Protein AF-H3GID4-F1 (afdb_monomer_lite)

Foldseek 3Di:
DDDDFDKFWEFEFEQDPVRATDTDIFIATDDQDLQSVLVSCCPRPDDPVVCPQPPGSVLKFKAFPPQRHTPVPDPDGPVVQRDRYGYMYIDNPPQPPADNPVSVVRVVVVVDDDDDDDDDDDDDDDDDDDDDDYDDDDDDDDDDDDDDDDDDDDDPDPDDFWKKKFKFFWDFPPPPDDDDDDDDDDDTDTDDQVVLQVVVVVVLCVCVVVVFHKDWPDKDKAKAQPCCRDPVNCSHVHLVSRPPHHDPDDPVSVVRDITTMMMIIMGTPPDDDFDFDADPNDQQWDFDDQDPQWGWIAHDPPGRCVVSVGDRDIDTDQDDPNAGSGGSSIHTPPNPPPPDPDDDDDDDDDDPDPDDDPVVVVCVPDPVSVVVVVLCVDPDPDDRPPCPPCVPPVPADDPPDPPDDDVPRVDVPPPVVVVVVVVVVVVVVVVVVVVVVVVVVVVVVVVVVVVVVVVVVVVVVVVVVVVVVCPVVVVVPDPQQADPVVRAGHPDPRSVVVVVVVVVVLVVVLVVQQVVCCVVCVVQADPPPRDGNDRDDSVNPDDDDD

Organism: Phytophthora ramorum (NCBI:txid164328)

pLDDT: mean 73.89, std 20.15, range [23.5, 97.62]

Sequence (546 aa):
MASSATFHVMRVLVCKNDGCFEFEPAELQRIDRWSDVKMGLADALYSEEELFAVGSADDIALFTFPDGLPAEDEEGGVGSLVETDSRWVLDIFGSPFRQRSDLNLQTDHAIRGVRRISATPFQSMEVRRASAFQPSATPISPLGNAAHGFHETSVEGYHEPYIHIGTWVPVMLKEKKAPLPLMKGPPAQYEDVLVTTNRAREYINNFRRTGRPVTILSIQTCTLPLAAACPSAISQQGPRILYDGVFHLSADEMQRGFVQAVRLWFSFDCEQTISVTKVNGALGLKPLRQQDGWVVVQALPGSPCFEAGMRRDEVFLTHVNGVDVSPHSFPAVGTANNKVPMSTPPVREFNNIPARSREQREAVCDKEQREKERLRARKEGFVRVDTTAAGSAMLVYTPQSQGFMSDADRFHSDTAGEERATREDSRARTRVIQERRRRDAVDRDVRRWDAMDAASAEEKRRWEALRASGSKARRNKCGEPFNPVTLKYNDGKDGERLQAADAAIKHRATLRAQNLQFHNSREGVNPITGESVRRVQTRDLLPPPQ

Secondary structure (DSSP, 8-state):
----PPEEEEEEEEE-TTS-EEEEEEEEE--SSHHHHHHHHHHHHS-TTTGGG--SGGG-EEEETTT--BGGGSSS-HHHH--TT-EEEEE-S------THHHHHHHHHHHS----------------------------------------------PPPP-EEEEEPPPB----------S-PPPP-BPPHHHHHHHHHHHHHHHHHTT--EEEEEEEEEEEEHHHHSHHHHHHH-GGGGTS-S----HHHHTT-EEEEEEEEEEETT--------BTTB--EEEEEEETTEEEEEEPTTSHHHHTT--SS-EE--EETTEE-S-TTSPBTT--------PPPPPPP---PPPPPHHHHHHHH-HHHHHHHHHHH---TT----TTT-SSTTTS--TTSTT---HHHHS-S-HHHHHHHHHHHHHHHHHHHHHHHHHHHHHHHHHHHHHHHHHHHHHHHHHHHHHHT-TTGGGG--SSSEETTTTEE-SSHHHHHHHHHHHHHHHHHHHHHHHHHHHH-TTSB-TTT--B-PPPPGGGGSPPP-

Structure (mmCIF, N/CA/C/O backbone):
data_AF-H3GID4-F1
#
_entry.id   AF-H3GID4-F1
#
loop_
_atom_site.group_PDB
_atom_site.id
_atom_site.type_symbol
_atom_site.label_atom_id
_atom_site.label_alt_id
_atom_site.label_comp_id
_atom_site.label_asym_id
_atom_site.label_entity_id
_atom_site.label_seq_id
_atom_site.pdbx_PDB_ins_code
_atom_site.Cartn_x
_atom_site.Cartn_y
_atom_site.Cartn_z
_atom_site.occupancy
_atom_site.B_iso_or_equiv
_atom_site.auth_seq_id
_atom_site.auth_comp_id
_atom_site.auth_asym_id
_atom_site.auth_atom_id
_atom_site.pdbx_PDB_model_num
ATOM 1 N N . MET A 1 1 ? -44.561 -4.544 -55.860 1.00 45.84 1 MET A N 1
ATOM 2 C CA . MET A 1 1 ? -43.250 -3.899 -56.075 1.00 45.84 1 MET A CA 1
ATOM 3 C C . MET A 1 1 ? -42.329 -4.379 -54.967 1.00 45.84 1 MET A C 1
ATOM 5 O O . MET A 1 1 ? -42.502 -3.951 -53.836 1.00 45.84 1 MET A O 1
ATOM 9 N N . ALA A 1 2 ? -41.461 -5.354 -55.248 1.00 46.38 2 ALA A N 1
ATOM 10 C CA . ALA A 1 2 ? -40.453 -5.800 -54.290 1.00 46.38 2 ALA A CA 1
ATOM 11 C C . ALA A 1 2 ? -39.324 -4.761 -54.291 1.00 46.38 2 ALA A C 1
ATOM 13 O O . ALA A 1 2 ? -38.686 -4.555 -55.321 1.00 46.38 2 ALA A O 1
ATOM 14 N N . SER A 1 3 ? -39.148 -4.052 -53.176 1.00 54.94 3 SER A N 1
ATOM 15 C CA . SER A 1 3 ? -38.009 -3.156 -52.977 1.00 54.94 3 SER A CA 1
ATOM 16 C C . SER A 1 3 ? -36.746 -4.011 -52.956 1.00 54.94 3 SER A C 1
ATOM 18 O O . SER A 1 3 ? -36.563 -4.797 -52.030 1.00 54.94 3 SER A O 1
ATOM 20 N N . SER A 1 4 ? -35.910 -3.903 -53.988 1.00 61.78 4 SER A N 1
ATOM 21 C CA . SER A 1 4 ? -34.584 -4.521 -54.006 1.00 61.78 4 SER A CA 1
ATOM 22 C C . SER A 1 4 ? -33.778 -3.922 -52.855 1.00 61.78 4 SER A C 1
ATOM 24 O O . SER A 1 4 ? -33.461 -2.737 -52.894 1.00 61.78 4 SER A O 1
ATOM 26 N N . ALA A 1 5 ? -33.512 -4.701 -51.806 1.00 71.19 5 ALA A N 1
ATOM 27 C CA . ALA A 1 5 ? -32.651 -4.266 -50.715 1.00 71.19 5 ALA A CA 1
ATOM 28 C C . ALA A 1 5 ? -31.219 -4.150 -51.250 1.00 71.19 5 ALA A C 1
ATOM 30 O O . ALA A 1 5 ? -30.655 -5.127 -51.742 1.00 71.19 5 ALA A O 1
ATOM 31 N N . THR A 1 6 ? -30.661 -2.945 -51.220 1.00 74.94 6 THR A N 1
ATOM 32 C CA . THR A 1 6 ? -29.267 -2.697 -51.587 1.00 74.94 6 THR A CA 1
ATOM 33 C C . THR A 1 6 ? -28.387 -3.066 -50.396 1.00 74.94 6 THR A C 1
ATOM 35 O O . THR A 1 6 ? -28.576 -2.531 -49.304 1.00 74.94 6 THR A O 1
ATOM 38 N N . PHE A 1 7 ? -27.453 -3.991 -50.599 1.00 79.38 7 PHE A N 1
ATOM 39 C CA . PHE A 1 7 ? -26.459 -4.381 -49.600 1.00 79.38 7 PHE A CA 1
ATOM 40 C C . PHE A 1 7 ? -25.145 -3.664 -49.891 1.00 79.38 7 PHE A C 1
ATOM 42 O O . PHE A 1 7 ? -24.715 -3.610 -51.046 1.00 79.38 7 PHE A O 1
ATOM 49 N N . HIS A 1 8 ? -24.508 -3.136 -48.849 1.00 80.25 8 HIS A N 1
ATOM 50 C CA . HIS A 1 8 ? -23.168 -2.568 -48.941 1.00 80.25 8 HIS A CA 1
ATOM 51 C C . HIS A 1 8 ? -22.179 -3.543 -48.300 1.00 80.25 8 HIS A C 1
ATOM 53 O O . HIS A 1 8 ? -22.349 -3.925 -47.142 1.00 80.25 8 HIS A O 1
ATOM 59 N N . VAL A 1 9 ? -21.163 -3.955 -49.062 1.00 81.00 9 VAL A N 1
ATOM 60 C CA . VAL A 1 9 ? -20.073 -4.809 -48.572 1.00 81.00 9 VAL A CA 1
ATOM 61 C C . VAL A 1 9 ? -18.910 -3.911 -48.166 1.00 81.00 9 VAL A C 1
ATOM 63 O O . VAL A 1 9 ? -18.355 -3.195 -49.003 1.00 81.00 9 VAL A O 1
ATOM 66 N N . MET A 1 10 ? -18.540 -3.956 -46.889 1.00 83.88 10 MET A N 1
ATOM 67 C CA . MET A 1 10 ? -17.436 -3.182 -46.320 1.00 83.88 10 MET A CA 1
ATOM 68 C C . MET A 1 10 ? -16.314 -4.116 -45.872 1.00 83.88 10 MET A C 1
ATOM 70 O O . MET A 1 10 ? -16.577 -5.232 -45.429 1.00 83.88 10 MET A O 1
ATOM 74 N N . ARG A 1 11 ? -15.054 -3.672 -45.966 1.00 80.44 11 ARG A N 1
ATOM 75 C CA . ARG A 1 11 ? -13.915 -4.401 -45.386 1.00 80.44 11 ARG A CA 1
ATOM 76 C C . ARG A 1 11 ? -13.491 -3.713 -44.102 1.00 80.44 11 ARG A C 1
ATOM 78 O O . ARG A 1 11 ? -12.972 -2.598 -44.134 1.00 80.44 11 ARG A O 1
ATOM 85 N N . VAL A 1 12 ? -13.670 -4.389 -42.978 1.00 83.31 12 VAL A N 1
ATOM 86 C CA . VAL A 1 12 ? -13.386 -3.819 -41.663 1.00 83.31 12 VAL A CA 1
ATOM 87 C C . VAL A 1 12 ? -12.199 -4.542 -41.052 1.00 83.31 12 VAL A C 1
ATOM 89 O O . VAL A 1 12 ? -12.131 -5.766 -41.057 1.00 83.31 12 VAL A O 1
ATOM 92 N N . LEU A 1 13 ? -11.226 -3.774 -40.578 1.00 78.19 13 LEU A N 1
ATOM 93 C CA . LEU A 1 13 ? -10.114 -4.260 -39.784 1.00 78.19 13 LEU A CA 1
ATOM 94 C C . LEU A 1 13 ? -10.614 -4.477 -38.356 1.00 78.19 13 LEU A C 1
ATOM 96 O O . LEU A 1 13 ? -10.937 -3.521 -37.648 1.00 78.19 13 LEU A O 1
ATOM 100 N N . VAL A 1 14 ? -10.679 -5.740 -37.958 1.00 78.94 14 VAL A N 1
ATOM 101 C CA . VAL A 1 14 ? -11.213 -6.176 -36.669 1.00 78.94 14 VAL A CA 1
ATOM 102 C C . VAL A 1 14 ? -10.059 -6.554 -35.760 1.00 78.94 14 VAL A C 1
ATOM 104 O O . VAL A 1 14 ? -9.190 -7.336 -36.152 1.00 78.94 14 VAL A O 1
ATOM 107 N N . CYS A 1 15 ? -10.046 -6.006 -34.546 1.00 69.00 15 CYS A N 1
ATOM 108 C CA . CYS A 1 15 ? -9.145 -6.459 -33.493 1.00 69.00 15 CYS A CA 1
ATOM 109 C C . CYS A 1 15 ? -9.759 -7.701 -32.832 1.00 69.00 15 CYS A C 1
ATOM 111 O O . CYS A 1 15 ? -10.822 -7.611 -32.209 1.00 69.00 15 CYS A O 1
ATOM 113 N N . LYS A 1 16 ? -9.115 -8.860 -32.998 1.00 68.50 16 LYS A N 1
ATOM 114 C CA . LYS A 1 16 ? -9.519 -10.113 -32.348 1.00 68.50 16 LYS A CA 1
ATOM 115 C C . LYS A 1 16 ? -8.954 -10.175 -30.923 1.00 68.50 16 LYS A C 1
ATOM 117 O O . LYS A 1 16 ? -7.970 -9.515 -30.593 1.00 68.50 16 LYS A O 1
ATOM 122 N N . ASN A 1 17 ? -9.569 -10.993 -30.067 1.00 49.59 17 ASN A N 1
ATOM 123 C CA . ASN A 1 17 ? -9.212 -11.132 -28.643 1.00 49.59 17 ASN A CA 1
ATOM 124 C C . ASN A 1 17 ? -7.761 -11.596 -28.388 1.00 49.59 17 ASN A C 1
ATOM 126 O O . ASN A 1 17 ? -7.258 -11.492 -27.271 1.00 49.59 17 ASN A O 1
ATOM 130 N N . ASP A 1 18 ? -7.074 -12.109 -29.408 1.00 53.81 18 ASP A N 1
ATOM 131 C CA . ASP A 1 18 ? -5.657 -12.477 -29.378 1.00 53.81 18 ASP A CA 1
ATOM 132 C C . ASP A 1 18 ? -4.711 -11.310 -29.735 1.00 53.81 18 ASP A C 1
ATOM 134 O O . ASP A 1 18 ? -3.493 -11.497 -29.801 1.00 53.81 18 ASP A O 1
ATOM 138 N N . GLY A 1 19 ? -5.254 -10.105 -29.946 1.00 52.06 19 GLY A N 1
ATOM 139 C CA . GLY A 1 19 ? -4.518 -8.908 -30.348 1.00 52.06 19 GLY A CA 1
ATOM 140 C C . GLY A 1 19 ? -4.084 -8.913 -31.817 1.00 52.06 19 GLY A C 1
ATOM 141 O O . GLY A 1 19 ? -3.277 -8.067 -32.209 1.00 52.06 19 GLY A O 1
ATOM 142 N N . CYS A 1 20 ? -4.575 -9.862 -32.622 1.00 59.81 20 CYS A N 1
ATOM 143 C CA . CYS A 1 20 ? -4.340 -9.894 -34.061 1.00 59.81 20 CYS A CA 1
ATOM 144 C C . CYS A 1 20 ? -5.401 -9.067 -34.799 1.00 59.81 20 CYS A C 1
ATOM 146 O O . CYS A 1 20 ? -6.566 -9.021 -34.403 1.00 59.81 20 CYS A O 1
ATOM 148 N N . PHE A 1 21 ? -4.989 -8.421 -35.893 1.00 69.56 21 PHE A N 1
ATOM 149 C CA . PHE A 1 21 ? -5.892 -7.665 -36.757 1.00 69.56 21 PHE A CA 1
ATOM 150 C C . PHE A 1 21 ? -6.124 -8.415 -38.053 1.00 69.56 21 PHE A C 1
ATOM 152 O O . PHE A 1 21 ? -5.167 -8.752 -38.756 1.00 69.56 21 PHE A O 1
ATOM 159 N N . GLU A 1 22 ? -7.386 -8.618 -38.397 1.00 80.94 22 GLU A N 1
ATOM 160 C CA . GLU A 1 22 ? -7.771 -9.251 -39.652 1.00 80.94 22 GLU A CA 1
ATOM 161 C C . GLU A 1 22 ? -8.822 -8.396 -40.360 1.00 80.94 22 GLU A C 1
ATOM 163 O O . GLU A 1 22 ? -9.679 -7.785 -39.722 1.00 80.94 22 GLU A O 1
ATOM 168 N N . PHE A 1 23 ? -8.713 -8.296 -41.687 1.00 84.25 23 PHE A N 1
ATOM 169 C CA . PHE A 1 23 ? -9.746 -7.658 -42.497 1.00 84.25 23 PHE A CA 1
ATOM 170 C C . PHE A 1 23 ? -10.859 -8.669 -42.740 1.00 84.25 23 PHE A C 1
ATOM 172 O O . PHE A 1 23 ? -10.664 -9.619 -43.498 1.00 84.25 23 PHE A O 1
ATOM 179 N N . GLU A 1 24 ? -12.016 -8.422 -42.146 1.00 88.31 24 GLU A N 1
ATOM 180 C CA . GLU A 1 24 ? -13.214 -9.234 -42.322 1.00 88.31 24 GLU A CA 1
ATOM 181 C C . GLU A 1 24 ? -14.227 -8.459 -43.185 1.00 88.31 24 GLU A C 1
ATOM 183 O O . GLU A 1 24 ? -14.409 -7.245 -43.006 1.00 88.31 24 GLU A O 1
ATOM 188 N N . PRO A 1 25 ? -14.853 -9.106 -44.183 1.00 89.31 25 PRO A N 1
ATOM 189 C CA . PRO A 1 25 ? -15.941 -8.498 -44.931 1.00 89.31 25 PRO A CA 1
ATOM 190 C C . PRO A 1 25 ? -17.219 -8.488 -44.081 1.00 89.31 25 PRO A C 1
ATOM 192 O O . PRO A 1 25 ? -17.621 -9.521 -43.555 1.00 89.31 25 PRO A O 1
ATOM 195 N N . ALA A 1 26 ? -17.881 -7.337 -43.991 1.00 90.50 26 ALA A N 1
ATOM 196 C CA . ALA A 1 26 ? -19.174 -7.187 -43.331 1.00 90.50 26 ALA A CA 1
ATOM 197 C C . ALA A 1 26 ? -20.226 -6.694 -44.332 1.00 90.50 26 ALA A C 1
ATOM 199 O O . ALA A 1 26 ? -19.995 -5.732 -45.071 1.00 90.50 26 ALA A O 1
ATOM 200 N N . GLU A 1 27 ? -21.383 -7.356 -44.354 1.00 89.56 27 GLU A N 1
ATOM 201 C CA . GLU A 1 27 ? -22.537 -6.953 -45.159 1.00 89.56 27 GLU A CA 1
ATOM 202 C C . GLU A 1 27 ? -23.527 -6.184 -44.284 1.00 89.56 27 GLU A C 1
ATOM 204 O O . GLU A 1 27 ? -24.115 -6.742 -43.359 1.00 89.56 27 GLU A O 1
ATOM 209 N N . LEU A 1 28 ? -23.731 -4.902 -44.586 1.00 89.12 28 LEU A N 1
ATOM 210 C CA . LEU A 1 28 ? -24.672 -4.058 -43.853 1.00 89.12 28 LEU A CA 1
ATOM 211 C C . LEU A 1 28 ? -25.960 -3.855 -44.649 1.00 89.12 28 LEU A C 1
ATOM 213 O O . LEU A 1 28 ? -25.940 -3.498 -45.833 1.00 89.12 28 LEU A O 1
ATOM 217 N N . GLN A 1 29 ? -27.095 -4.037 -43.972 1.00 82.88 29 GLN A N 1
ATOM 218 C CA . GLN A 1 29 ? -28.414 -3.700 -44.497 1.00 82.88 29 GLN A CA 1
ATOM 219 C C . GLN A 1 29 ? -28.812 -2.301 -44.029 1.00 82.88 29 GLN A C 1
ATOM 221 O O . GLN A 1 29 ? -28.989 -2.094 -42.836 1.00 82.88 29 GLN A O 1
ATOM 226 N N . ARG A 1 30 ? -29.041 -1.392 -44.990 1.00 71.62 30 ARG A N 1
ATOM 227 C CA . ARG A 1 30 ? -29.652 -0.063 -44.802 1.00 71.62 30 ARG A CA 1
ATOM 228 C C . ARG A 1 30 ? -28.875 0.876 -43.865 1.00 71.62 30 ARG A C 1
ATOM 230 O O . ARG A 1 30 ? -28.915 0.761 -42.649 1.00 71.62 30 ARG A O 1
ATOM 237 N N . ILE A 1 31 ? -28.228 1.872 -44.461 1.00 80.38 31 ILE A N 1
ATOM 238 C CA . ILE A 1 31 ? -27.302 2.764 -43.765 1.00 80.38 31 ILE A CA 1
ATOM 239 C C . ILE A 1 31 ? -27.864 4.188 -43.76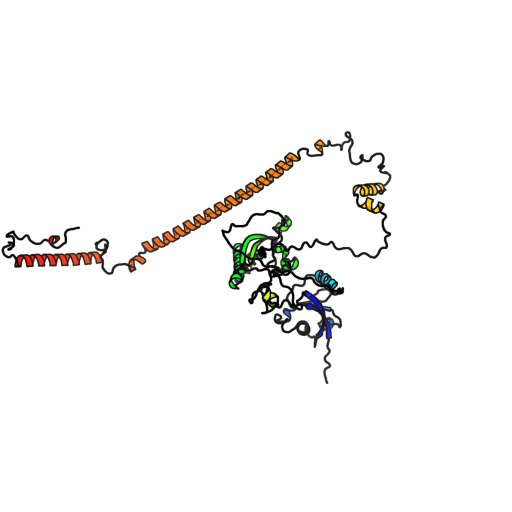2 1.00 80.38 31 ILE A C 1
ATOM 241 O O . ILE A 1 31 ? -27.606 4.969 -44.674 1.00 80.38 31 ILE A O 1
ATOM 245 N N . ASP A 1 32 ? -28.651 4.507 -42.732 1.00 84.06 32 ASP A N 1
ATOM 246 C CA . ASP A 1 32 ? -29.261 5.835 -42.578 1.00 84.06 32 ASP A CA 1
ATOM 247 C C . ASP A 1 32 ? -28.543 6.676 -41.494 1.00 84.06 32 ASP A C 1
ATOM 249 O O . ASP A 1 32 ? -28.581 7.909 -41.541 1.00 84.06 32 ASP A O 1
ATOM 253 N N . ARG A 1 33 ? -27.872 6.037 -40.516 1.00 90.00 33 ARG A N 1
ATOM 254 C CA . ARG A 1 33 ? -27.176 6.690 -39.387 1.00 90.00 33 ARG A CA 1
ATOM 255 C C . ARG A 1 33 ? -25.892 5.958 -38.987 1.00 90.00 33 ARG A C 1
ATOM 257 O O . ARG A 1 33 ? -25.808 4.740 -39.103 1.00 90.00 33 ARG A O 1
ATOM 264 N N . TRP A 1 34 ? -24.925 6.689 -38.424 1.00 90.88 34 TRP A N 1
ATOM 265 C CA . TRP A 1 34 ? -23.676 6.117 -37.894 1.00 90.88 34 TRP A CA 1
ATOM 266 C C . TRP A 1 34 ? -23.893 5.100 -36.772 1.00 90.88 34 TRP A C 1
ATOM 268 O O . TRP A 1 34 ? -23.161 4.117 -36.693 1.00 90.88 34 TRP A O 1
ATOM 278 N N . SER A 1 35 ? -24.932 5.287 -35.954 1.00 92.00 35 SER A N 1
ATOM 279 C CA . SER A 1 35 ? -25.333 4.317 -34.930 1.00 92.00 35 SER A CA 1
ATOM 280 C C . SER A 1 35 ? -25.628 2.941 -35.523 1.00 92.00 35 SER A C 1
ATOM 282 O O . SER A 1 35 ? -25.217 1.924 -34.972 1.00 92.00 35 SER A O 1
ATOM 284 N N . ASP A 1 36 ? -26.301 2.926 -36.672 1.00 91.56 36 ASP A N 1
ATOM 285 C CA . ASP A 1 36 ? -26.760 1.705 -37.329 1.00 91.56 36 ASP A CA 1
ATOM 286 C C . ASP A 1 36 ? -25.580 1.003 -38.013 1.00 91.56 36 ASP A C 1
ATOM 288 O O . ASP A 1 36 ? -25.489 -0.221 -37.991 1.00 91.56 36 ASP A O 1
ATOM 292 N N . VAL A 1 37 ? -24.621 1.779 -38.538 1.00 91.12 37 VAL A N 1
ATOM 293 C CA . VAL A 1 37 ? -23.347 1.258 -39.060 1.00 91.12 37 VAL A CA 1
ATOM 294 C C . VAL A 1 37 ? -22.529 0.616 -37.947 1.00 91.12 37 VAL A C 1
ATOM 296 O O . VAL A 1 37 ? -22.083 -0.514 -38.101 1.00 91.12 37 VAL A O 1
ATOM 299 N N . LYS A 1 38 ? -22.341 1.309 -36.819 1.00 92.75 38 LYS A N 1
ATOM 300 C CA . LYS A 1 38 ? -21.542 0.805 -35.695 1.00 92.75 38 LYS A CA 1
ATOM 301 C C . LYS A 1 38 ? -22.111 -0.498 -35.136 1.00 92.75 38 LYS A C 1
ATOM 303 O O . LYS A 1 38 ? -21.376 -1.475 -35.030 1.00 92.75 38 LYS A O 1
ATOM 308 N N . MET A 1 39 ? -23.411 -0.524 -34.841 1.00 92.75 39 MET A N 1
ATOM 309 C CA . MET A 1 39 ? -24.071 -1.723 -34.315 1.00 92.75 39 MET A CA 1
ATOM 310 C C . MET A 1 39 ? -24.128 -2.842 -35.353 1.00 92.75 39 MET A C 1
ATOM 312 O O . MET A 1 39 ? -23.785 -3.972 -35.037 1.00 92.75 39 MET A O 1
ATOM 316 N N . GLY A 1 40 ? -24.467 -2.532 -36.607 1.00 91.94 40 GLY A N 1
ATOM 317 C CA . GLY A 1 40 ? -24.511 -3.539 -37.664 1.00 91.94 40 GLY A CA 1
ATOM 318 C C . GLY A 1 40 ? -23.145 -4.167 -37.948 1.00 91.94 40 GLY A C 1
ATOM 319 O O . GLY A 1 40 ? -23.067 -5.362 -38.213 1.00 91.94 40 GLY A O 1
ATOM 320 N N . LEU A 1 41 ? -22.058 -3.389 -37.862 1.00 91.88 41 LEU A N 1
ATOM 321 C CA . LEU A 1 41 ? -20.701 -3.923 -37.991 1.00 91.88 41 LEU A CA 1
ATOM 322 C C . LEU A 1 41 ? -20.331 -4.790 -36.790 1.00 91.88 41 LEU A C 1
ATOM 324 O O . LEU A 1 41 ? -19.735 -5.845 -36.977 1.00 91.88 41 LEU A O 1
ATOM 328 N N . ALA A 1 42 ? -20.692 -4.372 -35.578 1.00 91.44 42 ALA A N 1
ATOM 329 C CA . ALA A 1 42 ? -20.451 -5.156 -34.375 1.00 91.44 42 ALA A CA 1
ATOM 330 C C . ALA A 1 42 ? -21.188 -6.506 -34.430 1.00 91.44 42 ALA A C 1
ATOM 332 O O . ALA A 1 42 ? -20.552 -7.542 -34.257 1.00 91.44 42 ALA A O 1
ATOM 333 N N . ASP A 1 43 ? -22.474 -6.499 -34.791 1.00 91.81 43 ASP A N 1
ATOM 334 C CA . ASP A 1 43 ? -23.307 -7.700 -34.934 1.00 91.81 43 ASP A CA 1
ATOM 335 C C . ASP A 1 43 ? -22.826 -8.631 -36.061 1.00 91.81 43 ASP A C 1
ATOM 337 O O . ASP A 1 43 ? -22.966 -9.850 -35.971 1.00 91.81 43 ASP A O 1
ATOM 341 N N . ALA A 1 44 ? -22.264 -8.074 -37.140 1.00 91.38 44 ALA A N 1
ATOM 342 C CA . ALA A 1 44 ? -21.751 -8.861 -38.260 1.00 91.38 44 ALA A CA 1
ATOM 343 C C . ALA A 1 44 ? -20.389 -9.512 -37.969 1.00 91.38 44 ALA A C 1
ATOM 345 O O . ALA A 1 44 ? -20.072 -10.548 -38.556 1.00 91.38 44 ALA A O 1
ATOM 346 N N . LEU A 1 45 ? -19.567 -8.890 -37.119 1.00 89.69 45 LEU A N 1
ATOM 347 C CA . LEU A 1 45 ? -18.153 -9.243 -36.946 1.00 89.69 45 LEU A CA 1
ATOM 348 C C . LEU A 1 45 ? -17.854 -9.968 -35.631 1.00 89.69 45 LEU A C 1
ATOM 350 O O . LEU A 1 45 ? -16.846 -10.671 -35.556 1.00 89.69 45 LEU A O 1
ATOM 354 N N . TYR A 1 46 ? -18.709 -9.823 -34.619 1.00 87.19 46 TYR A N 1
ATOM 355 C CA . TYR A 1 46 ? -18.516 -10.401 -33.291 1.00 87.19 46 TYR A CA 1
ATOM 356 C C . TYR A 1 46 ? -19.674 -11.317 -32.899 1.00 87.19 46 TYR A C 1
ATOM 358 O O . TYR A 1 46 ? -20.815 -11.151 -33.325 1.00 87.19 46 TYR A O 1
ATOM 366 N N . SER A 1 47 ? -19.374 -12.315 -32.070 1.00 87.81 47 SER A N 1
ATOM 367 C CA . SER A 1 47 ? -20.395 -13.204 -31.513 1.00 87.81 47 SER A CA 1
ATOM 368 C C . SER A 1 47 ? -21.200 -12.523 -30.397 1.00 87.81 47 SER A C 1
ATOM 370 O O . SER A 1 47 ? -20.717 -11.606 -29.734 1.00 87.81 47 SER A O 1
ATOM 372 N N . GLU A 1 48 ? -22.416 -13.009 -30.123 1.00 82.06 48 GLU A N 1
ATOM 373 C CA . GLU A 1 48 ? -23.270 -12.496 -29.033 1.00 82.06 48 GLU A CA 1
ATOM 374 C C . GLU A 1 48 ? -22.558 -12.540 -27.663 1.00 82.06 48 GLU A C 1
ATOM 376 O O . GLU A 1 48 ? -22.733 -11.652 -26.830 1.00 82.06 48 GLU A O 1
ATOM 381 N N . GLU A 1 49 ? -21.687 -13.535 -27.453 1.00 77.94 49 GLU A N 1
ATOM 382 C CA . GLU A 1 49 ? -20.866 -13.661 -26.244 1.00 77.94 49 GLU A CA 1
ATOM 383 C C . GLU A 1 49 ? -19.777 -12.587 -26.131 1.00 77.94 49 GLU A C 1
ATOM 385 O O . GLU A 1 49 ? -19.355 -12.289 -25.020 1.00 77.94 49 GLU A O 1
ATOM 390 N N . GLU A 1 50 ? -19.312 -12.009 -27.241 1.00 76.81 50 GLU A N 1
ATOM 391 C CA . GLU A 1 50 ? -18.296 -10.946 -27.267 1.00 76.81 50 GLU A CA 1
ATOM 392 C C . GLU A 1 50 ? -18.926 -9.553 -27.144 1.00 76.81 50 GLU A C 1
ATOM 394 O O . GLU A 1 50 ? -18.322 -8.648 -26.569 1.00 76.81 50 GLU A O 1
ATOM 399 N N . LEU A 1 51 ? -20.169 -9.399 -27.605 1.00 81.81 51 LEU A N 1
ATOM 400 C CA . LEU A 1 51 ? -20.926 -8.145 -27.558 1.00 81.81 51 LEU A CA 1
ATOM 401 C C . LEU A 1 51 ? -21.584 -7.861 -26.200 1.00 81.81 51 LEU A C 1
ATOM 403 O O . LEU A 1 51 ? -22.170 -6.798 -26.021 1.00 81.81 51 LEU A O 1
ATOM 407 N N . PHE A 1 52 ? -21.459 -8.751 -25.210 1.00 76.31 52 PHE A N 1
ATOM 408 C CA . PHE A 1 52 ? -22.120 -8.615 -23.901 1.00 76.31 52 PHE A CA 1
ATOM 409 C C . PHE A 1 52 ? -21.806 -7.307 -23.145 1.00 76.31 52 PHE A C 1
ATOM 411 O O . PHE A 1 52 ? -22.555 -6.925 -22.243 1.00 76.31 52 PHE A O 1
ATOM 418 N N . ALA A 1 53 ? -20.688 -6.649 -23.471 1.00 73.00 53 ALA A N 1
ATOM 419 C CA . ALA A 1 53 ? -20.263 -5.384 -22.875 1.00 73.00 53 ALA A CA 1
ATOM 420 C C . ALA A 1 53 ? -20.718 -4.141 -23.667 1.00 73.00 53 ALA A C 1
ATOM 422 O O . ALA A 1 53 ? -20.642 -3.034 -23.137 1.00 73.00 53 ALA A O 1
ATOM 423 N N . VAL A 1 54 ? -21.193 -4.314 -24.903 1.00 83.00 54 VAL A N 1
ATOM 424 C CA . VAL A 1 54 ? -21.622 -3.233 -25.796 1.00 83.00 54 VAL A CA 1
ATOM 425 C C . VAL A 1 54 ? -23.111 -2.976 -25.566 1.00 83.00 54 VAL A C 1
ATOM 427 O O . VAL A 1 54 ? -23.969 -3.731 -26.017 1.00 83.00 54 VAL A O 1
ATOM 430 N N . GLY A 1 55 ? -23.432 -1.920 -24.815 1.00 81.12 55 GLY A N 1
ATOM 431 C CA . GLY A 1 55 ? -24.819 -1.556 -24.511 1.00 81.12 55 GLY A CA 1
ATOM 432 C C . GLY A 1 55 ? -25.445 -0.634 -25.557 1.00 81.12 55 GLY A C 1
ATOM 433 O O . GLY A 1 55 ? -26.671 -0.550 -25.655 1.00 81.12 55 GLY A O 1
ATOM 434 N N . SER A 1 56 ? -24.614 0.084 -26.314 1.00 91.31 56 SER A N 1
ATOM 435 C CA . SER A 1 56 ? -25.035 1.106 -27.266 1.00 91.31 56 SER A CA 1
ATOM 436 C C . SER A 1 56 ? -23.977 1.378 -28.340 1.00 91.31 56 SER A C 1
ATOM 438 O O . SER A 1 56 ? -22.806 1.044 -28.182 1.00 91.31 56 SER A O 1
ATOM 440 N N . ALA A 1 57 ? -24.374 2.066 -29.415 1.00 91.06 57 ALA A N 1
ATOM 441 C CA . ALA A 1 57 ? -23.445 2.513 -30.456 1.00 91.06 57 ALA A CA 1
ATOM 442 C C . ALA A 1 57 ? -22.378 3.503 -29.943 1.00 91.06 57 ALA A C 1
ATOM 444 O O . ALA A 1 57 ? -21.327 3.637 -30.567 1.00 91.06 57 ALA A O 1
ATOM 445 N N . ASP A 1 58 ? -22.631 4.186 -28.822 1.00 89.69 58 ASP A N 1
ATOM 446 C CA . ASP A 1 58 ? -21.683 5.127 -28.212 1.00 89.69 58 ASP A CA 1
ATOM 447 C C . ASP A 1 58 ? -20.492 4.400 -27.563 1.00 89.69 58 ASP A C 1
ATOM 449 O O . ASP A 1 58 ? -19.425 4.989 -27.390 1.00 89.69 58 ASP A O 1
ATOM 453 N N . ASP A 1 59 ? -20.652 3.107 -27.258 1.00 85.88 59 ASP A N 1
ATOM 454 C CA . ASP A 1 59 ? -19.592 2.245 -26.726 1.00 85.88 59 ASP A CA 1
ATOM 455 C C . ASP A 1 59 ? -18.637 1.748 -27.830 1.00 85.88 59 ASP A C 1
ATOM 457 O O . ASP A 1 59 ? -17.610 1.133 -27.542 1.00 85.88 59 ASP A O 1
ATOM 461 N N . ILE A 1 60 ? -18.964 2.025 -29.098 1.00 90.06 60 ILE A N 1
ATOM 462 C CA . ILE A 1 60 ? -18.223 1.582 -30.277 1.00 90.06 60 ILE A CA 1
ATOM 463 C C . ILE A 1 60 ? -17.547 2.785 -30.938 1.00 90.06 60 ILE A C 1
ATOM 465 O O . ILE A 1 60 ? -18.203 3.733 -31.388 1.00 90.06 60 ILE A O 1
ATOM 469 N N . ALA A 1 61 ? -16.226 2.724 -31.084 1.00 89.44 61 ALA A N 1
ATOM 470 C CA . ALA A 1 61 ? -15.468 3.680 -31.878 1.00 89.44 61 ALA A CA 1
ATOM 471 C C . ALA A 1 61 ? -15.208 3.126 -33.288 1.00 89.44 61 ALA A C 1
ATOM 473 O O . ALA A 1 61 ? -14.857 1.960 -33.465 1.00 89.44 61 ALA A O 1
ATOM 474 N N . LEU A 1 62 ? -15.385 3.974 -34.304 1.00 90.50 62 LEU A N 1
ATOM 475 C CA . LEU A 1 62 ? -15.183 3.630 -35.711 1.00 90.50 62 LEU A CA 1
ATOM 476 C C . LEU A 1 62 ? -14.253 4.663 -36.349 1.00 90.50 62 LEU A C 1
ATOM 478 O O . LEU A 1 62 ? -14.532 5.863 -36.285 1.00 90.50 62 LEU A O 1
ATOM 482 N N . PHE A 1 63 ? -13.172 4.198 -36.972 1.00 88.50 63 PHE A N 1
ATOM 483 C CA . PHE A 1 63 ? -12.144 5.055 -37.567 1.00 88.50 63 PHE A CA 1
ATOM 484 C C . PHE A 1 63 ? -11.918 4.739 -39.046 1.00 88.50 63 PHE A C 1
ATOM 486 O O . PHE A 1 63 ? -11.950 3.571 -39.443 1.00 88.50 63 PHE A O 1
ATOM 493 N N . THR A 1 64 ? -11.627 5.761 -39.854 1.00 85.12 64 THR A N 1
ATOM 494 C CA . THR A 1 64 ? -11.168 5.587 -41.241 1.00 85.12 64 THR A CA 1
ATOM 495 C C . THR A 1 64 ? -9.758 4.992 -41.270 1.00 85.12 64 THR A C 1
ATOM 497 O O . THR A 1 64 ? -8.889 5.375 -40.484 1.00 85.12 64 THR A O 1
ATOM 500 N N . PHE A 1 65 ? -9.485 4.062 -42.187 1.00 79.94 65 PHE A N 1
ATOM 501 C CA . PHE A 1 65 ? -8.132 3.560 -42.445 1.00 79.94 65 PHE A CA 1
ATOM 502 C C . PHE A 1 65 ? -7.618 4.084 -43.795 1.00 79.94 65 PHE A C 1
ATOM 504 O O . PHE A 1 65 ? -8.325 3.946 -44.795 1.00 79.94 65 PHE A O 1
ATOM 511 N N . PRO A 1 66 ? -6.372 4.596 -43.880 1.00 77.62 66 PRO A N 1
ATOM 512 C CA . PRO A 1 66 ? -5.317 4.580 -42.855 1.00 77.62 66 PRO A CA 1
ATOM 513 C C . PRO A 1 66 ? -5.283 5.810 -41.931 1.00 77.62 66 PRO A C 1
ATOM 515 O O . PRO A 1 66 ? -4.425 5.884 -41.051 1.00 77.62 66 PRO A O 1
ATOM 518 N N . ASP A 1 67 ? -6.165 6.788 -42.132 1.00 78.44 67 ASP A N 1
ATOM 519 C CA . ASP A 1 67 ? -6.002 8.126 -41.549 1.00 78.44 67 ASP A CA 1
ATOM 520 C C . ASP A 1 67 ? -6.277 8.205 -40.041 1.00 78.44 67 ASP A C 1
ATOM 522 O O . ASP A 1 67 ? -5.754 9.105 -39.364 1.00 78.44 67 ASP A O 1
ATOM 526 N N . GLY A 1 68 ? -7.040 7.243 -39.513 1.00 79.81 68 GLY A N 1
ATOM 527 C CA . GLY A 1 68 ? -7.389 7.112 -38.101 1.00 79.81 68 GLY A CA 1
ATOM 528 C C . GLY A 1 68 ? -8.342 8.199 -37.611 1.00 79.81 68 GLY A C 1
ATOM 529 O O . GLY A 1 68 ? -8.347 8.499 -36.418 1.00 79.81 68 GLY A O 1
ATOM 530 N N . LEU A 1 69 ? -9.092 8.837 -38.514 1.00 83.25 69 LEU A N 1
ATOM 531 C CA . LEU A 1 69 ? -10.050 9.876 -38.150 1.00 83.25 69 LEU A CA 1
ATOM 532 C C . LEU A 1 69 ? -11.365 9.227 -37.698 1.00 83.25 69 LEU A C 1
ATOM 534 O O . LEU A 1 69 ? -11.774 8.232 -38.304 1.00 83.25 69 LEU A O 1
ATOM 538 N N . PRO A 1 70 ? -12.025 9.746 -36.647 1.00 86.44 70 PRO A N 1
ATOM 539 C CA . PRO A 1 70 ? -13.344 9.270 -36.253 1.00 86.44 70 PRO A CA 1
ATOM 540 C C . PRO A 1 70 ? -14.319 9.419 -37.420 1.00 86.44 70 PRO A C 1
ATOM 542 O O . PRO A 1 70 ? -14.396 10.480 -38.034 1.00 86.44 70 PRO A O 1
ATOM 545 N N . ALA A 1 71 ? -15.077 8.364 -37.713 1.00 83.06 71 ALA A N 1
ATOM 546 C CA . ALA A 1 71 ? -16.021 8.355 -38.831 1.00 83.06 71 ALA A CA 1
ATOM 547 C C . ALA A 1 71 ? -17.088 9.466 -38.729 1.00 83.06 71 ALA A C 1
ATOM 549 O O . ALA A 1 71 ? -17.618 9.925 -39.736 1.00 83.06 71 ALA A O 1
ATOM 550 N N . GLU A 1 72 ? -17.387 9.907 -37.505 1.00 83.56 72 GLU A N 1
ATOM 551 C CA . GLU A 1 72 ? -18.397 10.926 -37.204 1.00 83.56 72 GLU A CA 1
ATOM 552 C C . GLU A 1 72 ? -17.924 12.364 -37.468 1.00 83.56 72 GLU A C 1
ATOM 554 O O . GLU A 1 72 ? -18.763 13.258 -37.563 1.00 83.56 72 GLU A O 1
ATOM 559 N N . ASP A 1 73 ? -16.612 12.587 -37.611 1.00 81.62 73 ASP A N 1
ATOM 560 C CA . ASP A 1 73 ? -16.028 13.922 -37.800 1.00 81.62 73 ASP A CA 1
ATOM 561 C C . ASP A 1 73 ? -15.943 14.342 -39.281 1.00 81.62 73 ASP A C 1
ATOM 563 O O . ASP A 1 73 ? -15.640 15.501 -39.576 1.00 81.62 73 ASP A O 1
ATOM 567 N N . GLU A 1 74 ? -16.198 13.437 -40.235 1.00 78.00 74 GLU A N 1
ATOM 568 C CA . GLU A 1 74 ? -16.228 13.805 -41.653 1.00 78.00 74 GLU A CA 1
ATOM 569 C C . GLU A 1 74 ? -17.553 14.493 -42.015 1.00 78.00 74 GLU A C 1
ATOM 571 O O . GLU A 1 74 ? -18.635 13.957 -41.794 1.00 78.00 74 GLU A O 1
ATOM 576 N N . GLU A 1 75 ? -17.480 15.672 -42.648 1.00 71.19 75 GLU A N 1
ATOM 577 C CA . GLU A 1 75 ? -18.651 16.463 -43.079 1.00 71.19 75 GLU A CA 1
ATOM 578 C C . GLU A 1 75 ? -19.489 15.793 -44.203 1.00 71.19 75 GLU A C 1
ATOM 580 O O . GLU A 1 75 ? -20.424 16.395 -44.738 1.00 71.19 75 GLU A O 1
ATOM 585 N N . GLY A 1 76 ? -19.188 14.541 -44.566 1.00 72.56 76 GLY A N 1
ATOM 586 C CA . GLY A 1 76 ? -19.925 13.737 -45.540 1.00 72.56 76 GLY A CA 1
ATOM 587 C C . GLY A 1 76 ? -21.069 12.941 -44.905 1.00 72.56 76 GLY A C 1
ATOM 588 O O . GLY A 1 76 ? -20.936 12.360 -43.832 1.00 72.56 76 GLY A O 1
ATOM 589 N N . GLY A 1 77 ? -22.222 12.871 -45.578 1.00 79.06 77 GLY A N 1
ATOM 590 C CA . GLY A 1 77 ? -23.303 11.975 -45.154 1.00 79.06 77 GLY A CA 1
ATOM 591 C C . GLY A 1 77 ? -22.861 10.504 -45.191 1.00 79.06 77 GLY A C 1
ATOM 592 O O . GLY A 1 77 ? -22.054 10.120 -46.030 1.00 79.06 77 GLY A O 1
ATOM 593 N N . VAL A 1 78 ? -23.430 9.656 -44.326 1.00 81.88 78 VAL A N 1
ATOM 594 C CA . VAL A 1 78 ? -23.029 8.238 -44.161 1.00 81.88 78 VAL A CA 1
ATOM 595 C C . VAL A 1 78 ? -22.966 7.471 -45.496 1.00 81.88 78 VAL A C 1
ATOM 597 O O . VAL A 1 78 ? -22.081 6.648 -45.715 1.00 81.88 78 VAL A O 1
ATOM 600 N N . GLY A 1 79 ? -23.863 7.798 -46.433 1.00 73.56 79 GLY A N 1
ATOM 601 C CA . GLY A 1 79 ? -23.920 7.177 -47.756 1.00 73.56 79 GLY A CA 1
ATOM 602 C C . GLY A 1 79 ? -22.751 7.499 -48.698 1.00 73.56 79 GLY A C 1
ATOM 603 O O . GLY A 1 79 ? -22.543 6.739 -49.636 1.00 73.56 79 GLY A O 1
ATOM 604 N N . SER A 1 80 ? -21.989 8.580 -48.479 1.00 70.50 80 SER A N 1
ATOM 605 C CA . SER A 1 80 ? -20.796 8.883 -49.290 1.00 70.50 80 SER A CA 1
ATOM 606 C C . SER A 1 80 ? -19.518 8.246 -48.747 1.00 70.50 80 SER A C 1
ATOM 608 O O . SER A 1 80 ? -18.581 8.062 -49.509 1.00 70.50 80 SER A O 1
ATOM 610 N N . LEU A 1 81 ? -19.467 7.915 -47.451 1.00 67.81 81 LEU A N 1
ATOM 611 C CA . LEU A 1 81 ? -18.291 7.294 -46.822 1.00 67.81 81 LEU A CA 1
ATOM 612 C C . LEU A 1 81 ? -18.269 5.773 -46.985 1.00 67.81 81 LEU A C 1
ATOM 614 O O . LEU A 1 81 ? -17.204 5.158 -47.017 1.00 67.81 81 LEU A O 1
ATOM 618 N N . VAL A 1 82 ? -19.442 5.157 -47.114 1.00 68.56 82 VAL A N 1
ATOM 619 C CA . VAL A 1 82 ? -19.585 3.710 -47.297 1.00 68.56 82 VAL A CA 1
ATOM 620 C C . VAL A 1 82 ? -19.456 3.359 -48.784 1.00 68.56 82 VAL A C 1
ATOM 622 O O . VAL A 1 82 ? -20.368 2.832 -49.424 1.00 68.56 82 VAL A O 1
ATOM 625 N N . GLU A 1 83 ? -18.301 3.678 -49.364 1.00 71.94 83 GLU A N 1
ATOM 626 C CA . GLU A 1 83 ? -17.931 3.180 -50.687 1.00 71.94 83 GLU A CA 1
ATOM 627 C C . GLU A 1 83 ? -17.575 1.687 -50.604 1.00 71.94 83 GLU A C 1
ATOM 629 O O . GLU A 1 83 ? -17.033 1.206 -49.599 1.00 71.94 83 GLU A O 1
ATOM 634 N N . THR A 1 84 ? -17.861 0.938 -51.672 1.00 66.25 84 THR A N 1
ATOM 635 C CA . THR A 1 84 ? -17.355 -0.431 -51.848 1.00 66.25 84 THR A CA 1
ATOM 636 C C . THR A 1 84 ? -15.827 -0.419 -51.766 1.00 66.25 84 THR A C 1
ATOM 638 O O . THR A 1 84 ? -15.194 0.320 -52.510 1.00 66.25 84 THR A O 1
ATOM 641 N N . ASP A 1 85 ? -15.260 -1.237 -50.873 1.00 65.56 85 ASP A N 1
ATOM 642 C CA . ASP A 1 85 ? -13.828 -1.311 -50.504 1.00 65.56 85 ASP A CA 1
ATOM 643 C C . ASP A 1 85 ? -13.279 -0.217 -49.565 1.00 65.56 85 ASP A C 1
ATOM 645 O O . ASP A 1 85 ? -12.068 -0.176 -49.311 1.00 65.56 85 ASP A O 1
ATOM 649 N N . SER A 1 86 ? -14.140 0.604 -48.957 1.00 76.00 86 SER A N 1
ATOM 650 C CA . SER A 1 86 ? -13.726 1.456 -47.835 1.00 76.00 86 SER A CA 1
ATOM 651 C C . SER A 1 86 ? -13.197 0.607 -46.664 1.00 76.00 86 SER A C 1
ATOM 653 O O . SER A 1 86 ? -13.738 -0.459 -46.343 1.00 76.00 86 SER A O 1
ATOM 655 N N . ARG A 1 87 ? -12.083 1.052 -46.065 1.00 82.12 87 ARG A N 1
ATOM 656 C CA . ARG A 1 87 ? -11.386 0.349 -44.980 1.00 82.12 87 ARG A CA 1
ATOM 657 C C . ARG A 1 87 ? -11.608 1.077 -43.669 1.00 82.12 87 ARG A C 1
ATOM 659 O O . ARG A 1 87 ? -11.299 2.261 -43.555 1.00 82.12 87 ARG A O 1
ATOM 666 N N . TRP A 1 88 ? -12.081 0.339 -42.679 1.00 86.38 88 TRP A N 1
ATOM 667 C CA . TRP A 1 88 ? -12.461 0.888 -41.381 1.00 86.38 88 TRP A CA 1
ATOM 668 C C . TRP A 1 88 ? -11.808 0.114 -40.251 1.00 86.38 88 TRP A C 1
ATOM 670 O O . TRP A 1 88 ? -11.489 -1.056 -40.426 1.00 86.38 88 TRP A O 1
ATOM 680 N N . VAL A 1 89 ? -11.626 0.750 -39.100 1.00 86.56 89 VAL A N 1
ATOM 681 C CA . VAL A 1 89 ? -11.207 0.092 -37.858 1.00 86.56 89 VAL A CA 1
ATOM 682 C C . VAL A 1 89 ? -12.347 0.207 -36.859 1.00 86.56 89 VAL A C 1
ATOM 684 O O . VAL A 1 89 ? -12.775 1.322 -36.559 1.00 86.56 89 VAL A O 1
ATOM 687 N N . LEU A 1 90 ? -12.829 -0.933 -36.365 1.00 88.44 90 LEU A N 1
ATOM 688 C CA . LEU A 1 90 ? -13.887 -1.010 -35.357 1.00 88.44 90 LEU A CA 1
ATOM 689 C C . LEU A 1 90 ? -13.270 -1.361 -33.997 1.00 88.44 90 LEU A C 1
ATOM 691 O O . LEU A 1 90 ? -12.578 -2.372 -33.881 1.00 88.44 90 LEU A O 1
ATOM 695 N N . ASP A 1 91 ? -13.520 -0.539 -32.979 1.00 85.56 91 ASP A N 1
ATOM 696 C CA . ASP A 1 91 ? -13.085 -0.780 -31.600 1.00 85.56 91 ASP A CA 1
ATOM 697 C C . ASP A 1 91 ? -14.289 -0.795 -30.654 1.00 85.56 91 ASP A C 1
ATOM 699 O O . ASP A 1 91 ? -14.954 0.223 -30.457 1.00 85.56 91 ASP A O 1
ATOM 703 N N . ILE A 1 92 ? -14.557 -1.968 -30.080 1.00 81.94 92 ILE A N 1
ATOM 704 C CA . ILE A 1 92 ? -15.684 -2.230 -29.175 1.00 81.94 92 ILE A CA 1
ATOM 705 C C . ILE A 1 92 ? -15.264 -2.359 -27.702 1.00 81.94 92 ILE A C 1
ATOM 707 O O . ILE A 1 92 ? -16.112 -2.543 -26.834 1.00 81.94 92 ILE A O 1
ATOM 711 N N . PHE A 1 93 ? -13.963 -2.289 -27.390 1.00 72.38 93 PHE A N 1
ATOM 712 C CA . PHE A 1 93 ? -13.448 -2.530 -26.033 1.00 72.38 93 PHE A CA 1
ATOM 713 C C . PHE A 1 93 ? -13.070 -1.244 -25.296 1.00 72.38 93 PHE A C 1
ATOM 715 O O . PHE A 1 93 ? -12.466 -1.297 -24.220 1.00 72.38 93 PHE A O 1
ATOM 722 N N . GLY A 1 94 ? -13.383 -0.080 -25.875 1.00 56.69 94 GLY A N 1
ATOM 723 C CA . GLY A 1 94 ? -12.963 1.212 -25.335 1.00 56.69 94 GLY A CA 1
ATOM 724 C C . GLY A 1 94 ? -11.444 1.304 -25.182 1.00 56.69 94 GLY A C 1
ATOM 725 O O . GLY A 1 94 ? -10.949 2.056 -24.338 1.00 56.69 94 GLY A O 1
ATOM 726 N N . SER A 1 95 ? -10.700 0.516 -25.967 1.00 47.97 95 SER A N 1
ATOM 727 C CA . SER A 1 95 ? -9.257 0.638 -26.057 1.00 47.97 95 SER A CA 1
ATOM 728 C C . SER A 1 95 ? -8.993 2.008 -26.682 1.00 47.97 95 SER A C 1
ATOM 730 O O . SER A 1 95 ? -9.447 2.294 -27.782 1.00 47.97 95 SER A O 1
ATOM 732 N N . PRO A 1 96 ? -8.292 2.936 -26.022 1.00 41.75 96 PRO A N 1
ATOM 733 C CA . PRO A 1 96 ? -7.841 4.117 -26.729 1.00 41.75 96 PRO A CA 1
ATOM 734 C C . PRO A 1 96 ? -6.772 3.648 -27.722 1.00 41.75 96 PRO A C 1
ATOM 736 O O . PRO A 1 96 ? -5.594 3.566 -27.361 1.00 41.75 96 PRO A O 1
ATOM 739 N N . PHE A 1 97 ? -7.160 3.312 -28.959 1.00 42.16 97 PHE A N 1
ATOM 740 C CA . PHE A 1 97 ? -6.186 3.127 -30.027 1.00 42.16 97 PHE A CA 1
ATOM 741 C C . PHE A 1 97 ? -5.310 4.373 -30.080 1.00 42.16 97 PHE A C 1
ATOM 743 O O . PHE A 1 97 ? -5.769 5.515 -30.174 1.00 42.16 97 PHE A O 1
ATOM 750 N N . ARG A 1 98 ? -4.014 4.127 -29.909 1.00 48.53 98 ARG A N 1
ATOM 751 C CA . ARG A 1 98 ? -2.979 5.144 -29.875 1.00 48.53 98 ARG A CA 1
ATOM 752 C C . ARG A 1 98 ? -2.833 5.775 -31.254 1.00 48.53 98 ARG A C 1
ATOM 754 O O . ARG A 1 98 ? -3.034 5.133 -32.280 1.00 48.53 98 ARG A O 1
ATOM 761 N N . GLN A 1 99 ? -2.476 7.056 -31.222 1.00 45.44 99 GLN A N 1
ATOM 762 C CA . GLN A 1 99 ? -2.185 7.942 -32.349 1.00 45.44 99 GLN A CA 1
ATOM 763 C C . GLN A 1 99 ? -1.550 7.240 -33.565 1.00 45.44 99 GLN A C 1
ATOM 765 O O . GLN A 1 99 ? -0.745 6.329 -33.400 1.00 45.44 99 GLN A O 1
ATOM 770 N N . ARG A 1 100 ? -1.860 7.774 -34.762 1.00 39.44 100 ARG A N 1
ATOM 771 C CA . ARG A 1 100 ? -1.338 7.535 -36.136 1.00 39.44 100 ARG A CA 1
ATOM 772 C C . ARG A 1 100 ? -0.084 6.657 -36.349 1.00 39.44 100 ARG A C 1
ATOM 774 O O . ARG A 1 100 ? 0.027 6.026 -37.395 1.00 39.44 100 ARG A O 1
ATOM 781 N N . SER A 1 101 ? 0.887 6.645 -35.439 1.00 44.59 101 SER A N 1
ATOM 782 C CA . SER A 1 101 ? 2.103 5.830 -35.523 1.00 44.59 101 SER A CA 1
ATOM 783 C C . SER A 1 101 ? 1.879 4.338 -35.254 1.00 44.59 101 SER A C 1
ATOM 785 O O . SER A 1 101 ? 2.531 3.517 -35.897 1.00 44.59 101 SER A O 1
ATOM 787 N N . ASP A 1 102 ? 0.967 3.974 -34.349 1.00 45.97 102 ASP A N 1
ATOM 788 C CA . ASP A 1 102 ? 0.861 2.589 -33.859 1.00 45.97 102 ASP A CA 1
ATOM 789 C C . ASP A 1 102 ? 0.049 1.696 -34.813 1.00 45.97 102 ASP A C 1
ATOM 791 O O . ASP A 1 102 ? 0.381 0.523 -34.999 1.00 45.97 102 ASP A O 1
ATOM 795 N N . LEU A 1 103 ? -0.928 2.285 -35.517 1.00 45.41 103 LEU A N 1
ATOM 796 C CA . LEU A 1 103 ? -1.738 1.605 -36.531 1.00 45.41 103 LEU A CA 1
ATOM 797 C C . LEU A 1 103 ? -0.877 1.133 -37.717 1.00 45.41 103 LEU A C 1
ATOM 799 O O . LEU A 1 103 ? -0.945 -0.030 -38.104 1.00 45.41 103 LEU A O 1
ATOM 803 N N . ASN A 1 104 ? 0.014 1.997 -38.223 1.00 46.72 104 ASN A N 1
ATOM 804 C CA . ASN A 1 104 ? 0.935 1.662 -39.317 1.00 46.72 104 ASN A CA 1
ATOM 805 C C . ASN A 1 104 ? 1.947 0.569 -38.930 1.00 46.72 104 ASN A C 1
ATOM 807 O O . ASN A 1 104 ? 2.298 -0.268 -39.760 1.00 46.72 104 ASN A O 1
ATOM 811 N N . LEU A 1 105 ? 2.413 0.559 -37.676 1.00 44.88 105 LEU A N 1
ATOM 812 C CA . LEU A 1 105 ? 3.388 -0.414 -37.169 1.00 44.88 105 LEU A CA 1
ATOM 813 C C . LEU A 1 105 ? 2.789 -1.816 -36.979 1.00 44.88 105 LEU A C 1
ATOM 815 O O . LEU A 1 105 ? 3.483 -2.806 -37.208 1.00 44.88 105 LEU A O 1
ATOM 819 N N . GLN A 1 106 ? 1.520 -1.919 -36.576 1.00 46.44 106 GLN A N 1
ATOM 820 C CA . GLN A 1 106 ? 0.858 -3.211 -36.364 1.00 46.44 106 GLN A CA 1
ATOM 821 C C . GLN A 1 106 ? 0.334 -3.837 -37.666 1.00 46.44 106 GLN A C 1
ATOM 823 O O . GLN A 1 106 ? 0.456 -5.051 -37.842 1.00 46.44 106 GLN A O 1
ATOM 828 N N . THR A 1 107 ? -0.158 -3.046 -38.626 1.00 47.78 107 THR A N 1
ATOM 829 C CA . THR A 1 107 ? -0.663 -3.582 -39.905 1.00 47.78 107 THR A CA 1
ATOM 830 C C . THR A 1 107 ? 0.442 -4.075 -40.843 1.00 47.78 107 THR A C 1
ATOM 832 O O . THR A 1 107 ? 0.238 -5.047 -41.571 1.00 47.78 107 THR A O 1
ATOM 835 N N . ASP A 1 108 ? 1.641 -3.484 -40.791 1.00 41.06 108 ASP A N 1
ATOM 836 C CA . ASP A 1 108 ? 2.782 -3.921 -41.615 1.00 41.06 108 ASP A CA 1
ATOM 837 C C . ASP A 1 108 ? 3.278 -5.333 -41.242 1.00 41.06 108 ASP A C 1
ATOM 839 O O . ASP A 1 108 ? 3.840 -6.052 -42.076 1.00 41.06 108 ASP A O 1
ATOM 843 N N . HIS A 1 109 ? 3.022 -5.763 -40.001 1.00 41.62 109 HIS A N 1
ATOM 844 C CA . HIS A 1 109 ? 3.315 -7.116 -39.533 1.00 41.62 109 HIS A CA 1
ATOM 845 C C . HIS A 1 109 ? 2.291 -8.157 -40.008 1.00 41.62 109 HIS A C 1
ATOM 847 O O . HIS A 1 109 ? 2.687 -9.288 -40.290 1.00 41.62 109 HIS A O 1
ATOM 853 N N . ALA A 1 110 ? 1.015 -7.790 -40.161 1.00 41.88 110 ALA A N 1
ATOM 854 C CA . ALA A 1 110 ? -0.032 -8.693 -40.650 1.00 41.88 110 ALA A CA 1
ATOM 855 C C . ALA A 1 110 ? 0.029 -8.903 -42.178 1.00 41.88 110 ALA A C 1
ATOM 857 O O . ALA A 1 110 ? -0.251 -9.993 -42.675 1.00 41.88 110 ALA A O 1
ATOM 858 N N . ILE A 1 111 ? 0.468 -7.891 -42.938 1.00 43.25 111 ILE A N 1
ATOM 859 C CA . ILE A 1 111 ? 0.536 -7.944 -44.412 1.00 43.25 111 ILE A CA 1
ATOM 860 C C . ILE A 1 111 ? 1.705 -8.825 -44.916 1.00 43.25 111 ILE A C 1
ATOM 862 O O . ILE A 1 111 ? 1.670 -9.331 -46.041 1.00 43.25 111 ILE A O 1
ATOM 866 N N . ARG A 1 112 ? 2.737 -9.086 -44.098 1.00 39.72 112 ARG A N 1
ATOM 867 C CA . ARG A 1 112 ? 3.900 -9.918 -44.473 1.00 39.72 112 ARG A CA 1
ATOM 868 C C . ARG A 1 112 ? 3.792 -11.337 -43.905 1.00 39.72 112 ARG A C 1
ATOM 870 O O . ARG A 1 112 ? 4.400 -11.662 -42.890 1.00 39.72 112 ARG A O 1
ATOM 877 N N . GLY A 1 113 ? 3.038 -12.191 -44.597 1.00 39.44 113 GLY A N 1
ATOM 878 C CA . GLY A 1 113 ? 2.778 -13.587 -44.223 1.00 39.44 113 GLY A CA 1
ATOM 879 C C . GLY A 1 113 ? 4.012 -14.399 -43.792 1.00 39.44 113 GLY A C 1
ATOM 880 O O . GLY A 1 113 ? 4.980 -14.560 -44.540 1.00 39.44 113 GLY A O 1
ATOM 881 N N . VAL A 1 114 ? 3.945 -14.969 -42.585 1.00 32.00 114 VAL A N 1
ATOM 882 C CA . VAL A 1 114 ? 4.983 -15.830 -42.001 1.00 32.00 114 VAL A CA 1
ATOM 883 C C . VAL A 1 114 ? 4.750 -17.288 -42.412 1.00 32.00 114 VAL A C 1
ATOM 885 O O . VAL A 1 114 ? 3.763 -17.923 -42.046 1.00 32.00 114 VAL A O 1
ATOM 888 N N . ARG A 1 115 ? 5.693 -17.828 -43.194 1.00 30.53 115 ARG A N 1
ATOM 889 C CA . ARG A 1 115 ? 5.760 -19.238 -43.610 1.00 30.53 115 ARG A CA 1
ATOM 890 C C . ARG A 1 115 ? 6.063 -20.161 -42.420 1.00 30.53 115 ARG A C 1
ATOM 892 O O . ARG A 1 115 ? 7.038 -19.954 -41.703 1.00 30.53 115 ARG A O 1
ATOM 899 N N . ARG A 1 116 ? 5.270 -21.232 -42.287 1.00 32.94 116 ARG A N 1
ATOM 900 C CA . ARG A 1 116 ? 5.512 -22.395 -41.412 1.00 32.94 116 ARG A CA 1
ATOM 901 C C . ARG A 1 116 ? 6.780 -23.149 -41.839 1.00 32.94 116 ARG A C 1
ATOM 903 O O . ARG A 1 116 ? 6.893 -23.498 -43.012 1.00 32.94 116 ARG A O 1
ATOM 910 N N . ILE A 1 117 ? 7.662 -23.488 -40.895 1.00 27.44 117 ILE A N 1
ATOM 911 C CA . ILE A 1 117 ? 8.664 -24.558 -41.055 1.00 27.44 117 ILE A CA 1
ATOM 912 C C . ILE A 1 117 ? 8.615 -25.490 -39.834 1.00 27.44 117 ILE A C 1
ATOM 914 O O . ILE A 1 117 ? 8.311 -25.083 -38.717 1.00 27.44 117 ILE A O 1
ATOM 918 N N . SER A 1 118 ? 8.823 -26.763 -40.148 1.00 29.48 118 SER A N 1
ATOM 919 C CA . SER A 1 118 ? 8.482 -28.022 -39.495 1.00 29.48 118 SER A CA 1
ATOM 920 C C . SER A 1 118 ? 9.305 -28.442 -38.272 1.00 29.48 118 SER A C 1
ATOM 922 O O . SER A 1 118 ? 10.451 -28.048 -38.086 1.00 29.48 118 SER A O 1
ATOM 924 N N . ALA A 1 119 ? 8.679 -29.335 -37.504 1.00 28.53 119 ALA A N 1
ATOM 925 C CA . ALA A 1 119 ? 9.125 -30.016 -36.294 1.00 28.53 119 ALA A CA 1
ATOM 926 C C . ALA A 1 119 ? 10.214 -31.091 -36.495 1.00 28.53 119 ALA A C 1
ATOM 928 O O . ALA A 1 119 ? 10.287 -31.707 -37.556 1.00 28.53 119 ALA A O 1
ATOM 929 N N . THR A 1 120 ? 10.928 -31.422 -35.408 1.00 27.70 120 THR A N 1
ATOM 930 C CA . THR A 1 120 ? 11.556 -32.742 -35.181 1.00 27.70 120 THR A CA 1
ATOM 931 C C . THR A 1 120 ? 11.480 -33.166 -33.698 1.00 27.70 120 THR A C 1
ATOM 933 O O . THR A 1 120 ? 11.489 -32.282 -32.840 1.00 27.70 120 THR A O 1
ATOM 936 N N . PRO A 1 121 ? 11.403 -34.481 -33.372 1.00 32.84 121 PRO A N 1
ATOM 937 C CA . PRO A 1 121 ? 10.881 -34.980 -32.091 1.00 32.84 121 PRO A CA 1
ATOM 938 C C . PRO A 1 121 ? 11.886 -35.749 -31.192 1.00 32.84 121 PRO A C 1
ATOM 940 O O . PRO A 1 121 ? 12.798 -36.396 -31.690 1.00 32.84 121 PRO A O 1
ATOM 943 N N . PHE A 1 122 ? 11.567 -35.770 -29.886 1.00 26.58 122 PHE A N 1
ATOM 944 C CA . PHE A 1 122 ? 11.779 -36.817 -28.856 1.00 26.58 122 PHE A CA 1
ATOM 945 C C . PHE A 1 122 ? 13.185 -37.336 -28.469 1.00 26.58 122 PHE A C 1
ATOM 947 O O . PHE A 1 122 ? 13.899 -37.909 -29.281 1.00 26.58 122 PHE A O 1
ATOM 954 N N . GLN A 1 123 ? 13.445 -37.367 -27.148 1.00 24.88 123 GLN A N 1
ATOM 955 C CA . GLN A 1 123 ? 13.915 -38.567 -26.426 1.00 24.88 123 GLN A CA 1
ATOM 956 C C . GLN A 1 123 ? 13.606 -38.494 -24.914 1.00 24.88 123 GLN A C 1
ATOM 958 O O . GLN A 1 123 ? 13.499 -37.411 -24.346 1.00 24.88 123 GLN A O 1
ATOM 963 N N . SER A 1 124 ? 13.404 -39.662 -24.293 1.00 24.08 124 SER A N 1
ATOM 964 C CA . SER A 1 124 ? 12.783 -39.873 -22.976 1.00 24.08 124 SER A CA 1
ATOM 965 C C . SER A 1 124 ? 13.642 -40.685 -21.995 1.00 24.08 124 SER A C 1
ATOM 967 O O . SER A 1 124 ? 14.385 -41.554 -22.437 1.00 24.08 124 SER A O 1
ATOM 969 N N . MET A 1 125 ? 13.299 -40.537 -20.705 1.00 23.88 125 MET A N 1
ATOM 970 C CA . MET A 1 125 ? 13.419 -41.465 -19.557 1.00 23.88 125 MET A CA 1
ATOM 971 C C . MET A 1 125 ? 14.784 -41.687 -18.882 1.00 23.88 125 MET A C 1
ATOM 973 O O . MET A 1 125 ? 15.690 -42.239 -19.485 1.00 23.88 125 MET A O 1
ATOM 977 N N . GLU A 1 126 ? 14.830 -41.469 -17.557 1.00 23.50 126 GLU A N 1
ATOM 978 C CA . GLU A 1 126 ? 14.949 -42.581 -16.593 1.00 23.50 126 GLU A CA 1
ATOM 979 C C . GLU A 1 126 ? 14.590 -42.169 -15.148 1.00 23.50 126 GLU A C 1
ATOM 981 O O . GLU A 1 126 ? 14.862 -41.061 -14.697 1.00 23.50 126 GLU A O 1
ATOM 986 N N . VAL A 1 127 ? 13.957 -43.101 -14.429 1.00 25.03 127 VAL A N 1
ATOM 987 C CA . VAL A 1 127 ? 13.463 -43.009 -13.046 1.00 25.03 127 VAL A CA 1
ATOM 988 C C . VAL A 1 127 ? 14.339 -43.891 -12.158 1.00 25.03 127 VAL A C 1
ATOM 990 O O . VAL A 1 127 ? 14.473 -45.075 -12.464 1.00 25.03 127 VAL A O 1
ATOM 993 N N . ARG A 1 128 ? 14.830 -43.401 -11.006 1.00 27.03 128 ARG A N 1
ATOM 994 C CA . ARG A 1 128 ? 15.232 -44.271 -9.879 1.00 27.03 128 ARG A CA 1
ATOM 995 C C . ARG A 1 128 ? 14.899 -43.675 -8.508 1.00 27.03 128 ARG A C 1
ATOM 997 O O . ARG A 1 128 ? 15.191 -42.524 -8.217 1.00 27.03 128 ARG A O 1
ATOM 1004 N N . ARG A 1 129 ? 14.293 -44.530 -7.675 1.00 27.30 129 ARG A N 1
ATOM 1005 C CA . ARG A 1 129 ? 13.981 -44.370 -6.244 1.00 27.30 129 ARG A CA 1
ATOM 1006 C C . ARG A 1 129 ? 15.229 -44.556 -5.374 1.00 27.30 129 ARG A C 1
ATOM 1008 O O . ARG A 1 129 ? 15.974 -45.499 -5.624 1.00 27.30 129 ARG A O 1
ATOM 1015 N N . ALA A 1 130 ? 15.321 -43.817 -4.267 1.00 24.14 130 ALA A N 1
ATOM 1016 C CA . ALA A 1 130 ? 15.831 -44.322 -2.986 1.00 24.14 130 ALA A CA 1
ATOM 1017 C C . ALA A 1 130 ? 15.379 -43.431 -1.809 1.00 24.14 130 ALA A C 1
ATOM 1019 O O . ALA A 1 130 ? 15.162 -42.234 -1.956 1.00 24.14 130 ALA A O 1
ATOM 1020 N N . SER A 1 131 ? 15.206 -44.073 -0.659 1.00 25.70 131 SER A N 1
ATOM 1021 C CA . SER A 1 131 ? 14.609 -43.630 0.608 1.00 25.70 131 SER A CA 1
ATOM 1022 C C . SER A 1 131 ? 15.648 -43.276 1.686 1.00 25.70 131 SER A C 1
ATOM 1024 O O . SER A 1 131 ? 16.678 -43.944 1.711 1.00 25.70 131 SER A O 1
ATOM 1026 N N . ALA A 1 132 ? 15.308 -42.387 2.643 1.00 27.22 132 ALA A N 1
ATOM 1027 C CA . ALA A 1 132 ? 15.315 -42.612 4.117 1.00 27.22 132 ALA A CA 1
ATOM 1028 C C . ALA A 1 132 ? 15.666 -41.373 5.003 1.00 27.22 132 ALA A C 1
ATOM 1030 O O . ALA A 1 132 ? 16.735 -40.794 4.879 1.00 27.22 132 ALA A O 1
ATOM 1031 N N . PHE A 1 133 ? 14.744 -41.069 5.938 1.00 27.33 133 PHE A N 1
ATOM 1032 C CA . PHE A 1 133 ? 14.853 -40.656 7.365 1.00 27.33 133 PHE A CA 1
ATOM 1033 C C . PHE A 1 133 ? 15.727 -39.470 7.895 1.00 27.33 133 PHE A C 1
ATOM 1035 O O . PHE A 1 133 ? 16.915 -39.639 8.116 1.00 27.33 133 PHE A O 1
ATOM 1042 N N . GLN A 1 134 ? 15.020 -38.379 8.294 1.00 27.94 134 GLN A N 1
ATOM 1043 C CA . GLN A 1 134 ? 15.000 -37.605 9.587 1.00 27.94 134 GLN A CA 1
ATOM 1044 C C . GLN A 1 134 ? 16.281 -36.946 10.210 1.00 27.94 134 GLN A C 1
ATOM 1046 O O . GLN A 1 134 ? 17.380 -37.422 9.973 1.00 27.94 134 GLN A O 1
ATOM 1051 N N . PRO A 1 135 ? 16.179 -36.003 11.198 1.00 42.00 135 PRO A N 1
ATOM 1052 C CA . PRO A 1 135 ? 15.397 -34.746 11.295 1.00 42.00 135 PRO A CA 1
ATOM 1053 C C . PRO A 1 135 ? 16.194 -33.537 11.916 1.00 42.00 135 PRO A C 1
ATOM 1055 O O . PRO A 1 135 ? 17.283 -33.713 12.454 1.00 42.00 135 PRO A O 1
ATOM 1058 N N . SER A 1 136 ? 15.574 -32.336 11.961 1.00 28.12 136 SER A N 1
ATOM 1059 C CA . SER A 1 136 ? 15.675 -31.259 13.000 1.00 28.12 136 SER A CA 1
ATOM 1060 C C . SER A 1 136 ? 16.162 -29.828 12.626 1.00 28.12 136 SER A C 1
ATOM 1062 O O . SER A 1 136 ? 17.175 -29.639 11.966 1.00 28.12 136 SER A O 1
ATOM 1064 N N . ALA A 1 137 ? 15.423 -28.851 13.197 1.00 30.17 137 ALA A N 1
ATOM 1065 C CA . ALA A 1 137 ? 15.792 -27.499 13.679 1.00 30.17 137 ALA A CA 1
ATOM 1066 C C . ALA A 1 137 ? 15.680 -26.221 12.786 1.00 30.17 137 ALA A C 1
ATOM 1068 O O . ALA A 1 137 ? 16.572 -25.884 12.022 1.00 30.17 137 ALA A O 1
ATOM 1069 N N . THR A 1 138 ? 14.599 -25.461 13.069 1.00 32.91 138 THR A N 1
ATOM 1070 C CA . THR A 1 138 ? 14.405 -23.982 13.221 1.00 32.91 138 THR A CA 1
ATOM 1071 C C . THR A 1 138 ? 14.785 -22.962 12.118 1.00 32.91 138 THR A C 1
ATOM 1073 O O . THR A 1 138 ? 15.902 -22.999 11.616 1.00 32.91 138 THR A O 1
ATOM 1076 N N . PRO A 1 139 ? 13.922 -21.953 11.821 1.00 34.81 139 PRO A N 1
ATOM 1077 C CA . PRO A 1 139 ? 14.156 -20.980 10.750 1.00 34.81 139 PRO A CA 1
ATOM 1078 C C . PRO A 1 139 ? 14.871 -19.699 11.222 1.00 34.81 139 PRO A C 1
ATOM 1080 O O . PRO A 1 139 ? 14.509 -19.103 12.237 1.00 34.81 139 PRO A O 1
ATOM 1083 N N . ILE A 1 140 ? 15.841 -19.240 10.426 1.00 33.62 140 ILE A N 1
ATOM 1084 C CA . ILE A 1 140 ? 16.466 -17.909 10.490 1.00 33.62 140 ILE A CA 1
ATOM 1085 C C . ILE A 1 140 ? 16.058 -17.136 9.223 1.00 33.62 140 ILE A C 1
ATOM 1087 O O . ILE A 1 140 ? 16.079 -17.686 8.124 1.00 33.62 140 ILE A O 1
ATOM 1091 N N . SER A 1 141 ? 15.656 -15.873 9.400 1.00 33.75 141 SER A N 1
ATOM 1092 C CA . SER A 1 141 ? 15.197 -14.911 8.380 1.00 33.75 141 SER A CA 1
ATOM 1093 C C . SER A 1 141 ? 16.169 -14.687 7.205 1.00 33.75 141 SER A C 1
ATOM 1095 O O . SER A 1 141 ? 17.375 -14.645 7.452 1.00 33.75 141 SER A O 1
ATOM 1097 N N . PRO A 1 142 ? 15.694 -14.367 5.978 1.00 36.16 142 PRO A N 1
ATOM 1098 C CA . PRO A 1 142 ? 16.574 -13.944 4.894 1.00 36.16 142 PRO A CA 1
ATOM 1099 C C . PRO A 1 142 ? 16.333 -12.484 4.465 1.00 36.16 142 PRO A C 1
ATOM 1101 O O . PRO A 1 142 ? 15.298 -12.133 3.908 1.00 36.16 142 PRO A O 1
ATOM 1104 N N . LEU A 1 143 ? 17.334 -11.632 4.688 1.00 34.22 143 LEU A N 1
ATOM 1105 C CA . LEU A 1 143 ? 17.606 -10.427 3.896 1.00 34.22 143 LEU A CA 1
ATOM 1106 C C . LEU A 1 143 ? 19.126 -10.220 3.933 1.00 34.22 143 LEU A C 1
ATOM 1108 O O . LEU A 1 143 ? 19.668 -9.691 4.902 1.00 34.22 143 LEU A O 1
ATOM 1112 N N . GLY A 1 144 ? 19.821 -10.699 2.901 1.00 30.28 144 GLY A N 1
ATOM 1113 C CA . GLY A 1 144 ? 21.272 -10.575 2.777 1.00 30.28 144 GLY A CA 1
ATOM 1114 C C . GLY A 1 144 ? 21.782 -11.105 1.439 1.00 30.28 144 GLY A C 1
ATOM 1115 O O . GLY A 1 144 ? 21.808 -12.309 1.217 1.00 30.28 144 GLY A O 1
ATOM 1116 N N . ASN A 1 145 ? 22.181 -10.189 0.557 1.00 37.66 145 ASN A N 1
ATOM 1117 C CA . ASN A 1 145 ? 22.798 -10.454 -0.745 1.00 37.66 145 ASN A CA 1
ATOM 1118 C C . ASN A 1 145 ? 24.138 -11.201 -0.624 1.00 37.66 145 ASN A C 1
ATOM 1120 O O . ASN A 1 145 ? 24.985 -10.762 0.152 1.00 37.66 145 ASN A O 1
ATOM 1124 N N . ALA A 1 146 ? 24.393 -12.189 -1.492 1.00 32.06 146 ALA A N 1
ATOM 1125 C CA . ALA A 1 146 ? 25.707 -12.436 -2.105 1.00 32.06 146 ALA A CA 1
ATOM 1126 C C . ALA A 1 146 ? 25.621 -13.475 -3.239 1.00 32.06 146 ALA A C 1
ATOM 1128 O O . ALA A 1 146 ? 24.931 -14.483 -3.135 1.00 32.06 146 ALA A O 1
ATOM 1129 N N . ALA A 1 147 ? 26.372 -13.219 -4.309 1.00 39.25 147 ALA A N 1
ATOM 1130 C CA . ALA A 1 147 ? 26.644 -14.142 -5.400 1.00 39.25 147 ALA A CA 1
ATOM 1131 C C . ALA A 1 147 ? 27.453 -15.368 -4.932 1.00 39.25 147 ALA A C 1
ATOM 1133 O O . ALA A 1 147 ? 28.425 -15.195 -4.204 1.00 39.25 147 ALA A O 1
ATOM 1134 N N . HIS A 1 148 ? 27.108 -16.570 -5.411 1.00 32.97 148 HIS A N 1
ATOM 1135 C CA . HIS A 1 148 ? 28.047 -17.637 -5.797 1.00 32.97 148 HIS A CA 1
ATOM 1136 C C . HIS A 1 148 ? 27.309 -18.795 -6.496 1.00 32.97 148 HIS A C 1
ATOM 1138 O O . HIS A 1 148 ? 26.123 -19.013 -6.275 1.00 32.97 148 HIS A O 1
ATOM 1144 N N . GLY A 1 149 ? 28.015 -19.474 -7.406 1.00 32.34 149 GLY A N 1
ATOM 1145 C CA . GLY A 1 149 ? 27.461 -20.402 -8.388 1.00 32.34 149 GLY A CA 1
ATOM 1146 C C . GLY A 1 149 ? 27.393 -21.880 -7.987 1.00 32.34 149 GLY A C 1
ATOM 1147 O O . GLY A 1 149 ? 28.013 -22.318 -7.026 1.00 32.34 149 GLY A O 1
ATOM 1148 N N . PHE A 1 150 ? 26.635 -22.599 -8.822 1.00 34.91 150 PHE A N 1
ATOM 1149 C CA . PHE A 1 150 ? 26.624 -24.032 -9.148 1.00 34.91 150 PHE A CA 1
ATOM 1150 C C . PHE A 1 150 ? 26.900 -25.069 -8.043 1.00 34.91 150 PHE A C 1
ATOM 1152 O O . PHE A 1 150 ? 28.041 -25.449 -7.795 1.00 34.91 150 PHE A O 1
ATOM 1159 N N . HIS A 1 151 ? 25.811 -25.681 -7.559 1.00 31.67 151 HIS A N 1
ATOM 1160 C CA . HIS A 1 151 ? 25.604 -27.135 -7.644 1.00 31.67 151 HIS A CA 1
ATOM 1161 C C . HIS A 1 151 ? 24.100 -27.450 -7.497 1.00 31.67 151 HIS A C 1
ATOM 1163 O O . HIS A 1 151 ? 23.538 -27.344 -6.410 1.00 31.67 151 HIS A O 1
ATOM 1169 N N . GLU A 1 152 ? 23.429 -27.808 -8.598 1.00 38.25 152 GLU A N 1
ATOM 1170 C CA . GLU A 1 152 ? 22.008 -28.187 -8.607 1.00 38.25 152 GLU A CA 1
ATOM 1171 C C . GLU A 1 152 ? 21.843 -29.640 -8.155 1.00 38.25 152 GLU A C 1
ATOM 1173 O O . GLU A 1 152 ? 22.182 -30.586 -8.865 1.00 38.25 152 GLU A O 1
ATOM 1178 N N . THR A 1 153 ? 21.286 -29.815 -6.961 1.00 35.38 153 THR A N 1
ATOM 1179 C CA . THR A 1 153 ? 20.531 -31.019 -6.614 1.00 35.38 153 THR A CA 1
ATOM 1180 C C . THR A 1 153 ? 19.087 -30.578 -6.425 1.00 35.38 153 THR A C 1
ATOM 1182 O O . THR A 1 153 ? 18.817 -29.632 -5.689 1.00 35.38 153 THR A O 1
ATOM 1185 N N . SER A 1 154 ? 18.181 -31.208 -7.177 1.00 44.81 154 SER A N 1
ATOM 1186 C CA . SER A 1 154 ? 16.745 -30.921 -7.216 1.00 44.81 154 SER A CA 1
ATOM 1187 C C . SER A 1 154 ? 16.100 -31.263 -5.869 1.00 44.81 154 SER A C 1
ATOM 1189 O O . SER A 1 154 ? 15.554 -32.341 -5.657 1.00 44.81 154 SER A O 1
ATOM 1191 N N . VAL A 1 155 ? 16.227 -30.336 -4.928 1.00 39.50 155 VAL A N 1
ATOM 1192 C CA . VAL A 1 155 ? 15.268 -30.136 -3.846 1.00 39.50 155 VAL A CA 1
ATOM 1193 C C . VAL A 1 155 ? 14.157 -29.292 -4.459 1.00 39.50 155 VAL A C 1
ATOM 1195 O O . VAL A 1 155 ? 14.479 -28.354 -5.186 1.00 39.50 155 VAL A O 1
ATOM 1198 N N . GLU A 1 156 ? 12.886 -29.644 -4.229 1.00 48.50 156 GLU A N 1
ATOM 1199 C CA . GLU A 1 156 ? 11.721 -28.835 -4.619 1.00 48.50 156 GLU A CA 1
ATOM 1200 C C . GLU A 1 156 ? 12.011 -27.362 -4.326 1.00 48.50 156 GLU A C 1
ATOM 1202 O O . GLU A 1 156 ? 12.059 -26.926 -3.173 1.00 48.50 156 GLU A O 1
ATOM 1207 N N . GLY A 1 157 ? 12.341 -26.636 -5.393 1.00 41.94 157 GLY A N 1
ATOM 1208 C CA . GLY A 1 157 ? 12.857 -25.290 -5.300 1.00 41.94 157 GLY A CA 1
ATOM 1209 C C . GLY A 1 157 ? 11.729 -24.409 -4.820 1.00 41.94 157 GLY A C 1
ATOM 1210 O O . GLY A 1 157 ? 10.751 -24.210 -5.538 1.00 41.94 157 GLY A O 1
ATOM 1211 N N . TYR A 1 158 ? 11.865 -23.875 -3.611 1.00 49.38 158 TYR A N 1
ATOM 1212 C CA . TYR A 1 158 ? 11.149 -22.668 -3.238 1.00 49.38 158 TYR A CA 1
ATOM 1213 C C . TYR A 1 158 ? 11.534 -21.595 -4.257 1.00 49.38 158 TYR A C 1
ATOM 1215 O O . TYR A 1 158 ? 12.592 -20.975 -4.158 1.00 49.38 158 TYR A O 1
ATOM 1223 N N . HIS A 1 159 ? 10.706 -21.436 -5.285 1.00 63.88 159 HIS A N 1
ATOM 1224 C CA . HIS A 1 159 ? 10.813 -20.315 -6.195 1.00 63.88 159 HIS A CA 1
ATOM 1225 C C . HIS A 1 159 ? 10.476 -19.058 -5.402 1.00 63.88 159 HIS A C 1
ATOM 1227 O O . HIS A 1 159 ? 9.484 -19.018 -4.670 1.00 63.88 159 HIS A O 1
ATOM 1233 N N . GLU A 1 160 ? 11.345 -18.057 -5.500 1.00 75.44 160 GLU A N 1
ATOM 1234 C CA . GLU A 1 160 ? 11.105 -16.759 -4.888 1.00 75.44 160 GLU A CA 1
ATOM 1235 C C . GLU A 1 160 ? 9.789 -16.194 -5.453 1.00 75.44 160 GLU A C 1
ATOM 1237 O O . GLU A 1 160 ? 9.602 -16.226 -6.674 1.00 75.44 160 GLU A O 1
ATOM 1242 N N . PRO A 1 161 ? 8.849 -15.751 -4.598 1.00 80.88 161 PRO A N 1
ATOM 1243 C CA . PRO A 1 161 ? 7.561 -15.260 -5.064 1.00 80.88 161 PRO A CA 1
ATOM 1244 C C . PRO A 1 161 ? 7.759 -14.033 -5.952 1.00 80.88 161 PRO A C 1
ATOM 1246 O O . PRO A 1 161 ? 8.611 -13.180 -5.679 1.00 80.88 161 PRO A O 1
ATOM 1249 N N . TYR A 1 162 ? 6.949 -13.919 -6.999 1.00 88.25 162 TYR A N 1
ATOM 1250 C CA . TYR A 1 162 ? 6.998 -12.760 -7.866 1.00 88.25 162 TYR A CA 1
ATOM 1251 C C . TYR A 1 162 ? 6.486 -11.536 -7.103 1.00 88.25 162 TYR A C 1
ATOM 1253 O O . TYR A 1 162 ? 5.444 -11.542 -6.440 1.00 88.25 162 TYR A O 1
ATOM 1261 N N . ILE A 1 163 ? 7.257 -10.455 -7.174 1.00 90.62 163 ILE A N 1
ATOM 1262 C CA . ILE A 1 163 ? 6.930 -9.209 -6.488 1.00 90.62 163 ILE A CA 1
ATOM 1263 C C . ILE A 1 163 ? 6.193 -8.309 -7.467 1.00 90.62 163 ILE A C 1
ATOM 1265 O O . ILE A 1 163 ? 6.786 -7.850 -8.435 1.00 90.62 163 ILE A O 1
ATOM 1269 N N . HIS A 1 164 ? 4.935 -7.996 -7.193 1.00 90.88 164 HIS A N 1
ATOM 1270 C CA . HIS A 1 164 ? 4.125 -7.076 -7.983 1.00 90.88 164 HIS A CA 1
ATOM 1271 C C . HIS A 1 164 ? 4.204 -5.649 -7.441 1.00 90.88 164 HI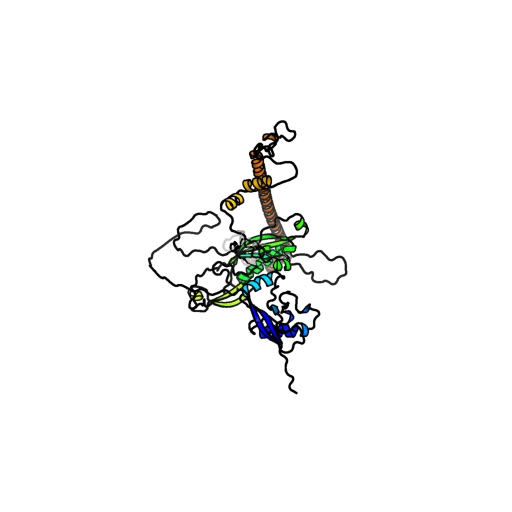S A C 1
ATOM 1273 O O . HIS A 1 164 ? 4.318 -5.427 -6.231 1.00 90.88 164 HIS A O 1
ATOM 1279 N N . ILE A 1 165 ? 4.126 -4.668 -8.343 1.00 91.38 165 ILE A N 1
ATOM 1280 C CA . ILE A 1 165 ? 4.208 -3.241 -8.025 1.00 91.38 165 ILE A CA 1
ATOM 1281 C C . ILE A 1 165 ? 2.920 -2.541 -8.453 1.00 91.38 165 ILE A C 1
ATOM 1283 O O . ILE A 1 165 ? 2.612 -2.484 -9.635 1.00 91.38 165 ILE A O 1
ATOM 1287 N N . GLY A 1 166 ? 2.193 -1.934 -7.517 1.00 90.31 166 GLY A N 1
ATOM 1288 C CA . GLY A 1 166 ? 1.055 -1.057 -7.821 1.00 90.31 166 GLY A CA 1
ATOM 1289 C C . GLY A 1 166 ? 1.366 0.405 -7.505 1.00 90.31 166 GLY A C 1
ATOM 1290 O O . GLY A 1 166 ? 1.978 0.681 -6.475 1.00 90.31 166 GLY A O 1
ATOM 1291 N N . THR A 1 167 ? 0.922 1.345 -8.345 1.00 90.06 167 THR A N 1
ATOM 1292 C CA . THR A 1 167 ? 1.050 2.795 -8.094 1.00 90.06 167 THR A CA 1
ATOM 1293 C C . THR A 1 167 ? -0.329 3.461 -8.109 1.00 90.06 167 THR A C 1
ATOM 1295 O O . THR A 1 167 ? -1.036 3.412 -9.111 1.00 90.06 167 THR A O 1
ATOM 1298 N N . TRP A 1 168 ? -0.700 4.128 -7.013 1.00 91.44 168 TRP A N 1
ATOM 1299 C CA . TRP A 1 168 ? -1.949 4.877 -6.857 1.00 91.44 168 TRP A CA 1
ATOM 1300 C C . TRP A 1 168 ? -1.676 6.375 -6.875 1.00 91.44 168 TRP A C 1
ATOM 1302 O O . TRP A 1 168 ? -0.911 6.896 -6.062 1.00 91.44 168 TRP A O 1
ATOM 1312 N N . VAL A 1 169 ? -2.338 7.069 -7.794 1.00 89.25 169 VAL A N 1
ATOM 1313 C CA . VAL A 1 169 ? -2.256 8.523 -7.960 1.00 89.25 169 VAL A CA 1
ATOM 1314 C C . VAL A 1 169 ? -3.413 9.203 -7.219 1.00 89.25 169 VAL A C 1
ATOM 1316 O O . VAL A 1 169 ? -4.529 8.675 -7.290 1.00 89.25 169 VAL A O 1
ATOM 1319 N N . PRO A 1 170 ? -3.191 10.363 -6.565 1.00 86.50 170 PRO A N 1
ATOM 1320 C CA . PRO A 1 170 ? -4.248 11.151 -5.948 1.00 86.50 170 PRO A CA 1
ATOM 1321 C C . PRO A 1 170 ? -5.406 11.459 -6.898 1.00 86.50 170 PRO A C 1
ATOM 1323 O O . PRO A 1 170 ? -5.206 12.003 -7.984 1.00 86.50 170 PRO A O 1
ATOM 1326 N N . VAL A 1 171 ? -6.629 11.155 -6.479 1.00 86.00 171 VAL A N 1
ATOM 1327 C CA . VAL A 1 171 ? -7.850 11.568 -7.180 1.00 86.00 171 VAL A CA 1
ATOM 1328 C C . VAL A 1 171 ? -8.154 13.041 -6.893 1.00 86.00 171 VAL A C 1
ATOM 1330 O O . VAL A 1 171 ? -8.052 13.497 -5.754 1.00 86.00 171 VAL A O 1
ATOM 1333 N N . MET A 1 172 ? -8.570 13.790 -7.919 1.00 81.00 172 MET A N 1
ATOM 1334 C CA . MET A 1 172 ? -9.140 15.125 -7.715 1.00 81.00 172 MET A CA 1
ATOM 1335 C C . MET A 1 172 ? -10.493 15.021 -7.017 1.00 81.00 172 MET A C 1
ATOM 1337 O O . MET A 1 172 ? -11.418 14.377 -7.523 1.00 81.00 172 MET A O 1
ATOM 1341 N N . LEU A 1 173 ? -10.637 15.708 -5.887 1.00 81.06 173 LEU A N 1
ATOM 1342 C CA . LEU A 1 173 ? -11.919 15.837 -5.216 1.00 81.06 173 LEU A CA 1
ATOM 1343 C C . LEU A 1 173 ? -12.795 16.768 -6.057 1.00 81.06 173 LEU A C 1
ATOM 1345 O O . LEU A 1 173 ? -12.602 17.982 -6.082 1.00 81.06 173 LEU A O 1
ATOM 1349 N N . LYS A 1 174 ? -13.766 16.200 -6.780 1.00 72.25 174 LYS A N 1
ATOM 1350 C CA . LYS A 1 174 ? -14.836 17.004 -7.378 1.00 72.25 174 LYS A CA 1
ATOM 1351 C C . LYS A 1 174 ? -15.641 17.589 -6.225 1.00 72.25 174 LYS A C 1
ATOM 1353 O O . LYS A 1 174 ? -16.349 16.849 -5.539 1.00 72.25 174 LYS A O 1
ATOM 1358 N N . GLU A 1 175 ? -15.516 18.894 -5.993 1.00 61.06 175 GLU A N 1
ATOM 1359 C CA . GLU A 1 175 ? -16.358 19.582 -5.019 1.00 61.06 175 GLU A CA 1
ATOM 1360 C C . GLU A 1 175 ? -17.824 19.273 -5.344 1.00 61.06 175 GLU A C 1
ATOM 1362 O O . GLU A 1 175 ? -18.304 19.509 -6.459 1.00 61.06 175 GLU A O 1
ATOM 1367 N N . LYS A 1 176 ? -18.543 18.687 -4.379 1.00 59.34 176 LYS A N 1
ATOM 1368 C CA . LYS A 1 176 ? -19.995 18.541 -4.480 1.00 59.34 176 LYS A CA 1
ATOM 1369 C C . LYS A 1 176 ? -20.568 19.951 -4.553 1.00 59.34 176 LYS A C 1
ATOM 1371 O O . LYS A 1 176 ? -20.578 20.657 -3.551 1.00 59.34 176 LYS A O 1
ATOM 1376 N N . LYS A 1 177 ? -20.997 20.339 -5.757 1.00 50.72 177 LYS A N 1
ATOM 1377 C CA . LYS A 1 177 ? -21.607 21.626 -6.114 1.00 50.72 177 LYS A CA 1
ATOM 1378 C C . LYS A 1 177 ? -22.603 22.069 -5.031 1.00 50.72 177 LYS A C 1
ATOM 1380 O O . LYS A 1 177 ? -23.745 21.618 -5.012 1.00 50.72 177 LYS A O 1
ATOM 1385 N N . ALA A 1 178 ? -22.173 22.954 -4.138 1.00 54.31 178 ALA A N 1
ATOM 1386 C CA . ALA A 1 178 ? -23.081 23.795 -3.373 1.00 54.31 178 ALA A CA 1
ATOM 1387 C C . ALA A 1 178 ? -23.378 25.036 -4.238 1.00 54.31 178 ALA A C 1
ATOM 1389 O O . ALA A 1 178 ? -22.445 25.611 -4.803 1.00 54.31 178 ALA A O 1
ATOM 1390 N N . PRO A 1 179 ? -24.648 25.436 -4.417 1.00 53.97 179 PRO A N 1
ATOM 1391 C CA . PRO A 1 179 ? -25.006 26.506 -5.339 1.00 53.97 179 PRO A CA 1
ATOM 1392 C C . PRO A 1 179 ? -24.764 27.872 -4.684 1.00 53.97 179 PRO A C 1
ATOM 1394 O O . PRO A 1 179 ? -25.657 28.395 -4.027 1.00 53.97 179 PRO A O 1
ATOM 1397 N N . LEU A 1 180 ? -23.573 28.458 -4.845 1.00 51.72 180 LEU A N 1
ATOM 1398 C CA . LEU A 1 180 ? -23.284 29.839 -4.425 1.00 51.72 180 LEU A CA 1
ATOM 1399 C C . LEU A 1 180 ? -22.320 30.563 -5.390 1.00 51.72 180 LEU A C 1
ATOM 1401 O O . LEU A 1 180 ? -21.628 29.909 -6.173 1.00 51.72 180 LEU A O 1
ATOM 1405 N N . PRO A 1 181 ? -22.341 31.914 -5.415 1.00 53.44 181 PRO A N 1
ATOM 1406 C CA . PRO A 1 181 ? -22.069 32.676 -6.625 1.00 53.44 181 PRO A CA 1
ATOM 1407 C C . PRO A 1 181 ? -20.585 32.994 -6.847 1.00 53.44 181 PRO A C 1
ATOM 1409 O O . PRO A 1 181 ? -19.881 33.467 -5.962 1.00 53.44 181 PRO A O 1
ATOM 1412 N N . LEU A 1 182 ? -20.177 32.777 -8.099 1.00 58.78 182 LEU A N 1
ATOM 1413 C CA . LEU A 1 182 ? -19.247 33.551 -8.930 1.00 58.78 182 LEU A CA 1
ATOM 1414 C C . LEU A 1 182 ? -18.221 34.464 -8.218 1.00 58.78 182 LEU A C 1
ATOM 1416 O O . LEU A 1 182 ? -18.205 35.676 -8.418 1.00 58.78 182 LEU A O 1
ATOM 1420 N N . MET A 1 183 ? -17.296 33.875 -7.465 1.00 55.34 183 MET A N 1
ATOM 1421 C CA . MET A 1 183 ? -15.998 34.465 -7.115 1.00 55.34 183 MET A CA 1
ATOM 1422 C C . MET A 1 183 ? -14.941 33.360 -7.267 1.00 55.34 183 MET A C 1
ATOM 1424 O O . MET A 1 183 ? -15.226 32.209 -6.952 1.00 55.34 183 MET A O 1
ATOM 1428 N N . LYS A 1 184 ? -13.773 33.706 -7.835 1.00 54.41 184 LYS A N 1
ATOM 1429 C CA . LYS A 1 184 ? -12.654 32.825 -8.253 1.00 54.41 184 LYS A CA 1
ATOM 1430 C C . LYS A 1 184 ? -12.625 31.466 -7.534 1.00 54.41 184 LYS A C 1
ATOM 1432 O O . LYS A 1 184 ? -12.397 31.415 -6.329 1.00 54.41 184 LYS A O 1
ATOM 1437 N N . GLY A 1 185 ? -12.845 30.392 -8.298 1.00 45.31 185 GLY A N 1
ATOM 1438 C CA . GLY A 1 185 ? -12.929 29.032 -7.769 1.00 45.31 185 GLY A CA 1
ATOM 1439 C C . GLY A 1 185 ? -11.667 28.621 -6.994 1.00 45.31 185 GLY A C 1
ATOM 1440 O O . GLY A 1 185 ? -10.564 29.030 -7.374 1.00 45.31 185 GLY A O 1
ATOM 1441 N N . PRO A 1 186 ? -11.814 27.845 -5.907 1.00 52.94 186 PRO A N 1
ATOM 1442 C CA . PRO A 1 186 ? -10.685 27.342 -5.134 1.00 52.94 186 PRO A CA 1
ATOM 1443 C C . PRO A 1 186 ? -9.765 26.466 -6.007 1.00 52.94 186 PRO A C 1
ATOM 1445 O O . PRO A 1 186 ? -10.232 25.836 -6.961 1.00 52.94 186 PRO A O 1
ATOM 1448 N N . PRO A 1 187 ? -8.450 26.422 -5.716 1.00 57.75 187 PRO A N 1
ATOM 1449 C CA . PRO A 1 187 ? -7.531 25.529 -6.416 1.00 57.75 187 PRO A CA 1
ATOM 1450 C C . PRO A 1 187 ? -8.009 24.081 -6.261 1.00 57.75 187 PRO A C 1
ATOM 1452 O O . PRO A 1 187 ? -8.433 23.690 -5.174 1.00 57.75 187 PRO A O 1
ATOM 1455 N N . ALA A 1 188 ? -7.945 23.295 -7.341 1.00 59.47 188 ALA A N 1
ATOM 1456 C CA . ALA A 1 188 ? -8.354 21.893 -7.334 1.00 59.47 188 ALA A CA 1
ATOM 1457 C C . ALA A 1 188 ? -7.681 21.143 -6.171 1.00 59.47 188 ALA A C 1
ATOM 1459 O O . ALA A 1 188 ? -6.454 21.037 -6.118 1.00 59.47 188 ALA A O 1
ATOM 1460 N N . GLN A 1 189 ? -8.486 20.651 -5.227 1.00 75.00 189 GLN A N 1
ATOM 1461 C CA . GLN A 1 189 ? -7.989 19.897 -4.081 1.00 75.00 189 GLN A CA 1
ATOM 1462 C C . GLN A 1 189 ? -7.850 18.427 -4.481 1.00 75.00 189 GLN A C 1
ATOM 1464 O O . GLN A 1 189 ? -8.828 17.745 -4.792 1.00 75.00 189 GLN A O 1
ATOM 1469 N N . TYR A 1 190 ? -6.614 17.944 -4.511 1.00 78.75 190 TYR A N 1
ATOM 1470 C CA . TYR A 1 190 ? -6.319 16.520 -4.641 1.00 78.75 190 TYR A CA 1
ATOM 1471 C C . TYR A 1 190 ? -6.494 15.836 -3.284 1.00 78.75 190 TYR A C 1
ATOM 1473 O O . TYR A 1 190 ? -6.343 16.475 -2.241 1.00 78.75 190 TYR A O 1
ATOM 1481 N N . GLU A 1 191 ? -6.810 14.540 -3.292 1.00 85.25 191 GLU A N 1
ATOM 1482 C CA . GLU A 1 191 ? -6.776 13.747 -2.063 1.00 85.25 191 GLU A CA 1
ATOM 1483 C C . GLU A 1 191 ? -5.377 13.798 -1.417 1.00 85.25 191 GLU A C 1
ATOM 1485 O O . GLU A 1 191 ? -4.352 13.817 -2.104 1.00 85.25 191 GLU A O 1
ATOM 1490 N N . ASP A 1 192 ? -5.338 13.831 -0.085 1.00 87.44 192 ASP A N 1
ATOM 1491 C CA . ASP A 1 192 ? -4.082 13.764 0.662 1.00 87.44 192 ASP A CA 1
ATOM 1492 C C . ASP A 1 192 ? -3.436 12.375 0.506 1.00 87.44 192 ASP A C 1
ATOM 1494 O O . ASP A 1 192 ? -4.118 11.356 0.375 1.00 87.44 192 ASP A O 1
ATOM 1498 N N . VAL A 1 193 ? -2.108 12.314 0.588 1.00 87.00 193 VAL A N 1
ATOM 1499 C CA . VAL A 1 193 ? -1.311 11.091 0.440 1.00 87.00 193 VAL A CA 1
ATOM 1500 C C . VAL A 1 193 ? -1.728 9.997 1.425 1.00 87.00 193 VAL A C 1
ATOM 1502 O O . VAL A 1 193 ? -1.660 8.807 1.103 1.00 87.00 193 VAL A O 1
ATOM 1505 N N . LEU A 1 194 ? -2.207 10.371 2.615 1.00 90.19 194 LEU A N 1
ATOM 1506 C CA . LEU A 1 194 ? -2.755 9.433 3.595 1.00 90.19 194 LEU A CA 1
ATOM 1507 C C . LEU A 1 194 ? -4.032 8.753 3.082 1.00 90.19 194 LEU A C 1
ATOM 1509 O O . LEU A 1 194 ? -4.190 7.542 3.248 1.00 90.19 194 LEU A O 1
ATOM 1513 N N . VAL A 1 195 ? -4.912 9.504 2.417 1.00 91.06 195 VAL A N 1
ATOM 1514 C CA . VAL A 1 195 ? -6.141 8.981 1.804 1.00 91.06 195 VAL A CA 1
ATOM 1515 C C . VAL A 1 195 ? -5.789 8.058 0.639 1.00 91.06 195 VAL A C 1
ATOM 1517 O O . VAL A 1 195 ? -6.258 6.918 0.612 1.00 91.06 195 VAL A O 1
ATOM 1520 N N . THR A 1 196 ? -4.868 8.475 -0.236 1.00 91.12 196 THR A N 1
ATOM 1521 C CA . THR A 1 196 ? -4.336 7.636 -1.324 1.00 91.12 196 THR A CA 1
ATOM 1522 C C . THR A 1 196 ? -3.746 6.330 -0.788 1.00 91.12 196 THR A C 1
ATOM 1524 O O . THR A 1 196 ? -3.996 5.256 -1.332 1.00 91.12 196 THR A O 1
ATOM 1527 N N . THR A 1 197 ? -2.998 6.396 0.320 1.00 93.25 197 THR A N 1
ATOM 1528 C CA . THR A 1 197 ? -2.378 5.221 0.956 1.00 93.25 197 THR A CA 1
ATOM 1529 C C . THR A 1 197 ? -3.431 4.259 1.493 1.00 93.25 197 THR A C 1
ATOM 1531 O O . THR A 1 197 ? -3.308 3.044 1.324 1.00 93.25 197 THR A O 1
ATOM 1534 N N . ASN A 1 198 ? -4.475 4.782 2.135 1.00 93.88 198 ASN A N 1
ATOM 1535 C CA . ASN A 1 198 ? -5.565 3.963 2.655 1.00 93.88 198 ASN A CA 1
ATOM 1536 C C . ASN A 1 198 ? -6.357 3.304 1.522 1.00 93.88 198 ASN A C 1
ATOM 1538 O O . ASN A 1 198 ? -6.619 2.107 1.605 1.00 93.88 198 ASN A O 1
ATOM 1542 N N . ARG A 1 199 ? -6.636 4.034 0.434 1.00 93.88 199 ARG A N 1
ATOM 1543 C CA . ARG A 1 199 ? -7.276 3.490 -0.773 1.00 93.88 199 ARG A CA 1
ATOM 1544 C C . ARG A 1 199 ? -6.444 2.372 -1.403 1.00 93.88 199 ARG A C 1
ATOM 1546 O O . ARG A 1 199 ? -6.983 1.320 -1.737 1.00 93.88 199 ARG A O 1
ATOM 1553 N N . ALA A 1 200 ? -5.129 2.559 -1.503 1.00 92.62 200 ALA A N 1
ATOM 1554 C CA . ALA A 1 200 ? -4.214 1.535 -2.002 1.00 92.62 200 ALA A CA 1
ATOM 1555 C C . ALA A 1 200 ? -4.231 0.272 -1.120 1.00 92.62 200 ALA A C 1
ATOM 1557 O O . ALA A 1 200 ? -4.372 -0.844 -1.618 1.00 92.62 200 ALA A O 1
ATOM 1558 N N . ARG A 1 201 ? -4.164 0.433 0.209 1.00 93.69 201 ARG A N 1
ATOM 1559 C CA . ARG A 1 201 ? -4.257 -0.688 1.161 1.00 93.69 201 ARG A CA 1
ATOM 1560 C C . ARG A 1 201 ? -5.604 -1.397 1.107 1.00 93.69 201 ARG A C 1
ATOM 1562 O O . ARG A 1 201 ? -5.643 -2.618 1.220 1.00 93.69 201 ARG A O 1
ATOM 1569 N N . GLU A 1 202 ? -6.698 -0.658 0.970 1.00 94.31 202 GLU A N 1
ATOM 1570 C CA . GLU A 1 202 ? -8.037 -1.233 0.857 1.00 94.31 202 GLU A CA 1
ATOM 1571 C C . GLU A 1 202 ? -8.177 -2.069 -0.415 1.00 94.31 202 GLU A C 1
ATOM 1573 O O . GLU A 1 202 ? -8.654 -3.201 -0.340 1.00 94.31 202 GLU A O 1
ATOM 1578 N N . TYR A 1 203 ? -7.673 -1.565 -1.545 1.00 92.31 203 TYR A N 1
ATOM 1579 C CA . TYR A 1 203 ? -7.628 -2.318 -2.794 1.00 92.31 203 TYR A CA 1
ATOM 1580 C C . TYR A 1 203 ? -6.871 -3.640 -2.621 1.00 92.31 203 TYR A C 1
ATOM 1582 O O . TYR A 1 203 ? -7.391 -4.704 -2.944 1.00 92.31 203 TYR A O 1
ATOM 1590 N N . ILE A 1 204 ? -5.678 -3.599 -2.020 1.00 92.88 204 ILE A N 1
ATOM 1591 C CA . ILE A 1 204 ? -4.892 -4.809 -1.743 1.00 92.88 204 ILE A CA 1
ATOM 1592 C C . ILE A 1 204 ? -5.624 -5.755 -0.773 1.00 92.88 204 ILE A C 1
ATOM 1594 O O . ILE A 1 204 ? -5.616 -6.971 -0.954 1.00 92.88 204 ILE A O 1
ATOM 1598 N N . ASN A 1 205 ? -6.332 -5.227 0.226 1.00 91.38 205 ASN A N 1
ATOM 1599 C CA . ASN A 1 205 ? -7.134 -6.041 1.141 1.00 91.38 205 ASN A CA 1
ATOM 1600 C C . ASN A 1 205 ? -8.347 -6.709 0.465 1.00 91.38 205 ASN A C 1
ATOM 1602 O O . ASN A 1 205 ? -8.830 -7.720 0.980 1.00 91.38 205 ASN A O 1
ATOM 1606 N N . ASN A 1 206 ? -8.831 -6.215 -0.680 1.00 92.38 206 ASN A N 1
ATOM 1607 C CA . ASN A 1 206 ? -9.901 -6.887 -1.425 1.00 92.38 206 ASN A CA 1
ATOM 1608 C C . ASN A 1 206 ? -9.459 -8.251 -1.975 1.00 92.38 206 ASN A C 1
ATOM 1610 O O . ASN A 1 206 ? -10.275 -9.175 -2.022 1.00 92.38 206 ASN A O 1
ATOM 1614 N N . PHE A 1 207 ? -8.171 -8.438 -2.282 1.00 90.88 207 PHE A N 1
ATOM 1615 C CA . PHE A 1 207 ? -7.646 -9.760 -2.637 1.00 90.88 207 PHE A CA 1
ATOM 1616 C C . PHE A 1 207 ? -7.813 -10.758 -1.481 1.00 90.88 207 PHE A C 1
ATOM 1618 O O . PHE A 1 207 ? -8.308 -11.865 -1.675 1.00 90.88 207 PHE A O 1
ATOM 1625 N N . ARG A 1 208 ? -7.559 -10.335 -0.234 1.00 90.25 208 ARG A N 1
ATOM 1626 C CA . ARG A 1 208 ? -7.797 -11.181 0.953 1.00 90.25 208 ARG A CA 1
ATOM 1627 C C . ARG A 1 208 ? -9.269 -11.565 1.105 1.00 90.25 208 ARG A C 1
ATOM 1629 O O . ARG A 1 208 ? -9.568 -12.714 1.410 1.00 90.25 208 ARG A O 1
ATOM 1636 N N . ARG A 1 209 ? -10.190 -10.624 0.862 1.00 89.31 209 ARG A N 1
ATOM 1637 C CA . ARG A 1 209 ? -11.645 -10.874 0.934 1.00 89.31 209 ARG A CA 1
ATOM 1638 C C . ARG A 1 209 ? -12.127 -11.856 -0.135 1.00 89.31 209 ARG A C 1
ATOM 1640 O O . ARG A 1 209 ? -13.070 -12.596 0.111 1.00 89.31 209 ARG A O 1
ATOM 1647 N N . THR A 1 210 ? -11.468 -11.882 -1.291 1.00 87.00 210 THR A N 1
ATOM 1648 C CA . THR A 1 210 ? -11.763 -12.809 -2.398 1.00 87.00 210 THR A CA 1
ATOM 1649 C C . THR A 1 210 ? -11.018 -14.144 -2.282 1.00 87.00 210 THR A C 1
ATOM 1651 O O . THR A 1 210 ? -11.028 -14.936 -3.220 1.00 87.00 210 THR A O 1
ATOM 1654 N N . GLY A 1 211 ? -10.390 -14.421 -1.131 1.00 87.81 211 GLY A N 1
ATOM 1655 C CA . GLY A 1 211 ? -9.691 -15.683 -0.870 1.00 87.81 211 GLY A CA 1
ATOM 1656 C C . GLY A 1 211 ? -8.292 -15.770 -1.481 1.00 87.81 211 GLY A C 1
ATOM 1657 O O . GLY A 1 211 ? -7.732 -16.859 -1.560 1.00 87.81 211 GLY A O 1
ATOM 1658 N N . ARG A 1 212 ? -7.717 -14.639 -1.901 1.00 90.50 212 ARG A N 1
ATOM 1659 C CA . ARG A 1 212 ? -6.397 -14.540 -2.538 1.00 90.50 212 ARG A CA 1
ATOM 1660 C C . ARG A 1 212 ? -5.489 -13.683 -1.659 1.00 90.50 212 ARG A C 1
ATOM 1662 O O . ARG A 1 212 ? -5.329 -12.490 -1.906 1.00 90.50 212 ARG A O 1
ATOM 1669 N N . PRO A 1 213 ? -4.988 -14.226 -0.542 1.00 91.94 213 PRO A N 1
ATOM 1670 C CA . PRO A 1 213 ? -4.239 -13.429 0.408 1.00 91.94 213 PRO A CA 1
ATOM 1671 C C . PRO A 1 213 ? -2.928 -12.920 -0.206 1.00 91.94 213 PRO A C 1
ATOM 1673 O O . PRO A 1 213 ? -2.273 -13.597 -0.996 1.00 91.94 213 PRO A O 1
ATOM 1676 N N . VAL A 1 214 ? -2.606 -11.676 0.131 1.00 94.62 214 VAL A N 1
ATOM 1677 C CA . VAL A 1 214 ? -1.444 -10.935 -0.362 1.00 94.62 214 VAL A CA 1
ATOM 1678 C C . VAL A 1 214 ? -0.668 -10.363 0.817 1.00 94.62 214 VAL A C 1
ATOM 1680 O O . VAL A 1 214 ? -1.263 -9.847 1.782 1.00 94.62 214 VAL A O 1
ATOM 1683 N N . THR A 1 215 ? 0.655 -10.390 0.705 1.00 94.88 215 THR A N 1
ATOM 1684 C CA . THR A 1 215 ? 1.585 -9.784 1.657 1.00 94.88 215 THR A CA 1
ATOM 1685 C C . THR A 1 215 ? 2.149 -8.504 1.067 1.00 94.88 215 THR A C 1
ATOM 1687 O O . THR A 1 215 ? 2.774 -8.501 0.012 1.00 94.88 215 THR A O 1
ATOM 1690 N N . ILE A 1 216 ? 1.935 -7.389 1.768 1.00 95.25 216 ILE A N 1
ATOM 1691 C CA . ILE A 1 216 ? 2.546 -6.106 1.418 1.00 95.25 216 ILE A CA 1
ATOM 1692 C C . ILE A 1 216 ? 3.985 -6.122 1.928 1.00 95.25 216 ILE A C 1
ATOM 1694 O O . ILE A 1 216 ? 4.214 -6.160 3.135 1.00 95.25 216 ILE A O 1
ATOM 1698 N N . LEU A 1 217 ? 4.939 -6.055 1.006 1.00 93.50 217 LEU A N 1
ATOM 1699 C CA . LEU A 1 217 ? 6.373 -6.047 1.282 1.00 93.50 217 LEU A CA 1
ATOM 1700 C C . LEU A 1 217 ? 6.872 -4.633 1.588 1.00 93.50 217 LEU A C 1
ATOM 1702 O O . LEU A 1 217 ? 7.687 -4.426 2.485 1.00 93.50 217 LEU A O 1
ATOM 1706 N N . SER A 1 218 ? 6.387 -3.637 0.842 1.00 94.06 218 SER A N 1
ATOM 1707 C CA . SER A 1 218 ? 6.811 -2.248 1.011 1.00 94.06 218 SER A CA 1
ATOM 1708 C C . SER A 1 218 ? 5.730 -1.263 0.589 1.00 94.06 218 SER A C 1
ATOM 1710 O O . SER A 1 218 ? 4.924 -1.538 -0.299 1.00 94.06 218 SER A O 1
ATOM 1712 N N . ILE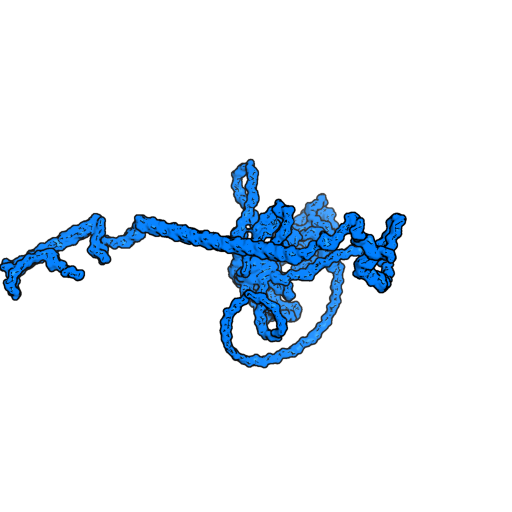 A 1 219 ? 5.738 -0.096 1.230 1.00 93.88 219 ILE A N 1
ATOM 1713 C CA . ILE A 1 219 ? 4.900 1.055 0.898 1.00 93.88 219 ILE A CA 1
ATOM 1714 C C . ILE A 1 219 ? 5.821 2.256 0.783 1.00 93.88 219 ILE A C 1
ATOM 1716 O O . ILE A 1 219 ? 6.535 2.573 1.736 1.00 93.88 219 ILE A O 1
ATOM 1720 N N . GLN A 1 220 ? 5.800 2.931 -0.360 1.00 91.62 220 GLN A N 1
ATOM 1721 C CA . GLN A 1 220 ? 6.591 4.135 -0.576 1.00 91.62 220 GLN A CA 1
ATOM 1722 C C . GLN A 1 220 ? 5.720 5.247 -1.133 1.00 91.62 220 GLN A C 1
ATOM 1724 O O . GLN A 1 220 ? 4.915 5.045 -2.039 1.00 91.62 220 GLN A O 1
ATOM 1729 N N . THR A 1 221 ? 5.922 6.447 -0.613 1.00 89.44 221 THR A N 1
ATOM 1730 C CA . THR A 1 221 ? 5.419 7.663 -1.240 1.00 89.44 221 THR A CA 1
ATOM 1731 C C . THR A 1 221 ? 6.405 8.087 -2.321 1.00 89.44 221 THR A C 1
ATOM 1733 O O . THR A 1 221 ? 7.604 8.186 -2.063 1.00 89.44 221 THR A O 1
ATOM 1736 N N . CYS A 1 222 ? 5.905 8.347 -3.523 1.00 86.12 222 CYS A N 1
ATOM 1737 C CA . CYS A 1 222 ? 6.690 8.836 -4.650 1.00 86.12 222 CYS A CA 1
ATOM 1738 C C . CYS A 1 222 ? 6.065 10.115 -5.212 1.00 86.12 222 CYS A C 1
ATOM 1740 O O . CYS A 1 222 ? 4.868 10.351 -5.081 1.00 86.12 222 CYS A O 1
ATOM 1742 N N . THR A 1 223 ? 6.879 10.975 -5.811 1.00 83.75 223 THR A N 1
ATOM 1743 C CA . THR A 1 223 ? 6.414 12.201 -6.469 1.00 83.75 223 THR A CA 1
ATOM 1744 C C . THR A 1 223 ? 6.381 11.980 -7.969 1.00 83.75 223 THR A C 1
ATOM 1746 O O . THR A 1 223 ? 7.405 11.626 -8.554 1.00 83.75 223 THR A O 1
ATOM 1749 N N . LEU A 1 224 ? 5.223 12.210 -8.583 1.00 79.19 224 LEU A N 1
ATOM 1750 C CA . LEU A 1 224 ? 5.042 12.132 -10.028 1.00 79.19 224 LEU A CA 1
ATOM 1751 C C . LEU A 1 224 ? 4.800 13.539 -10.589 1.00 79.19 224 LEU A C 1
ATOM 1753 O O . LEU A 1 224 ? 4.075 14.320 -9.957 1.00 79.19 224 LEU A O 1
ATOM 1757 N N . PRO A 1 225 ? 5.373 13.881 -11.759 1.00 76.25 225 PRO A N 1
ATOM 1758 C CA . PRO A 1 225 ? 4.968 15.073 -12.495 1.00 76.25 225 PRO A CA 1
ATOM 1759 C C . PRO A 1 225 ? 3.453 15.062 -12.683 1.00 76.25 225 PRO A C 1
ATOM 1761 O O . PRO A 1 225 ? 2.891 14.032 -13.056 1.00 76.25 225 PRO A O 1
ATOM 1764 N N . LEU A 1 226 ? 2.780 16.192 -12.468 1.00 73.62 226 LEU A N 1
ATOM 1765 C CA . LEU A 1 226 ? 1.328 16.272 -12.645 1.00 73.62 226 LEU A CA 1
ATOM 1766 C C . LEU A 1 226 ? 0.912 15.847 -14.064 1.00 73.62 226 LEU A C 1
ATOM 1768 O O . LEU A 1 226 ? -0.088 15.156 -14.244 1.00 73.62 226 LEU A O 1
ATOM 1772 N N . ALA A 1 227 ? 1.740 16.186 -15.056 1.00 69.75 227 ALA A N 1
ATOM 1773 C CA . ALA A 1 227 ? 1.570 15.757 -16.438 1.00 69.75 227 ALA A CA 1
ATOM 1774 C C . ALA A 1 227 ? 1.647 14.234 -16.615 1.00 69.75 227 ALA A C 1
ATOM 1776 O O . ALA A 1 227 ? 0.959 13.717 -17.472 1.00 69.75 227 ALA A O 1
ATOM 1777 N N . ALA A 1 228 ? 2.441 13.518 -15.815 1.00 68.75 228 ALA A N 1
ATOM 1778 C CA . ALA A 1 228 ? 2.569 12.058 -15.861 1.00 68.75 228 ALA A CA 1
ATOM 1779 C C . ALA A 1 228 ? 1.477 11.336 -15.055 1.00 68.75 228 ALA A C 1
ATOM 1781 O O . ALA A 1 228 ? 1.184 10.165 -15.280 1.00 68.75 228 ALA A O 1
ATOM 1782 N N . ALA A 1 229 ? 0.894 12.042 -14.092 1.00 66.81 229 ALA A N 1
ATOM 1783 C CA . ALA A 1 229 ? -0.125 11.534 -13.194 1.00 66.81 229 ALA A CA 1
ATOM 1784 C C . ALA A 1 229 ? -1.550 11.659 -13.756 1.00 66.81 229 ALA A C 1
ATOM 1786 O O . ALA A 1 229 ? -2.501 11.166 -13.147 1.00 66.81 229 ALA A O 1
ATOM 1787 N N . CYS A 1 230 ? -1.727 12.316 -14.906 1.00 65.81 230 CYS A N 1
ATOM 1788 C CA . CYS A 1 230 ? -3.032 12.391 -15.540 1.00 65.81 230 CYS A CA 1
ATOM 1789 C C . CYS A 1 230 ? -3.360 11.062 -16.254 1.00 65.81 230 CYS A C 1
ATOM 1791 O O . CYS A 1 230 ? -2.481 10.468 -16.888 1.00 65.81 230 CYS A O 1
ATOM 1793 N N . PRO A 1 231 ? -4.624 10.592 -16.205 1.00 62.94 231 PRO A N 1
ATOM 1794 C CA . PRO A 1 231 ? -5.039 9.370 -16.900 1.00 62.94 231 PRO A CA 1
ATOM 1795 C C . PRO A 1 231 ? -4.652 9.364 -18.385 1.00 62.94 231 PRO A C 1
ATOM 1797 O O . PRO A 1 231 ? -4.221 8.345 -18.918 1.00 62.94 231 PRO A O 1
ATOM 1800 N N . SER A 1 232 ? -4.721 10.529 -19.034 1.00 58.88 232 SER A N 1
ATOM 1801 C CA . SER A 1 232 ? -4.351 10.718 -20.437 1.00 58.88 232 SER A CA 1
ATOM 1802 C C . SER A 1 232 ? -2.870 10.435 -20.710 1.00 58.88 232 SER A C 1
ATOM 1804 O O . SER A 1 232 ? -2.551 9.789 -21.703 1.00 58.88 232 SER A O 1
ATOM 1806 N N . ALA A 1 233 ? -1.955 10.857 -19.834 1.00 62.00 233 ALA A N 1
ATOM 1807 C CA . ALA A 1 233 ? -0.528 10.598 -20.015 1.00 62.00 233 ALA A CA 1
ATOM 1808 C C . ALA A 1 233 ? -0.156 9.151 -19.709 1.00 62.00 233 ALA A C 1
ATOM 1810 O O . ALA A 1 233 ? 0.665 8.581 -20.423 1.00 62.00 233 ALA A O 1
ATOM 1811 N N . ILE A 1 234 ? -0.803 8.531 -18.716 1.00 62.41 234 ILE A N 1
ATOM 1812 C CA . ILE A 1 234 ? -0.663 7.092 -18.450 1.00 62.41 234 ILE A CA 1
ATOM 1813 C C . ILE A 1 234 ? -1.105 6.297 -19.687 1.00 62.41 234 ILE A C 1
ATOM 1815 O O . ILE A 1 234 ? -0.415 5.373 -20.115 1.00 62.41 234 ILE A O 1
ATOM 1819 N N . SER A 1 235 ? -2.207 6.710 -20.321 1.00 62.41 235 SER A N 1
ATOM 1820 C CA . SER A 1 235 ? -2.691 6.113 -21.567 1.00 62.41 235 SER A CA 1
ATOM 1821 C C . SER A 1 235 ? -1.702 6.289 -22.729 1.00 62.41 235 SER A C 1
ATOM 1823 O O . SER A 1 235 ? -1.442 5.333 -23.459 1.00 62.41 235 SER A O 1
ATOM 1825 N N . GLN A 1 236 ? -1.114 7.481 -22.891 1.00 60.38 236 GLN A N 1
ATOM 1826 C CA . GLN A 1 236 ? -0.200 7.812 -23.997 1.00 60.38 236 GLN A CA 1
ATOM 1827 C C . GLN A 1 236 ? 1.196 7.195 -23.842 1.00 60.38 236 GLN A C 1
ATOM 1829 O O . GLN A 1 236 ? 1.721 6.581 -24.767 1.00 60.38 236 GLN A O 1
ATOM 1834 N N . GLN A 1 237 ? 1.814 7.338 -22.672 1.00 61.66 237 GLN A N 1
ATOM 1835 C CA . GLN A 1 237 ? 3.203 6.930 -22.422 1.00 61.66 237 GLN A CA 1
ATOM 1836 C C . GLN A 1 237 ? 3.297 5.496 -21.888 1.00 61.66 237 GLN A C 1
ATOM 1838 O O . GLN A 1 237 ? 4.364 4.884 -21.886 1.00 61.66 237 GLN A O 1
ATOM 1843 N N . GLY A 1 238 ? 2.151 4.912 -21.539 1.00 65.88 238 GLY A N 1
ATOM 1844 C CA . GLY A 1 238 ? 2.037 3.557 -21.032 1.00 65.88 238 GLY A CA 1
ATOM 1845 C C . GLY A 1 238 ? 2.293 3.472 -19.528 1.00 65.88 238 GLY A C 1
ATOM 1846 O O . GLY A 1 238 ? 2.786 4.415 -18.908 1.00 65.88 238 GLY A O 1
ATOM 1847 N N . PRO A 1 239 ? 2.001 2.310 -18.928 1.00 64.06 239 PRO A N 1
ATOM 1848 C CA . PRO A 1 239 ? 2.085 2.097 -17.485 1.00 64.06 239 PRO A CA 1
ATOM 1849 C C . PRO A 1 239 ? 3.492 2.334 -16.929 1.00 64.06 239 PRO A C 1
ATOM 1851 O O . PRO A 1 239 ? 3.627 2.731 -15.779 1.00 64.06 239 PRO A O 1
ATOM 1854 N N . ARG A 1 240 ? 4.543 2.162 -17.747 1.00 68.69 240 ARG A N 1
ATOM 1855 C CA . ARG A 1 240 ? 5.957 2.311 -17.354 1.00 68.69 240 ARG A CA 1
ATOM 1856 C C . ARG A 1 240 ? 6.270 3.633 -16.657 1.00 68.69 240 ARG A C 1
ATOM 1858 O O . ARG A 1 240 ? 7.076 3.633 -15.730 1.00 68.69 240 ARG A O 1
ATOM 1865 N N . ILE A 1 241 ? 5.583 4.720 -17.015 1.00 70.00 241 ILE A N 1
ATOM 1866 C CA . ILE A 1 241 ? 5.796 6.019 -16.367 1.00 70.00 241 ILE A CA 1
ATOM 1867 C C . ILE A 1 241 ? 5.459 6.018 -14.871 1.00 70.00 241 ILE A C 1
ATOM 1869 O O . ILE A 1 241 ? 6.024 6.785 -14.094 1.00 70.00 241 ILE A O 1
ATOM 1873 N N . LEU A 1 242 ? 4.564 5.126 -14.446 1.00 69.00 242 LEU A N 1
ATOM 1874 C CA . LEU A 1 242 ? 4.201 4.959 -13.045 1.00 69.00 242 LEU A CA 1
ATOM 1875 C C . LEU A 1 242 ? 5.249 4.177 -12.251 1.00 69.00 242 LEU A C 1
ATOM 1877 O O . LEU A 1 242 ? 5.105 4.083 -11.028 1.00 69.00 242 LEU A O 1
ATOM 1881 N N . TYR A 1 243 ? 6.271 3.621 -12.912 1.00 69.19 243 TYR A N 1
ATOM 1882 C CA . TYR A 1 243 ? 7.240 2.688 -12.331 1.00 69.19 243 TYR A CA 1
ATOM 1883 C C . TYR A 1 243 ? 8.690 3.146 -12.470 1.00 69.19 243 TYR A C 1
ATOM 1885 O O . TYR A 1 243 ? 9.469 2.872 -11.551 1.00 69.19 243 TYR A O 1
ATOM 1893 N N . ASP A 1 244 ? 9.034 3.908 -13.512 1.00 64.00 244 ASP A N 1
ATOM 1894 C CA . ASP A 1 244 ? 10.341 4.559 -13.594 1.00 64.00 244 ASP A CA 1
ATOM 1895 C C . ASP A 1 244 ? 10.547 5.452 -12.358 1.00 64.00 244 ASP A C 1
ATOM 1897 O O . ASP A 1 244 ? 9.643 6.144 -11.875 1.00 64.00 244 ASP A O 1
ATOM 1901 N N . GLY A 1 245 ? 11.703 5.273 -11.716 1.00 50.75 245 GLY A N 1
ATOM 1902 C CA . GLY A 1 245 ? 12.012 5.850 -10.410 1.00 50.75 245 GLY A CA 1
ATOM 1903 C C . GLY A 1 245 ? 12.003 7.377 -10.420 1.00 50.75 245 GLY A C 1
ATOM 1904 O O . GLY A 1 245 ? 12.097 8.000 -11.471 1.00 50.75 245 GLY A O 1
ATOM 1905 N N . VAL A 1 246 ? 11.898 7.948 -9.214 1.00 50.06 246 VAL A N 1
ATOM 1906 C CA . VAL A 1 246 ? 11.929 9.386 -8.885 1.00 50.06 246 VAL A CA 1
ATOM 1907 C C . VAL A 1 246 ? 12.695 10.189 -9.937 1.00 50.06 246 VAL A C 1
ATOM 1909 O O . VAL A 1 246 ? 13.928 10.180 -9.949 1.00 50.06 246 VAL A O 1
ATOM 1912 N N . PHE A 1 247 ? 11.954 10.862 -10.821 1.00 52.69 247 PHE A N 1
ATOM 1913 C CA . PHE A 1 247 ? 12.527 11.703 -11.863 1.00 52.69 247 PHE A CA 1
ATOM 1914 C C . PHE A 1 247 ? 13.569 12.641 -11.236 1.00 52.69 247 PHE A C 1
ATOM 1916 O O . PHE A 1 247 ? 13.282 13.349 -10.266 1.00 52.69 247 PHE A O 1
ATOM 1923 N N . HIS A 1 248 ? 14.792 12.644 -11.772 1.00 47.72 248 HIS A N 1
ATOM 1924 C CA . HIS A 1 248 ? 15.684 13.790 -11.616 1.00 47.72 248 HIS A CA 1
ATOM 1925 C C . HIS A 1 248 ? 15.093 14.903 -12.464 1.00 47.72 248 HIS A C 1
ATOM 1927 O O . HIS A 1 248 ? 15.340 14.995 -13.660 1.00 47.72 248 HIS A O 1
ATOM 1933 N N . LEU A 1 249 ? 14.207 15.665 -11.837 1.00 49.91 249 LEU A N 1
ATOM 1934 C CA . LEU A 1 249 ? 13.430 16.681 -12.516 1.00 49.91 249 LEU A CA 1
ATOM 1935 C C . LEU A 1 249 ? 14.355 17.816 -12.919 1.00 49.91 249 LEU A C 1
ATOM 1937 O O . LEU A 1 249 ? 15.086 18.367 -12.091 1.00 49.91 249 LEU A O 1
ATOM 1941 N N . SER A 1 250 ? 14.302 18.169 -14.196 1.00 55.28 250 SER A N 1
ATOM 1942 C CA . SER A 1 250 ? 14.869 19.430 -14.650 1.00 55.28 250 SER A CA 1
ATOM 1943 C C . SER A 1 250 ? 14.118 20.599 -13.992 1.00 55.28 250 SER A C 1
ATOM 1945 O O . SER A 1 250 ? 12.948 20.479 -13.611 1.00 55.28 250 SER A O 1
ATOM 1947 N N . ALA A 1 251 ? 14.779 21.749 -13.842 1.00 56.84 251 ALA A N 1
ATOM 1948 C CA . ALA A 1 251 ? 14.175 22.934 -13.225 1.00 56.84 251 ALA A CA 1
ATOM 1949 C C . ALA A 1 251 ? 12.883 23.393 -13.939 1.00 56.84 251 ALA A C 1
ATOM 1951 O O . ALA A 1 251 ? 11.984 23.929 -13.292 1.00 56.84 251 ALA A O 1
ATOM 1952 N N . ASP A 1 252 ? 12.758 23.116 -15.240 1.00 61.06 252 ASP A N 1
ATOM 1953 C CA . ASP A 1 252 ? 11.571 23.431 -16.043 1.00 61.06 252 ASP A CA 1
ATOM 1954 C C . ASP A 1 252 ? 10.391 22.491 -15.751 1.00 61.06 252 ASP A C 1
ATOM 1956 O O . ASP A 1 252 ? 9.236 22.919 -15.713 1.00 61.06 252 ASP A O 1
ATOM 1960 N N . GLU A 1 253 ? 10.653 21.210 -15.484 1.00 57.28 253 GLU A N 1
ATOM 1961 C CA . GLU A 1 253 ? 9.611 20.253 -15.089 1.00 57.28 253 GLU A CA 1
ATOM 1962 C C . GLU A 1 253 ? 9.115 20.521 -13.669 1.00 57.28 253 GLU A C 1
ATOM 1964 O O . GLU A 1 253 ? 7.939 20.290 -13.377 1.00 57.28 253 GLU A O 1
ATOM 1969 N N . MET A 1 254 ? 9.967 21.101 -12.811 1.00 56.31 254 MET A N 1
ATOM 1970 C CA . MET A 1 254 ? 9.559 21.569 -11.486 1.00 56.31 254 MET A CA 1
ATOM 1971 C C . MET A 1 254 ? 8.452 22.619 -11.506 1.00 56.31 254 MET A C 1
ATOM 1973 O O . MET A 1 254 ? 7.651 22.679 -10.572 1.00 56.31 254 MET A O 1
ATOM 1977 N N . GLN A 1 255 ? 8.350 23.399 -12.580 1.00 56.78 255 GLN A N 1
ATOM 1978 C CA . GLN A 1 255 ? 7.325 24.430 -12.706 1.00 56.78 255 GLN A CA 1
ATOM 1979 C C . GLN A 1 255 ? 5.946 23.878 -13.104 1.00 56.78 255 GLN A C 1
ATOM 1981 O O . GLN A 1 255 ? 4.950 24.587 -12.974 1.00 56.78 255 GLN A O 1
ATOM 1986 N N . ARG A 1 256 ? 5.846 22.615 -13.550 1.00 64.62 256 ARG A N 1
ATOM 1987 C CA . ARG A 1 256 ? 4.594 22.018 -14.067 1.00 64.62 256 ARG A CA 1
ATOM 1988 C C . ARG A 1 256 ? 3.718 21.342 -13.003 1.00 64.62 256 ARG A C 1
ATOM 1990 O O . ARG A 1 256 ? 2.663 20.804 -13.335 1.00 64.62 256 ARG A O 1
ATOM 1997 N N . GLY A 1 257 ? 4.115 21.412 -11.733 1.00 70.75 257 GLY A N 1
ATOM 1998 C CA . GLY A 1 257 ? 3.371 20.854 -10.604 1.00 70.75 257 GLY A CA 1
ATOM 1999 C C . GLY A 1 257 ? 3.586 19.349 -10.409 1.00 70.75 257 GLY A C 1
ATOM 2000 O O . GLY A 1 257 ? 3.912 18.610 -11.339 1.00 70.75 257 GLY A O 1
ATOM 2001 N N . PHE A 1 258 ? 3.390 18.890 -9.172 1.00 77.69 258 PHE A N 1
ATOM 2002 C CA . PHE A 1 258 ? 3.620 17.506 -8.753 1.00 77.69 258 PHE A CA 1
ATOM 2003 C C . PHE A 1 258 ? 2.464 16.971 -7.934 1.00 77.69 258 PHE A C 1
ATOM 2005 O O . PHE A 1 258 ? 1.807 17.721 -7.213 1.00 77.69 258 PHE A O 1
ATOM 2012 N N . VAL A 1 259 ? 2.290 15.654 -7.981 1.00 83.00 259 VAL A N 1
ATOM 2013 C CA . VAL A 1 259 ? 1.399 14.934 -7.073 1.00 83.00 259 VAL A CA 1
ATOM 2014 C C . VAL A 1 259 ? 2.163 13.846 -6.331 1.00 83.00 259 VAL A C 1
ATOM 2016 O O . VAL A 1 259 ? 3.060 13.198 -6.877 1.00 83.00 259 VAL A O 1
ATOM 2019 N N . GLN A 1 260 ? 1.820 13.657 -5.058 1.00 87.12 260 GLN A N 1
ATOM 2020 C CA . GLN A 1 260 ? 2.355 12.567 -4.248 1.00 87.12 260 GLN A CA 1
ATOM 2021 C C . GLN A 1 260 ? 1.531 11.304 -4.488 1.00 87.12 260 GLN A C 1
ATOM 2023 O O . GLN A 1 260 ? 0.396 11.201 -4.038 1.00 87.12 260 GLN A O 1
ATOM 2028 N N . ALA A 1 261 ? 2.105 10.339 -5.193 1.00 90.19 261 ALA A N 1
ATOM 2029 C CA . ALA A 1 261 ? 1.530 9.021 -5.407 1.00 90.19 261 ALA A CA 1
ATOM 2030 C C . ALA A 1 261 ? 2.041 8.014 -4.368 1.00 90.19 261 ALA A C 1
ATOM 2032 O O . ALA A 1 261 ? 3.069 8.210 -3.713 1.00 90.19 261 ALA A O 1
ATOM 2033 N N . VAL A 1 262 ? 1.323 6.906 -4.227 1.00 92.38 262 VAL A N 1
ATOM 2034 C CA . VAL A 1 262 ? 1.676 5.812 -3.319 1.00 92.38 262 VAL A CA 1
ATOM 2035 C C . VAL A 1 262 ? 1.989 4.580 -4.144 1.00 92.38 262 VAL A C 1
ATOM 2037 O O . VAL A 1 262 ? 1.164 4.143 -4.939 1.00 92.38 262 VAL A O 1
ATOM 2040 N N . ARG A 1 263 ? 3.172 4.009 -3.944 1.00 92.19 263 ARG A N 1
ATOM 2041 C CA . ARG A 1 263 ? 3.625 2.779 -4.587 1.00 92.19 263 ARG A CA 1
ATOM 2042 C C . ARG A 1 263 ? 3.668 1.652 -3.556 1.00 92.19 263 ARG A C 1
ATOM 2044 O O . ARG A 1 263 ? 4.209 1.835 -2.464 1.00 92.19 263 ARG A O 1
ATOM 2051 N N . LEU A 1 264 ? 3.077 0.507 -3.883 1.00 94.06 264 LEU A N 1
ATOM 2052 C CA . LEU A 1 264 ? 3.077 -0.699 -3.055 1.00 94.06 264 LEU A CA 1
ATOM 2053 C C . LEU A 1 264 ? 3.799 -1.827 -3.780 1.00 94.06 264 LEU A C 1
ATOM 2055 O O . LEU A 1 264 ? 3.551 -2.052 -4.960 1.00 94.06 264 LEU A O 1
ATOM 2059 N N . TRP A 1 265 ? 4.622 -2.559 -3.037 1.00 93.69 265 TRP A N 1
ATOM 2060 C CA . TRP A 1 265 ? 5.203 -3.829 -3.456 1.00 93.69 265 TRP A CA 1
ATOM 2061 C C . TRP A 1 265 ? 4.516 -4.923 -2.665 1.00 93.69 265 TRP A C 1
ATOM 2063 O O . TRP A 1 265 ? 4.443 -4.832 -1.435 1.00 93.69 265 TRP A O 1
ATOM 2073 N N . PHE A 1 266 ? 4.002 -5.934 -3.348 1.00 95.06 266 PHE A N 1
ATOM 2074 C CA . PHE A 1 266 ? 3.292 -7.036 -2.716 1.00 95.06 266 PHE A CA 1
ATOM 2075 C C . PHE A 1 266 ? 3.509 -8.341 -3.477 1.00 95.06 266 PHE A C 1
ATOM 2077 O O . PHE A 1 266 ? 3.856 -8.326 -4.653 1.00 95.06 266 PHE A O 1
ATOM 2084 N N . SER A 1 267 ? 3.292 -9.462 -2.804 1.00 94.81 267 SER A N 1
ATOM 2085 C CA . SER A 1 267 ? 3.283 -10.798 -3.403 1.00 94.81 267 SER A CA 1
ATOM 2086 C C . SER A 1 267 ? 2.013 -11.543 -2.996 1.00 94.81 267 SER A C 1
ATOM 2088 O O . SER A 1 267 ? 1.363 -11.183 -2.007 1.00 94.81 267 SER A O 1
ATOM 2090 N N . PHE A 1 268 ? 1.633 -12.562 -3.767 1.00 94.12 268 PHE A N 1
ATOM 2091 C CA . PHE A 1 268 ? 0.529 -13.452 -3.409 1.00 94.12 268 PHE A CA 1
ATOM 2092 C C . PHE A 1 268 ? 1.038 -14.559 -2.481 1.00 94.12 268 PHE A C 1
ATOM 2094 O O . PHE A 1 268 ? 2.006 -15.244 -2.796 1.00 94.12 268 PHE A O 1
ATOM 2101 N N . ASP A 1 269 ? 0.368 -14.763 -1.346 1.00 91.62 269 ASP A N 1
ATOM 2102 C CA . ASP A 1 269 ? 0.821 -15.725 -0.326 1.00 91.62 269 ASP A CA 1
ATOM 2103 C C . ASP A 1 269 ? 0.670 -17.178 -0.800 1.00 91.62 269 ASP A C 1
ATOM 2105 O O . ASP A 1 269 ? 1.348 -18.080 -0.317 1.00 91.62 269 ASP A O 1
ATOM 2109 N N . CYS A 1 270 ? -0.242 -17.405 -1.745 1.00 87.62 270 CYS A N 1
ATOM 2110 C CA . CYS A 1 270 ? -0.527 -18.700 -2.352 1.00 87.62 270 CYS A CA 1
ATOM 2111 C C . CYS A 1 270 ? -0.016 -18.798 -3.796 1.00 87.62 270 CYS A C 1
ATOM 2113 O O . CYS A 1 270 ? -0.597 -19.527 -4.601 1.00 87.62 270 CYS A O 1
ATOM 2115 N N . GLU A 1 271 ? 1.013 -18.027 -4.153 1.00 89.88 271 GLU A N 1
ATOM 2116 C CA . GLU A 1 271 ? 1.629 -18.140 -5.470 1.00 89.88 271 GLU A CA 1
ATOM 2117 C C . GLU A 1 271 ? 2.299 -19.509 -5.640 1.00 89.88 271 GLU A C 1
ATOM 2119 O O . GLU A 1 271 ? 3.049 -19.970 -4.780 1.00 89.88 271 GLU A O 1
ATOM 2124 N N . GLN A 1 272 ? 2.014 -20.167 -6.762 1.00 90.56 272 GLN A N 1
ATOM 2125 C CA . GLN A 1 272 ? 2.559 -21.476 -7.090 1.00 90.56 272 GLN A CA 1
ATOM 2126 C C . GLN A 1 272 ? 2.981 -21.497 -8.555 1.00 90.56 272 GLN A C 1
ATOM 2128 O O . GLN A 1 272 ? 2.190 -21.191 -9.447 1.00 90.56 272 GLN A O 1
ATOM 2133 N N . THR A 1 273 ? 4.223 -21.908 -8.804 1.00 91.38 273 THR A N 1
ATOM 2134 C CA . THR A 1 273 ? 4.703 -22.180 -10.161 1.00 91.38 273 THR A CA 1
ATOM 2135 C C . THR A 1 273 ? 4.425 -23.638 -10.498 1.00 91.38 273 THR A C 1
ATOM 2137 O O . THR A 1 273 ? 4.848 -24.536 -9.774 1.00 91.38 273 THR A O 1
ATOM 2140 N N . ILE A 1 274 ? 3.720 -23.876 -11.603 1.00 92.56 274 ILE A N 1
ATOM 2141 C CA . ILE A 1 274 ? 3.442 -25.220 -12.117 1.00 92.56 274 ILE A CA 1
ATOM 2142 C C . ILE A 1 274 ? 4.110 -25.401 -13.478 1.00 92.56 274 ILE A C 1
ATOM 2144 O O . ILE A 1 274 ? 4.082 -24.509 -14.325 1.00 92.56 274 ILE A O 1
ATOM 2148 N N . SER A 1 275 ? 4.701 -26.573 -13.700 1.00 92.94 275 SER A N 1
ATOM 2149 C CA . SER A 1 275 ? 5.250 -26.963 -15.000 1.00 92.94 275 SER A CA 1
ATOM 2150 C C . SER A 1 275 ? 4.314 -27.970 -15.650 1.00 92.94 275 SER A C 1
ATOM 2152 O O . SER A 1 275 ? 4.086 -29.048 -15.108 1.00 92.94 275 SER A O 1
ATOM 2154 N N . VAL A 1 276 ? 3.758 -27.617 -16.808 1.00 94.19 276 VAL A N 1
ATOM 2155 C CA . VAL A 1 276 ? 2.739 -28.426 -17.488 1.00 94.19 276 VAL A CA 1
ATOM 2156 C C . VAL A 1 276 ? 3.219 -28.800 -18.880 1.00 94.19 276 VAL A C 1
ATOM 2158 O O . VAL A 1 276 ? 3.595 -27.938 -19.673 1.00 94.19 276 VAL A O 1
ATOM 2161 N N . THR A 1 277 ? 3.155 -30.089 -19.207 1.00 93.69 277 THR A N 1
ATOM 2162 C CA . THR A 1 277 ? 3.368 -30.556 -20.582 1.00 93.69 277 THR A CA 1
ATOM 2163 C C . THR A 1 277 ? 2.028 -30.590 -21.306 1.00 93.69 277 THR A C 1
ATOM 2165 O O . THR A 1 277 ? 1.073 -31.195 -20.824 1.00 93.69 277 THR A O 1
ATOM 2168 N N . LYS A 1 278 ? 1.936 -29.935 -22.468 1.00 92.19 278 LYS A N 1
ATOM 2169 C CA . LYS A 1 278 ? 0.717 -29.947 -23.291 1.00 92.19 278 LYS A CA 1
ATOM 2170 C C . LYS A 1 278 ? 0.408 -31.371 -23.759 1.00 92.19 278 LYS A C 1
ATOM 2172 O O . LYS A 1 278 ? 1.287 -32.041 -24.296 1.00 92.19 278 LYS A O 1
ATOM 2177 N N . VAL A 1 279 ? -0.850 -31.794 -23.638 1.00 91.88 279 VAL A N 1
ATOM 2178 C CA . VAL A 1 279 ? -1.337 -33.080 -24.163 1.00 91.88 279 VAL A CA 1
ATOM 2179 C C . VAL A 1 279 ? -2.335 -32.781 -25.274 1.00 91.88 279 VAL A C 1
ATOM 2181 O O . VAL A 1 279 ? -3.267 -32.007 -25.080 1.00 91.88 279 VAL A O 1
ATOM 2184 N N . ASN A 1 280 ? -2.117 -33.345 -26.466 1.00 90.50 280 ASN A N 1
ATOM 2185 C CA . ASN A 1 280 ? -2.947 -33.097 -27.656 1.00 90.50 280 ASN A CA 1
ATOM 2186 C C . ASN A 1 280 ? -3.108 -31.601 -28.003 1.00 90.50 280 ASN A C 1
ATOM 2188 O O . ASN A 1 280 ? -4.154 -31.169 -28.476 1.00 90.50 280 ASN A O 1
ATOM 2192 N N . GLY A 1 281 ? -2.080 -30.790 -27.730 1.00 89.81 281 GLY A N 1
ATOM 2193 C CA . GLY A 1 281 ? -2.086 -29.346 -27.993 1.00 89.81 281 GLY A CA 1
ATOM 2194 C C . GLY A 1 281 ? -2.866 -28.495 -26.983 1.00 89.81 281 GLY A C 1
ATOM 2195 O O . GLY A 1 281 ? -2.745 -27.272 -27.025 1.00 89.81 281 GLY A O 1
ATOM 2196 N N . ALA A 1 282 ? -3.589 -29.104 -26.040 1.00 89.75 282 ALA A N 1
ATOM 2197 C CA . ALA A 1 282 ? -4.378 -28.403 -25.034 1.00 89.75 282 ALA A CA 1
ATOM 2198 C C . ALA A 1 282 ? -3.723 -28.458 -23.642 1.00 89.75 282 ALA A C 1
ATOM 2200 O O . ALA A 1 282 ? -3.062 -29.428 -23.268 1.00 89.75 282 ALA A O 1
ATOM 2201 N N . LEU A 1 283 ? -3.930 -27.394 -22.861 1.00 93.06 283 LEU A N 1
ATOM 2202 C CA . LEU A 1 283 ? -3.588 -27.335 -21.431 1.00 93.06 283 LEU A CA 1
ATOM 2203 C C . LEU A 1 283 ? -4.782 -27.713 -20.535 1.00 93.06 283 LEU A C 1
ATOM 2205 O O . LEU A 1 283 ? -4.598 -28.075 -19.377 1.00 93.06 283 LEU A O 1
ATOM 2209 N N . GLY A 1 284 ? -5.999 -27.652 -21.092 1.00 92.44 284 GLY A N 1
ATOM 2210 C CA . GLY A 1 284 ? -7.262 -27.869 -20.382 1.00 92.44 284 GLY A CA 1
ATOM 2211 C C . GLY A 1 284 ? -7.559 -26.800 -19.327 1.00 92.44 284 GLY A C 1
ATOM 2212 O O . GLY A 1 284 ? -8.084 -27.099 -18.257 1.00 92.44 284 GLY A O 1
ATOM 2213 N N . LEU A 1 285 ? -7.224 -25.551 -19.651 1.00 94.06 285 LEU A N 1
ATOM 2214 C CA . LEU A 1 285 ? -7.640 -24.369 -18.904 1.00 94.06 285 LEU A CA 1
ATOM 2215 C C . LEU A 1 285 ? -8.952 -23.842 -19.479 1.00 94.06 285 LEU A C 1
ATOM 2217 O O . LEU A 1 285 ? -9.074 -23.682 -20.692 1.00 94.06 285 LEU A O 1
ATOM 2221 N N . LYS A 1 286 ? -9.906 -23.532 -18.604 1.00 94.06 286 LYS A N 1
ATOM 2222 C CA . LYS A 1 286 ? -11.103 -22.771 -18.947 1.00 94.06 286 LYS A CA 1
ATOM 2223 C C . LYS A 1 286 ? -10.852 -21.298 -18.598 1.00 94.06 286 LYS A C 1
ATOM 2225 O O . LYS A 1 286 ? -10.717 -21.004 -17.405 1.00 94.06 286 LYS A O 1
ATOM 2230 N N . PRO A 1 287 ? -10.759 -20.381 -19.579 1.00 90.00 287 PRO A N 1
ATOM 2231 C CA . PRO A 1 287 ? -10.794 -18.956 -19.281 1.00 90.00 287 PRO A CA 1
ATOM 2232 C C . PRO A 1 287 ? -12.178 -18.637 -18.717 1.00 90.00 287 PRO A C 1
ATOM 2234 O O . PRO A 1 287 ? -13.191 -19.023 -19.297 1.00 90.00 287 PRO A O 1
ATOM 2237 N N . LEU A 1 288 ? -12.223 -18.017 -17.540 1.00 88.81 288 LEU A N 1
ATOM 2238 C CA . LEU A 1 288 ? -13.492 -17.681 -16.898 1.00 88.81 288 LEU A CA 1
ATOM 2239 C C . LEU A 1 288 ? -13.862 -16.228 -17.154 1.00 88.81 288 LEU A C 1
ATOM 2241 O O . LEU A 1 288 ? -14.976 -15.949 -17.579 1.00 88.81 288 LEU A O 1
ATOM 2245 N N . ARG A 1 289 ? -12.936 -15.312 -16.853 1.00 88.81 289 ARG A N 1
ATOM 2246 C CA . ARG A 1 289 ? -13.144 -13.864 -16.949 1.00 88.81 289 ARG A CA 1
ATOM 2247 C C . ARG A 1 289 ? -11.835 -13.104 -16.783 1.00 88.81 289 ARG A C 1
ATOM 2249 O O . ARG A 1 289 ? -10.866 -13.629 -16.230 1.00 88.81 289 ARG A O 1
ATOM 2256 N N . GLN A 1 290 ? -11.843 -11.839 -17.183 1.00 85.38 290 GLN A N 1
ATOM 2257 C CA . GLN A 1 290 ? -10.855 -10.869 -16.737 1.00 85.38 290 GLN A CA 1
ATOM 2258 C C . GLN A 1 290 ? -11.426 -10.129 -15.521 1.00 85.38 290 GLN A C 1
ATOM 2260 O O . GLN A 1 290 ? -12.486 -9.516 -15.608 1.00 85.38 290 GLN A O 1
ATOM 2265 N N . GLN A 1 291 ? -10.772 -10.228 -14.363 1.00 83.75 291 GLN A N 1
ATOM 2266 C CA . GLN A 1 291 ? -11.199 -9.535 -13.143 1.00 83.75 291 GLN A CA 1
ATOM 2267 C C . GLN A 1 291 ? -10.156 -8.487 -12.772 1.00 83.75 291 GLN A C 1
ATOM 2269 O O . GLN A 1 291 ? -9.027 -8.841 -12.447 1.00 83.75 291 GLN A O 1
ATOM 2274 N N . ASP A 1 292 ? -10.528 -7.207 -12.816 1.00 83.50 292 ASP A N 1
ATOM 2275 C CA . ASP A 1 292 ? -9.629 -6.085 -12.507 1.00 83.50 292 ASP A CA 1
ATOM 2276 C C . ASP A 1 292 ? -8.321 -6.131 -13.326 1.00 83.50 292 ASP A C 1
ATOM 2278 O O . ASP A 1 292 ? -7.222 -5.894 -12.824 1.00 83.50 292 ASP A O 1
ATOM 2282 N N . GLY A 1 293 ? -8.449 -6.520 -14.600 1.00 85.38 293 GLY A N 1
ATOM 2283 C CA . GLY A 1 293 ? -7.344 -6.730 -15.534 1.00 85.38 293 GLY A CA 1
ATOM 2284 C C . GLY A 1 293 ? -6.655 -8.094 -15.423 1.00 85.38 293 GLY A C 1
ATOM 2285 O O . GLY A 1 293 ? -5.932 -8.466 -16.345 1.00 85.38 293 GLY A O 1
ATOM 2286 N N . TRP A 1 294 ? -6.854 -8.846 -14.334 1.00 90.81 294 TRP A N 1
ATOM 2287 C CA . TRP A 1 294 ? -6.198 -10.138 -14.123 1.00 90.81 294 TRP A CA 1
ATOM 2288 C C . TRP A 1 294 ? -6.870 -11.238 -14.935 1.00 90.81 294 TRP A C 1
ATOM 2290 O O . TRP A 1 294 ? -8.098 -11.347 -14.949 1.00 90.81 294 TRP A O 1
ATOM 2300 N N . VAL A 1 295 ? -6.065 -12.104 -15.548 1.00 93.38 295 VAL A N 1
ATOM 2301 C CA . VAL A 1 295 ? -6.562 -13.283 -16.262 1.00 93.38 295 VAL A CA 1
ATOM 2302 C C . VAL A 1 295 ? -6.949 -14.357 -15.246 1.00 93.38 295 VAL A C 1
ATOM 2304 O O . VAL A 1 295 ? -6.087 -14.896 -14.544 1.00 93.38 295 VAL A O 1
ATOM 2307 N N . VAL A 1 296 ? -8.248 -14.660 -15.155 1.00 94.00 296 VAL A N 1
ATOM 2308 C CA . VAL A 1 296 ? -8.786 -15.698 -14.269 1.00 94.00 296 VAL A CA 1
ATOM 2309 C C . VAL A 1 296 ? -9.052 -16.967 -15.059 1.00 94.00 296 VAL A C 1
ATOM 2311 O O . VAL A 1 296 ? -9.844 -16.980 -16.005 1.00 94.00 296 VAL A O 1
ATOM 2314 N N . VAL A 1 297 ? -8.424 -18.055 -14.629 1.00 95.81 297 VAL A N 1
ATOM 2315 C CA . VAL A 1 297 ? -8.581 -19.371 -15.248 1.00 95.81 297 VAL A CA 1
ATOM 2316 C C . VAL A 1 297 ? -8.947 -20.422 -14.214 1.00 95.81 297 VAL A C 1
ATOM 2318 O O . VAL A 1 297 ? -8.718 -20.256 -13.015 1.00 95.81 297 VAL A O 1
ATOM 2321 N N . GLN A 1 298 ? -9.494 -21.528 -14.701 1.00 96.25 298 GLN A N 1
ATOM 2322 C CA . GLN A 1 298 ? -9.780 -22.714 -13.909 1.00 96.25 298 GLN A CA 1
ATOM 2323 C C . GLN A 1 298 ? -9.262 -23.951 -14.639 1.00 96.25 298 GLN A C 1
ATOM 2325 O O . GLN A 1 298 ? -9.491 -24.113 -15.840 1.00 96.25 298 GLN A O 1
ATOM 2330 N N . ALA A 1 299 ? -8.572 -24.835 -13.921 1.00 96.12 299 ALA A N 1
ATOM 2331 C CA . ALA A 1 299 ? -8.140 -26.108 -14.482 1.00 96.12 299 ALA A CA 1
ATOM 2332 C C . ALA A 1 299 ? -9.327 -27.079 -14.575 1.00 96.12 299 ALA A C 1
ATOM 2334 O O . ALA A 1 299 ? -10.031 -27.315 -13.590 1.00 96.12 299 ALA A O 1
ATOM 2335 N N . LEU A 1 300 ? -9.549 -27.664 -15.754 1.00 95.44 300 LEU A N 1
ATOM 2336 C CA . LEU A 1 300 ? -10.584 -28.681 -15.935 1.00 95.44 300 LEU A CA 1
ATOM 2337 C C . LEU A 1 300 ? -10.147 -29.995 -15.260 1.00 95.44 300 LEU A C 1
ATOM 2339 O O . LEU A 1 300 ? -8.991 -30.392 -15.425 1.00 95.44 300 LEU A O 1
ATOM 2343 N N . PRO A 1 301 ? -11.020 -30.707 -14.524 1.00 96.06 301 PRO A N 1
ATOM 2344 C CA . PRO A 1 301 ? -10.668 -31.999 -13.935 1.00 96.06 301 PRO A CA 1
ATOM 2345 C C . PRO A 1 301 ? -10.136 -32.988 -14.985 1.00 96.06 301 PRO A C 1
ATOM 2347 O O . PRO A 1 301 ? -10.746 -33.156 -16.038 1.00 96.06 301 PRO A O 1
ATOM 2350 N N . GLY A 1 302 ? -8.996 -33.627 -14.701 1.00 94.19 302 GLY A N 1
ATOM 2351 C CA . GLY A 1 302 ? -8.312 -34.542 -15.627 1.00 94.19 302 GLY A CA 1
ATOM 2352 C C . GLY A 1 302 ? -7.514 -33.862 -16.748 1.00 94.19 302 GLY A C 1
ATOM 2353 O O . GLY A 1 302 ? -6.971 -34.543 -17.615 1.00 94.19 302 GLY A O 1
ATOM 2354 N N . SER A 1 303 ? -7.437 -32.526 -16.765 1.00 95.81 303 SER A N 1
ATOM 2355 C CA . SER A 1 303 ? -6.562 -31.796 -17.688 1.00 95.81 303 SER A CA 1
ATOM 2356 C C . SER A 1 303 ? -5.087 -31.866 -17.281 1.00 95.81 303 SER A C 1
ATOM 2358 O O . SER A 1 303 ? -4.791 -32.015 -16.096 1.00 95.81 303 SER A O 1
ATOM 2360 N N . PRO A 1 304 ? -4.145 -31.642 -18.218 1.00 95.50 304 PRO A N 1
ATOM 2361 C CA . PRO A 1 304 ? -2.724 -31.534 -17.893 1.00 95.50 304 PRO A CA 1
ATOM 2362 C C . PRO A 1 304 ? -2.417 -30.517 -16.787 1.00 95.50 304 PRO A C 1
ATOM 2364 O O . PRO A 1 304 ? -1.601 -30.795 -15.916 1.00 95.50 304 PRO A O 1
ATOM 2367 N N . CYS A 1 305 ? -3.084 -29.357 -16.784 1.00 94.69 305 CYS A N 1
ATOM 2368 C CA . CYS A 1 305 ? -2.921 -28.362 -15.723 1.00 94.69 305 CYS A CA 1
ATOM 2369 C C . CYS A 1 305 ? -3.427 -28.865 -14.365 1.00 94.69 305 CYS A C 1
ATOM 2371 O O . CYS A 1 305 ? -2.763 -28.650 -13.353 1.00 94.69 305 CYS A O 1
ATOM 2373 N N . PHE A 1 306 ? -4.572 -29.553 -14.338 1.00 95.62 306 PHE A N 1
ATOM 2374 C CA . PHE A 1 306 ? -5.120 -30.129 -13.110 1.00 95.62 306 PHE A CA 1
ATOM 2375 C C . PHE A 1 306 ? -4.204 -31.219 -12.533 1.00 95.62 306 PHE A C 1
ATOM 2377 O O . PHE A 1 306 ? -3.896 -31.199 -11.344 1.00 95.62 306 PHE A O 1
ATOM 2384 N N . GLU A 1 307 ? -3.705 -32.119 -13.384 1.00 95.00 307 GLU A N 1
ATOM 2385 C CA . GLU A 1 307 ? -2.768 -33.182 -12.989 1.00 95.00 307 GLU A CA 1
ATOM 2386 C C . GLU A 1 307 ? -1.406 -32.632 -12.536 1.00 95.00 307 GLU A C 1
ATOM 2388 O O . GLU A 1 307 ? -0.754 -33.212 -11.672 1.00 95.00 307 GLU A O 1
ATOM 2393 N N . ALA A 1 308 ? -0.992 -31.471 -13.054 1.00 94.38 308 ALA A N 1
ATOM 2394 C CA . ALA A 1 308 ? 0.208 -30.760 -12.609 1.00 94.38 308 ALA A CA 1
ATOM 2395 C C . ALA A 1 308 ? 0.041 -30.034 -11.257 1.00 94.38 308 ALA A C 1
ATOM 2397 O O . ALA A 1 308 ? 0.933 -29.294 -10.840 1.00 94.38 308 ALA A O 1
ATOM 2398 N N . GLY A 1 309 ? -1.090 -30.223 -10.570 1.00 93.38 309 GLY A N 1
ATOM 2399 C CA . GLY A 1 309 ? -1.342 -29.675 -9.239 1.00 93.38 309 GLY A CA 1
ATOM 2400 C C . GLY A 1 309 ? -2.012 -28.302 -9.229 1.00 93.38 309 GLY A C 1
ATOM 2401 O O . GLY A 1 309 ? -2.121 -27.694 -8.164 1.00 93.38 309 GLY A O 1
ATOM 2402 N N . MET A 1 310 ? -2.491 -27.805 -10.375 1.00 94.12 310 MET A N 1
ATOM 2403 C CA . MET A 1 310 ? -3.312 -26.596 -10.403 1.00 94.12 310 MET A CA 1
ATOM 2404 C C . MET A 1 310 ? -4.642 -26.856 -9.697 1.00 94.12 310 MET A C 1
ATOM 2406 O O . MET A 1 310 ? -5.309 -27.869 -9.926 1.00 94.12 310 MET A O 1
ATOM 2410 N N . ARG A 1 311 ? -5.039 -25.935 -8.822 1.00 90.62 311 ARG A N 1
ATOM 2411 C CA . ARG A 1 311 ? -6.240 -26.111 -8.005 1.00 90.62 311 ARG A CA 1
ATOM 2412 C C . ARG A 1 311 ? -7.524 -26.063 -8.855 1.00 90.62 311 ARG A C 1
ATOM 2414 O O . ARG A 1 311 ? -7.528 -25.573 -9.984 1.00 90.62 311 ARG A O 1
ATOM 2421 N N . ARG A 1 312 ? -8.627 -26.594 -8.303 1.00 90.19 312 ARG A N 1
ATOM 2422 C CA . ARG A 1 312 ? -9.954 -26.606 -8.965 1.00 90.19 312 ARG A CA 1
ATOM 2423 C C . ARG A 1 312 ? -10.670 -25.260 -8.912 1.00 90.19 312 ARG A C 1
ATOM 2425 O O . ARG A 1 312 ? -11.637 -25.077 -9.641 1.00 90.19 312 ARG A O 1
ATOM 2432 N N . ASP A 1 313 ? -10.279 -24.381 -8.003 1.00 92.50 313 ASP A N 1
ATOM 2433 C CA . ASP A 1 313 ? -10.807 -23.031 -7.842 1.00 92.50 313 ASP A CA 1
ATOM 2434 C C . ASP A 1 313 ? -10.278 -22.073 -8.919 1.00 92.50 313 ASP A C 1
ATOM 2436 O O . ASP A 1 313 ? -9.383 -22.395 -9.701 1.00 92.50 313 ASP A O 1
ATOM 2440 N N . GLU A 1 314 ? -10.889 -20.892 -8.984 1.00 93.38 314 GLU A N 1
ATOM 2441 C CA . GLU A 1 314 ? -10.437 -19.807 -9.848 1.00 93.38 314 GLU A CA 1
ATOM 2442 C C . GLU A 1 314 ? -9.057 -19.311 -9.401 1.00 93.38 314 GLU A C 1
ATOM 2444 O O . GLU A 1 314 ? -8.884 -18.913 -8.247 1.00 93.38 314 GLU A O 1
ATOM 2449 N N . VAL A 1 315 ? -8.099 -19.237 -10.321 1.00 92.75 315 VAL A N 1
ATOM 2450 C CA . VAL A 1 315 ? -6.752 -18.725 -10.030 1.00 92.75 315 VAL A CA 1
ATOM 2451 C C . VAL A 1 315 ? -6.387 -17.568 -10.955 1.00 92.75 315 VAL A C 1
ATOM 2453 O O . VAL A 1 315 ? -6.888 -17.477 -12.077 1.00 92.75 315 VAL A O 1
ATOM 2456 N N . PHE A 1 316 ? -5.543 -16.652 -10.471 1.00 94.50 316 PHE A N 1
ATOM 2457 C CA . PHE A 1 316 ? -4.935 -15.624 -11.319 1.00 94.50 316 PHE A CA 1
ATOM 2458 C C . PHE A 1 316 ? -3.685 -16.186 -11.978 1.00 94.50 316 PHE A C 1
ATOM 2460 O O . PHE A 1 316 ? -2.866 -16.819 -11.312 1.00 94.50 316 PHE A O 1
ATOM 2467 N N . LEU A 1 317 ? -3.516 -15.902 -13.264 1.00 94.12 317 LEU A N 1
ATOM 2468 C CA . LEU A 1 317 ? -2.221 -16.056 -13.912 1.00 94.12 317 LEU A CA 1
ATOM 2469 C C . LEU A 1 317 ? -1.397 -14.791 -13.664 1.00 94.12 317 LEU A C 1
ATOM 2471 O O . LEU A 1 317 ? -1.832 -13.693 -14.007 1.00 94.12 317 LEU A O 1
ATOM 2475 N N . THR A 1 318 ? -0.225 -14.954 -13.050 1.00 93.81 318 THR A N 1
ATOM 2476 C CA . THR A 1 318 ? 0.764 -13.878 -12.874 1.00 93.81 318 THR A CA 1
ATOM 2477 C C . THR A 1 318 ? 1.820 -13.954 -13.973 1.00 93.81 318 THR A C 1
ATOM 2479 O O . THR A 1 318 ? 2.089 -12.957 -14.633 1.00 93.81 318 THR A O 1
ATOM 2482 N N . HIS A 1 319 ? 2.354 -15.152 -14.233 1.00 92.56 319 HIS A N 1
ATOM 2483 C CA . HIS A 1 319 ? 3.409 -15.390 -15.217 1.00 92.56 319 HIS A CA 1
ATOM 2484 C C . HIS A 1 319 ? 3.132 -16.636 -16.062 1.00 92.56 319 HIS A C 1
ATOM 2486 O O . HIS A 1 319 ? 2.673 -17.661 -15.559 1.00 92.56 319 HIS A O 1
ATOM 2492 N N . VAL A 1 320 ? 3.467 -16.573 -17.352 1.00 92.12 320 VAL A N 1
ATOM 2493 C CA . VAL A 1 320 ? 3.413 -17.713 -18.276 1.00 92.12 320 VAL A CA 1
ATOM 2494 C C . VAL A 1 320 ? 4.744 -17.808 -19.009 1.00 92.12 320 VAL A C 1
ATOM 2496 O O . VAL A 1 320 ? 5.114 -16.908 -19.756 1.00 92.12 320 VAL A O 1
ATOM 2499 N N . ASN A 1 321 ? 5.481 -18.903 -18.800 1.00 90.06 321 ASN A N 1
ATOM 2500 C CA . ASN A 1 321 ? 6.813 -19.118 -19.387 1.00 90.06 321 ASN A CA 1
ATOM 2501 C C . ASN A 1 321 ? 7.788 -17.947 -19.131 1.00 90.06 321 ASN A C 1
ATOM 2503 O O . ASN A 1 321 ? 8.533 -17.544 -20.022 1.00 90.06 321 ASN A O 1
ATOM 2507 N N . GLY A 1 322 ? 7.746 -17.369 -17.926 1.00 84.88 322 GLY A N 1
ATOM 2508 C CA . GLY A 1 322 ? 8.571 -16.217 -17.539 1.00 84.88 322 GLY A CA 1
ATOM 2509 C C . GLY A 1 322 ? 8.092 -14.863 -18.077 1.00 84.88 322 GLY A C 1
ATOM 2510 O O . GLY A 1 322 ? 8.695 -13.843 -17.757 1.00 84.88 322 GLY A O 1
ATOM 2511 N N . VAL A 1 323 ? 7.012 -14.828 -18.862 1.00 88.25 323 VAL A N 1
ATOM 2512 C CA . VAL A 1 323 ? 6.371 -13.587 -19.309 1.00 88.25 323 VAL A CA 1
ATOM 2513 C C . VAL A 1 323 ? 5.331 -13.169 -18.279 1.00 88.25 323 VAL A C 1
ATOM 2515 O O . VAL A 1 323 ? 4.432 -13.947 -17.963 1.00 88.25 323 VAL A O 1
ATOM 2518 N N . ASP A 1 324 ? 5.456 -11.946 -17.770 1.00 88.69 324 ASP A N 1
ATOM 2519 C CA . ASP A 1 324 ? 4.465 -11.328 -16.890 1.00 88.69 324 ASP A CA 1
ATOM 2520 C C . ASP A 1 324 ? 3.165 -11.064 -17.663 1.00 88.69 324 ASP A C 1
ATOM 2522 O O . ASP A 1 324 ? 3.163 -10.361 -18.677 1.00 88.69 324 ASP A O 1
ATOM 2526 N N . VAL A 1 325 ? 2.075 -11.663 -17.189 1.00 91.31 325 VAL A N 1
ATOM 2527 C CA . VAL A 1 325 ? 0.711 -11.501 -17.713 1.00 91.31 325 VAL A CA 1
ATOM 2528 C C . VAL A 1 325 ? -0.197 -10.781 -16.711 1.00 91.31 325 VAL A C 1
ATOM 2530 O O . VAL A 1 325 ? -1.415 -10.739 -16.892 1.00 91.31 325 VAL A O 1
ATOM 2533 N N . SER A 1 326 ? 0.379 -10.221 -15.643 1.00 90.00 326 SER A N 1
ATOM 2534 C CA . SER A 1 326 ? -0.349 -9.374 -14.707 1.00 90.00 326 SER A CA 1
ATOM 2535 C C . SER A 1 326 ? -0.842 -8.087 -15.388 1.00 90.00 326 SER A C 1
ATOM 2537 O O . SER A 1 326 ? -0.325 -7.672 -16.433 1.00 90.00 326 SER A O 1
ATOM 2539 N N . PRO A 1 327 ? -1.868 -7.429 -14.824 1.00 87.50 327 PRO A N 1
ATOM 2540 C CA . PRO A 1 327 ? -2.377 -6.187 -15.376 1.00 87.50 327 PRO A CA 1
ATOM 2541 C C . PRO A 1 327 ? -1.273 -5.138 -15.442 1.00 87.50 327 PRO A C 1
ATOM 2543 O O . PRO A 1 327 ? -0.437 -5.030 -14.549 1.00 87.50 327 PRO A O 1
ATOM 2546 N N . HIS A 1 328 ? -1.344 -4.262 -16.437 1.00 79.38 328 HIS A N 1
ATOM 2547 C CA . HIS A 1 328 ? -0.422 -3.136 -16.578 1.00 79.38 328 HIS A CA 1
ATOM 2548 C C . HIS A 1 328 ? -0.355 -2.202 -15.361 1.00 79.38 328 HIS A C 1
ATOM 2550 O O . HIS A 1 328 ? 0.637 -1.500 -15.187 1.00 79.38 328 HIS A O 1
ATOM 2556 N N . SER A 1 329 ? -1.386 -2.193 -14.517 1.00 81.00 329 SER A N 1
ATOM 2557 C CA . SER A 1 329 ? -1.412 -1.474 -13.242 1.00 81.00 329 SER A CA 1
ATOM 2558 C C . SER A 1 329 ? -0.654 -2.177 -12.104 1.00 81.00 329 SER A C 1
ATOM 2560 O O . SER A 1 329 ? -0.444 -1.559 -11.057 1.00 81.00 329 SER A O 1
ATOM 2562 N N . PHE A 1 330 ? -0.247 -3.439 -12.283 1.00 87.62 330 PHE A N 1
ATOM 2563 C CA . PHE A 1 330 ? 0.396 -4.291 -11.274 1.00 87.62 330 PHE A CA 1
ATOM 2564 C C . PHE A 1 330 ? 1.582 -5.134 -11.803 1.00 87.62 330 PHE A C 1
ATOM 2566 O O . PHE A 1 330 ? 1.665 -6.316 -11.457 1.00 87.62 330 PHE A O 1
ATOM 2573 N N . PRO A 1 331 ? 2.514 -4.572 -12.599 1.00 86.31 331 PRO A N 1
ATOM 2574 C CA . PRO A 1 331 ? 3.618 -5.334 -13.179 1.00 86.31 331 PRO A CA 1
ATOM 2575 C C . PRO A 1 331 ? 4.512 -5.972 -12.111 1.00 86.31 331 PRO A C 1
ATOM 2577 O O . PRO A 1 331 ? 4.693 -5.425 -11.017 1.00 86.31 331 PRO A O 1
ATOM 2580 N N . ALA A 1 332 ? 5.122 -7.102 -12.452 1.00 85.81 332 ALA A N 1
ATOM 2581 C CA . ALA A 1 332 ? 6.098 -7.788 -11.621 1.00 85.81 332 ALA A CA 1
ATOM 2582 C C . ALA A 1 332 ? 7.514 -7.185 -11.741 1.00 85.81 332 ALA A C 1
ATOM 2584 O O . ALA A 1 332 ? 7.956 -6.732 -12.800 1.00 85.81 332 ALA A O 1
ATOM 2585 N N . VAL A 1 333 ? 8.263 -7.188 -10.637 1.00 80.38 333 VAL A N 1
ATOM 2586 C CA . VAL A 1 333 ? 9.679 -6.808 -10.580 1.00 80.38 333 VAL A CA 1
ATOM 2587 C C . VAL A 1 333 ? 10.497 -7.851 -11.345 1.00 80.38 333 VAL A C 1
ATOM 2589 O O . VAL A 1 333 ? 10.391 -9.043 -11.082 1.00 80.38 333 VAL A O 1
ATOM 2592 N N . GLY A 1 334 ? 11.367 -7.401 -12.253 1.00 65.38 334 GLY A N 1
ATOM 2593 C CA . GLY A 1 334 ? 12.354 -8.266 -12.915 1.00 65.38 334 GLY A CA 1
ATOM 2594 C C . GLY A 1 334 ? 12.001 -8.715 -14.335 1.00 65.38 334 GLY A C 1
ATOM 2595 O O . GLY A 1 334 ? 12.875 -9.225 -15.029 1.00 65.38 334 GLY A O 1
ATOM 2596 N N . THR A 1 335 ? 10.793 -8.438 -14.833 1.00 51.81 335 THR A N 1
ATOM 2597 C CA . THR A 1 335 ? 10.395 -8.725 -16.229 1.00 51.81 335 THR A CA 1
ATOM 2598 C C . THR A 1 335 ? 10.655 -7.562 -17.187 1.00 51.81 335 THR A C 1
ATOM 2600 O O . THR A 1 335 ? 10.122 -7.521 -18.299 1.00 51.81 335 THR A O 1
ATOM 2603 N N . ALA A 1 336 ? 11.517 -6.615 -16.795 1.00 46.53 336 ALA A N 1
ATOM 2604 C CA . ALA A 1 336 ? 12.006 -5.569 -17.680 1.00 46.53 336 ALA A CA 1
ATOM 2605 C C . ALA A 1 336 ? 12.765 -6.209 -18.852 1.00 46.53 336 ALA A C 1
ATOM 2607 O O . ALA A 1 336 ? 13.965 -6.463 -18.795 1.00 46.53 336 ALA A O 1
ATOM 2608 N N . ASN A 1 337 ? 12.020 -6.476 -19.924 1.00 42.38 337 ASN A N 1
ATOM 2609 C CA . ASN A 1 337 ? 12.520 -6.848 -21.230 1.00 42.38 337 ASN A CA 1
ATOM 2610 C C . ASN A 1 337 ? 13.725 -5.966 -21.570 1.00 42.38 337 ASN A C 1
ATOM 2612 O O . ASN A 1 337 ? 13.565 -4.762 -21.789 1.00 42.38 337 ASN A O 1
ATOM 2616 N N . ASN A 1 338 ? 14.898 -6.591 -21.693 1.00 33.12 338 ASN A N 1
ATOM 2617 C CA . ASN A 1 338 ? 16.065 -6.087 -22.417 1.00 33.12 338 ASN A CA 1
ATOM 2618 C C . ASN A 1 338 ? 15.726 -5.927 -23.915 1.00 33.12 338 ASN A C 1
ATOM 2620 O O . ASN A 1 338 ? 16.352 -6.519 -24.790 1.00 33.12 338 ASN A O 1
ATOM 2624 N N . LYS A 1 339 ? 14.707 -5.129 -24.246 1.00 39.09 339 LYS A N 1
ATOM 2625 C CA . LYS A 1 339 ? 14.527 -4.599 -25.594 1.00 39.09 339 LYS A CA 1
ATOM 2626 C C . LYS A 1 339 ? 15.405 -3.360 -25.691 1.00 39.09 339 LYS A C 1
ATOM 2628 O O . LYS A 1 339 ? 14.990 -2.254 -25.358 1.00 39.09 339 LYS A O 1
ATOM 2633 N N . VAL A 1 340 ? 16.646 -3.587 -26.118 1.00 31.86 340 VAL A N 1
ATOM 2634 C CA . VAL A 1 340 ? 17.544 -2.544 -26.623 1.00 31.86 340 VAL A CA 1
ATOM 2635 C C . VAL A 1 340 ? 16.776 -1.717 -27.670 1.00 31.86 340 VAL A C 1
ATOM 2637 O O . VAL A 1 340 ? 16.141 -2.315 -28.544 1.00 31.86 340 VAL A O 1
ATOM 2640 N N . PRO A 1 341 ? 16.794 -0.373 -27.607 1.00 34.34 341 PRO A N 1
ATOM 2641 C CA . PRO A 1 341 ? 16.138 0.465 -28.602 1.00 34.34 341 PRO A CA 1
ATOM 2642 C C . PRO A 1 341 ? 16.863 0.309 -29.941 1.00 34.34 341 PRO A C 1
ATOM 2644 O O . PRO A 1 341 ? 17.963 0.821 -30.145 1.00 34.34 341 PRO A O 1
ATOM 2647 N N . MET A 1 342 ? 16.259 -0.447 -30.854 1.00 34.44 342 MET A N 1
ATOM 2648 C CA . MET A 1 342 ? 16.761 -0.601 -32.212 1.00 34.44 342 MET A CA 1
ATOM 2649 C C . MET A 1 342 ? 16.448 0.680 -32.992 1.00 34.44 342 MET A C 1
ATOM 2651 O O . MET A 1 342 ? 15.297 0.961 -33.320 1.00 34.44 342 MET A O 1
ATOM 2655 N N . SER A 1 343 ? 17.483 1.479 -33.249 1.00 32.03 343 SER A N 1
ATOM 2656 C CA . SER A 1 343 ? 17.430 2.645 -34.129 1.00 32.03 343 SER A CA 1
ATOM 2657 C C . SER A 1 343 ? 16.878 2.269 -35.510 1.00 32.03 343 SER A C 1
ATOM 2659 O O . SER A 1 343 ? 17.377 1.344 -36.156 1.00 32.03 343 SER A O 1
ATOM 2661 N N . THR A 1 344 ? 15.875 3.016 -35.959 1.00 36.47 344 THR A N 1
ATOM 2662 C CA . THR A 1 344 ? 15.266 2.977 -37.292 1.00 36.47 344 THR A CA 1
ATOM 2663 C C . THR A 1 344 ? 16.319 3.079 -38.406 1.00 36.47 344 THR A C 1
ATOM 2665 O O . THR A 1 344 ? 17.123 4.015 -38.395 1.00 36.47 344 THR A O 1
ATOM 2668 N N . PRO A 1 345 ? 16.336 2.170 -39.402 1.00 37.12 345 PRO A N 1
ATOM 2669 C CA . PRO A 1 345 ? 17.126 2.371 -40.606 1.00 37.12 345 PRO A CA 1
ATOM 2670 C C . PRO A 1 345 ? 16.359 3.273 -41.592 1.00 37.12 345 PRO A C 1
ATOM 2672 O O . PRO A 1 345 ? 15.161 3.072 -41.799 1.00 37.12 345 PRO A O 1
ATOM 2675 N N . PRO A 1 346 ? 17.021 4.245 -42.241 1.00 42.06 346 PRO A N 1
ATOM 2676 C CA . PRO A 1 346 ? 16.428 4.975 -43.351 1.00 42.06 346 PRO A CA 1
ATOM 2677 C C . PRO A 1 346 ? 16.322 4.071 -44.588 1.00 42.06 346 PRO A C 1
ATOM 2679 O O . PRO A 1 346 ? 17.226 3.283 -44.887 1.00 42.06 346 PRO A O 1
ATOM 2682 N N . VAL A 1 347 ? 15.206 4.214 -45.301 1.00 46.41 347 VAL A N 1
ATOM 2683 C CA . VAL A 1 347 ? 14.890 3.570 -46.582 1.00 46.41 347 VAL A CA 1
ATOM 2684 C C . VAL A 1 347 ? 16.052 3.783 -47.560 1.00 46.41 347 VAL A C 1
ATOM 2686 O O . VAL A 1 347 ? 16.401 4.917 -47.879 1.00 46.41 347 VAL A O 1
ATOM 2689 N N . ARG A 1 348 ? 16.685 2.691 -48.009 1.00 40.44 348 ARG A N 1
ATOM 2690 C CA . ARG A 1 348 ? 17.736 2.721 -49.035 1.00 40.44 348 ARG A CA 1
ATOM 2691 C C . ARG A 1 348 ? 17.168 2.275 -50.374 1.00 40.44 348 ARG A C 1
ATOM 2693 O O . ARG A 1 348 ? 16.822 1.109 -50.542 1.00 40.44 348 ARG A O 1
ATOM 2700 N N . GLU A 1 349 ? 17.172 3.196 -51.329 1.00 50.00 349 GLU A N 1
ATOM 2701 C CA . GLU A 1 349 ? 17.265 2.868 -52.749 1.00 50.00 349 GLU A CA 1
ATOM 2702 C C . GLU A 1 349 ? 18.534 2.035 -52.992 1.00 50.00 349 GLU A C 1
ATOM 2704 O O . GLU A 1 349 ? 19.607 2.316 -52.443 1.00 50.00 349 GLU A O 1
ATOM 2709 N N . PHE A 1 350 ? 18.406 0.974 -53.788 1.00 36.62 350 PHE A N 1
ATOM 2710 C CA . PHE A 1 350 ? 19.509 0.092 -54.154 1.00 36.62 350 PHE A CA 1
ATOM 2711 C C . PHE A 1 350 ? 20.546 0.847 -55.000 1.00 36.62 350 PHE A C 1
ATOM 2713 O O . PHE A 1 350 ? 20.451 0.904 -56.221 1.00 36.62 350 PHE A O 1
ATOM 2720 N N . ASN A 1 351 ? 21.578 1.381 -54.345 1.00 46.88 351 ASN A N 1
ATOM 2721 C CA . ASN A 1 351 ? 22.801 1.824 -55.005 1.00 46.88 351 ASN A CA 1
ATOM 2722 C C . ASN A 1 351 ? 23.831 0.690 -54.982 1.00 46.88 351 ASN A C 1
ATOM 2724 O O . ASN A 1 351 ? 24.343 0.319 -53.923 1.00 46.88 351 ASN A O 1
ATOM 2728 N N . ASN A 1 352 ? 24.145 0.155 -56.164 1.00 48.53 352 ASN A N 1
ATOM 2729 C CA . ASN A 1 352 ? 25.249 -0.778 -56.389 1.00 48.53 352 ASN A CA 1
ATOM 2730 C C . ASN A 1 352 ? 26.588 -0.079 -56.102 1.00 48.53 352 ASN A C 1
ATOM 2732 O O . ASN A 1 352 ? 27.209 0.497 -56.993 1.00 48.53 352 ASN A O 1
ATOM 2736 N N . ILE A 1 353 ? 27.038 -0.113 -54.846 1.00 56.84 353 ILE A N 1
ATOM 2737 C CA . ILE A 1 353 ? 28.376 0.345 -54.462 1.00 56.84 353 ILE A CA 1
ATOM 2738 C C . ILE A 1 353 ? 29.324 -0.864 -54.526 1.00 56.84 353 ILE A C 1
ATOM 2740 O O . ILE A 1 353 ? 29.051 -1.873 -53.869 1.00 56.84 353 ILE A O 1
ATOM 2744 N N . PRO A 1 354 ? 30.439 -0.792 -55.278 1.00 68.62 354 PRO A N 1
ATOM 2745 C CA . PRO A 1 354 ? 31.423 -1.869 -55.328 1.00 68.62 354 PRO A CA 1
ATOM 2746 C C . PRO A 1 354 ? 32.023 -2.138 -53.941 1.00 68.62 354 PRO A C 1
ATOM 2748 O O . PRO A 1 354 ? 32.223 -1.226 -53.134 1.00 68.62 354 PRO A O 1
ATOM 2751 N N . ALA A 1 355 ? 32.304 -3.409 -53.651 1.00 64.94 355 ALA A N 1
ATOM 2752 C CA . ALA A 1 355 ? 32.807 -3.835 -52.350 1.00 64.94 355 ALA A CA 1
ATOM 2753 C C . ALA A 1 355 ? 34.146 -3.153 -52.008 1.00 64.94 355 ALA A C 1
ATOM 2755 O O . ALA A 1 355 ? 35.099 -3.200 -52.784 1.00 64.94 355 ALA A O 1
ATOM 2756 N N . ARG A 1 356 ? 34.226 -2.542 -50.817 1.00 74.12 356 ARG A N 1
ATOM 2757 C CA . ARG A 1 356 ? 35.446 -1.882 -50.320 1.00 74.12 356 ARG A CA 1
ATOM 2758 C C . ARG A 1 356 ? 36.577 -2.884 -50.087 1.00 74.12 356 ARG A C 1
ATOM 2760 O O . ARG A 1 356 ? 36.351 -3.967 -49.523 1.00 74.12 356 ARG A O 1
ATOM 2767 N N . SER A 1 357 ? 37.794 -2.480 -50.451 1.00 76.50 357 SER A N 1
ATOM 2768 C CA . SER A 1 357 ? 39.022 -3.242 -50.200 1.00 76.50 357 SER A CA 1
ATOM 2769 C C . SER A 1 357 ? 39.322 -3.346 -48.696 1.00 76.50 357 SER A C 1
ATOM 2771 O O . SER A 1 357 ? 38.741 -2.633 -47.876 1.00 76.50 357 SER A O 1
ATOM 2773 N N . ARG A 1 358 ? 40.206 -4.274 -48.311 1.00 70.31 358 ARG A N 1
ATOM 2774 C CA . ARG A 1 358 ? 40.591 -4.510 -46.908 1.00 70.31 358 ARG A CA 1
ATOM 2775 C C . ARG A 1 358 ? 41.251 -3.280 -46.274 1.00 70.31 358 ARG A C 1
ATOM 2777 O O . ARG A 1 358 ? 40.867 -2.895 -45.175 1.00 70.31 358 ARG A O 1
ATOM 2784 N N . GLU A 1 359 ? 42.123 -2.607 -47.019 1.00 69.94 359 GLU A N 1
ATOM 2785 C CA . GLU A 1 359 ? 42.784 -1.361 -46.601 1.00 69.94 359 GLU A CA 1
ATOM 2786 C C . GLU A 1 359 ? 41.768 -0.250 -46.287 1.00 69.94 359 GLU A C 1
ATOM 2788 O O . GLU A 1 359 ? 41.866 0.433 -45.272 1.00 69.94 359 GLU A O 1
ATOM 2793 N N . GLN A 1 360 ? 40.707 -0.135 -47.093 1.00 68.06 360 GLN A N 1
ATOM 2794 C CA . GLN A 1 360 ? 39.634 0.838 -46.864 1.00 68.06 360 GLN A CA 1
ATOM 2795 C C . GLN A 1 360 ? 38.761 0.519 -45.643 1.00 68.06 360 GLN A C 1
ATOM 2797 O O . GLN A 1 360 ? 38.027 1.389 -45.177 1.00 68.06 360 GLN A O 1
ATOM 2802 N N . ARG A 1 361 ? 38.775 -0.719 -45.136 1.00 72.06 361 ARG A N 1
ATOM 2803 C CA . ARG A 1 361 ? 38.056 -1.084 -43.904 1.00 72.06 361 ARG A CA 1
ATOM 2804 C C . ARG A 1 361 ? 38.899 -0.783 -42.674 1.00 72.06 361 ARG A C 1
ATOM 2806 O O . ARG A 1 361 ? 38.358 -0.278 -41.696 1.00 72.06 361 ARG A O 1
ATOM 2813 N N . GLU A 1 362 ? 40.201 -1.039 -42.750 1.00 67.88 362 GLU A N 1
ATOM 2814 C CA . GLU A 1 362 ? 41.144 -0.760 -41.663 1.00 67.88 362 GLU A CA 1
ATOM 2815 C C . GLU A 1 362 ? 41.241 0.754 -41.389 1.00 67.88 362 GLU A C 1
ATOM 2817 O O . GLU A 1 362 ? 41.070 1.169 -40.244 1.00 67.88 362 GLU A O 1
ATOM 2822 N N . ALA A 1 363 ? 41.315 1.591 -42.432 1.00 63.59 363 ALA A N 1
ATOM 2823 C CA . ALA A 1 363 ? 41.326 3.057 -42.297 1.00 63.59 363 ALA A CA 1
ATOM 2824 C C . ALA A 1 363 ? 40.025 3.662 -41.714 1.00 63.59 363 ALA A C 1
ATOM 2826 O O . ALA A 1 363 ? 40.014 4.790 -41.224 1.00 63.59 363 ALA A O 1
ATOM 2827 N N . VAL A 1 364 ? 38.900 2.936 -41.761 1.00 61.12 364 VAL A N 1
ATOM 2828 C CA . VAL A 1 364 ? 37.608 3.406 -41.222 1.00 61.12 364 VAL A CA 1
ATOM 2829 C C . VAL A 1 364 ? 37.473 3.132 -39.722 1.00 61.12 364 VAL A C 1
ATOM 2831 O O . VAL A 1 364 ? 36.736 3.859 -39.049 1.00 61.12 364 VAL A O 1
ATOM 2834 N N . CYS A 1 365 ? 38.166 2.117 -39.201 1.00 61.34 365 CYS A N 1
ATOM 2835 C CA . CYS A 1 365 ? 38.117 1.751 -37.785 1.00 61.34 365 CYS A CA 1
ATOM 2836 C C . CYS A 1 365 ? 39.020 2.634 -36.912 1.00 61.34 365 CYS A C 1
ATOM 2838 O O . CYS A 1 365 ? 38.678 2.879 -35.754 1.00 61.34 365 CYS A O 1
ATOM 2840 N N . ASP A 1 366 ? 40.124 3.152 -37.454 1.00 70.31 366 ASP A N 1
ATOM 2841 C CA . ASP A 1 366 ? 41.026 4.037 -36.720 1.00 70.31 366 ASP A CA 1
ATOM 2842 C C . ASP A 1 366 ? 40.603 5.513 -36.862 1.00 70.31 366 ASP A C 1
ATOM 2844 O O . ASP A 1 366 ? 40.728 6.151 -37.914 1.00 70.31 366 ASP A O 1
ATOM 2848 N N . LYS A 1 367 ? 40.063 6.066 -35.768 1.00 71.31 367 LYS A N 1
ATOM 2849 C CA . LYS A 1 367 ? 39.578 7.453 -35.704 1.00 71.31 367 LYS A CA 1
ATOM 2850 C C . LYS A 1 367 ? 40.693 8.467 -35.965 1.00 71.31 367 LYS A C 1
ATOM 2852 O O . LYS A 1 367 ? 40.410 9.524 -36.528 1.00 71.31 367 LYS A O 1
ATOM 2857 N N . GLU A 1 368 ? 41.929 8.160 -35.577 1.00 70.12 368 GLU A N 1
ATOM 2858 C CA . GLU A 1 368 ? 43.062 9.074 -35.727 1.00 70.12 368 GLU A CA 1
ATOM 2859 C C . GLU A 1 368 ? 43.532 9.131 -37.187 1.00 70.12 368 GLU A C 1
ATOM 2861 O O . GLU A 1 368 ? 43.779 10.206 -37.740 1.00 70.12 368 GLU A O 1
ATOM 2866 N N . GLN A 1 369 ? 43.576 7.975 -37.850 1.00 68.62 369 GLN A N 1
ATOM 2867 C CA . GLN A 1 369 ? 43.912 7.858 -39.270 1.00 68.62 369 GLN A CA 1
ATOM 2868 C C . GLN A 1 369 ? 42.875 8.551 -40.161 1.00 68.62 369 GLN A C 1
ATOM 2870 O O . GLN A 1 369 ? 43.238 9.297 -41.073 1.00 68.62 369 GLN A O 1
ATOM 2875 N N . ARG A 1 370 ? 41.589 8.396 -39.831 1.00 72.38 370 ARG A N 1
ATOM 2876 C CA . ARG A 1 370 ? 40.479 9.061 -40.522 1.00 72.38 370 ARG A CA 1
ATOM 2877 C C . ARG A 1 370 ? 40.557 10.587 -40.441 1.00 72.38 370 ARG A C 1
ATOM 2879 O O . ARG A 1 370 ? 40.239 11.270 -41.415 1.00 72.38 370 ARG A O 1
ATOM 2886 N N . GLU A 1 371 ? 40.967 11.132 -39.298 1.00 73.25 371 GLU A N 1
ATOM 2887 C CA . GLU A 1 371 ? 41.115 12.581 -39.140 1.00 73.25 371 GLU A CA 1
ATOM 2888 C C . GLU A 1 371 ? 42.373 13.101 -39.853 1.00 73.25 371 GLU A C 1
ATOM 2890 O O . GLU A 1 371 ? 42.310 14.126 -40.532 1.00 73.25 371 GLU A O 1
ATOM 2895 N N . LYS A 1 372 ? 43.481 12.345 -39.831 1.00 73.00 372 LYS A N 1
ATOM 2896 C CA . LYS A 1 372 ? 44.685 12.654 -40.627 1.00 73.00 372 LYS A CA 1
ATOM 2897 C C . LYS A 1 372 ? 44.391 12.683 -42.128 1.00 73.00 372 LYS A C 1
ATOM 2899 O O . LYS A 1 372 ? 44.862 13.581 -42.823 1.00 73.00 372 LYS A O 1
ATOM 2904 N N . GLU A 1 373 ? 43.596 11.746 -42.640 1.00 68.94 373 GLU A N 1
ATOM 2905 C CA . GLU A 1 373 ? 43.184 11.742 -44.049 1.00 68.94 373 GLU A CA 1
ATOM 2906 C C . GLU A 1 373 ? 42.256 12.906 -44.399 1.00 68.94 373 GLU A C 1
ATOM 2908 O O . GLU A 1 373 ? 42.448 13.536 -45.439 1.00 68.94 373 GLU A O 1
ATOM 2913 N N . ARG A 1 374 ? 41.299 13.257 -43.528 1.00 73.94 374 ARG A N 1
ATOM 2914 C CA . ARG A 1 374 ? 40.455 14.447 -43.728 1.00 73.94 374 ARG A CA 1
ATOM 2915 C C . ARG A 1 374 ? 41.270 15.729 -43.768 1.00 73.94 374 ARG A C 1
ATOM 2917 O O . ARG A 1 374 ? 41.029 16.558 -44.639 1.00 73.94 374 ARG A O 1
ATOM 2924 N N . LEU A 1 375 ? 42.236 15.877 -42.862 1.00 71.06 375 LEU A N 1
ATOM 2925 C CA . LEU A 1 375 ? 43.116 17.042 -42.822 1.00 71.06 375 LEU A CA 1
ATOM 2926 C C . LEU A 1 375 ? 44.005 17.118 -44.069 1.00 71.06 375 LEU A C 1
ATOM 2928 O O . LEU A 1 375 ? 44.145 18.196 -44.637 1.00 71.06 375 LEU A O 1
ATOM 2932 N N . ARG A 1 376 ? 44.522 15.985 -44.567 1.00 65.88 376 ARG A N 1
ATOM 2933 C CA . ARG A 1 376 ? 45.249 15.938 -45.853 1.00 65.88 376 ARG A CA 1
ATOM 2934 C C . ARG A 1 376 ? 44.363 16.278 -47.053 1.00 65.88 376 ARG A C 1
ATOM 2936 O O . ARG A 1 376 ? 44.835 16.891 -48.006 1.00 65.88 376 ARG A O 1
ATOM 2943 N N . ALA A 1 377 ? 43.100 15.857 -47.032 1.00 68.00 377 ALA A N 1
ATOM 2944 C CA . ALA A 1 377 ? 42.146 16.108 -48.111 1.00 68.00 377 ALA A CA 1
ATOM 2945 C C . ALA A 1 377 ? 41.585 17.542 -48.100 1.00 68.00 377 ALA A C 1
ATOM 2947 O O . ALA A 1 377 ? 41.007 17.987 -49.096 1.00 68.00 377 ALA A O 1
ATOM 2948 N N . ARG A 1 378 ? 41.758 18.280 -46.998 1.00 69.62 378 ARG A N 1
ATOM 2949 C CA . ARG A 1 378 ? 41.270 19.649 -46.833 1.00 69.62 378 ARG A CA 1
ATOM 2950 C C . ARG A 1 378 ? 42.140 20.621 -47.639 1.00 69.62 378 ARG A C 1
ATOM 2952 O O . ARG A 1 378 ? 43.183 21.076 -47.187 1.00 69.62 378 ARG A O 1
ATOM 2959 N N . LYS A 1 379 ? 41.706 20.943 -48.860 1.00 58.38 379 LYS A N 1
ATOM 2960 C CA . LYS A 1 379 ? 42.272 22.032 -49.674 1.00 58.38 379 LYS A CA 1
ATOM 2961 C C . LYS A 1 379 ? 41.569 23.345 -49.334 1.00 58.38 379 LYS A C 1
ATOM 2963 O O . LYS A 1 379 ? 40.679 23.775 -50.059 1.00 58.38 379 LYS A O 1
ATOM 2968 N N . GLU A 1 380 ? 41.956 23.969 -48.231 1.00 54.47 380 GLU A N 1
ATOM 2969 C CA . GLU A 1 380 ? 41.663 25.389 -48.009 1.00 54.47 380 GLU A CA 1
ATOM 2970 C C . GLU A 1 380 ? 42.799 26.223 -48.629 1.00 54.47 380 GLU A C 1
ATOM 2972 O O . GLU A 1 380 ? 43.945 25.779 -48.699 1.00 54.47 380 GLU A O 1
ATOM 2977 N N . GLY A 1 381 ? 42.461 27.371 -49.218 1.00 53.09 381 GLY A N 1
ATOM 2978 C CA . GLY A 1 381 ? 43.329 28.124 -50.129 1.00 53.09 381 GLY A CA 1
ATOM 2979 C C . GLY A 1 381 ? 44.741 28.419 -49.598 1.00 53.09 381 GLY A C 1
ATOM 2980 O O . GLY A 1 381 ? 44.935 28.747 -48.434 1.00 53.09 381 GLY A O 1
ATOM 2981 N N . PHE A 1 382 ? 45.717 28.320 -50.508 1.00 54.84 382 PHE A N 1
ATOM 2982 C CA . PHE A 1 382 ? 47.132 28.725 -50.421 1.00 54.84 382 PHE A CA 1
ATOM 2983 C C . PHE A 1 382 ? 48.022 28.210 -49.273 1.00 54.84 382 PHE A C 1
ATOM 2985 O O . PHE A 1 382 ? 49.236 28.371 -49.381 1.00 54.84 382 PHE A O 1
ATOM 2992 N N . VAL A 1 383 ? 47.513 27.508 -48.258 1.00 55.41 383 VAL A N 1
ATOM 2993 C CA . VAL A 1 383 ? 48.359 26.884 -47.223 1.00 55.41 383 VAL A CA 1
ATOM 2994 C C . VAL A 1 383 ? 48.236 25.366 -47.298 1.00 55.41 383 VAL A C 1
ATOM 2996 O O . VAL A 1 383 ? 47.247 24.773 -46.877 1.00 55.41 383 VAL A O 1
ATOM 2999 N N . ARG A 1 384 ? 49.265 24.713 -47.850 1.00 53.00 384 ARG A N 1
ATOM 3000 C CA . ARG A 1 384 ? 49.422 23.259 -47.736 1.00 53.00 384 ARG A CA 1
ATOM 3001 C C . ARG A 1 384 ? 49.922 22.953 -46.328 1.00 53.00 384 ARG A C 1
ATOM 3003 O O . ARG A 1 384 ? 51.018 23.366 -45.966 1.00 53.00 384 ARG A O 1
ATOM 3010 N N . VAL A 1 385 ? 49.117 22.252 -45.533 1.00 54.16 385 VAL A N 1
ATOM 3011 C CA . VAL A 1 385 ? 49.544 21.753 -44.220 1.00 54.16 385 VAL A CA 1
ATOM 3012 C C . VAL A 1 385 ? 50.502 20.583 -44.454 1.00 54.16 385 VAL A C 1
ATOM 3014 O O . VAL A 1 385 ? 50.076 19.448 -44.667 1.00 54.16 385 VAL A O 1
ATOM 3017 N N . ASP A 1 386 ? 51.806 20.861 -44.457 1.00 51.62 386 ASP A N 1
ATOM 3018 C CA . ASP A 1 386 ? 52.839 19.827 -44.548 1.00 51.62 386 ASP A CA 1
ATOM 3019 C C . ASP A 1 386 ? 52.900 19.029 -43.237 1.00 51.62 386 ASP A C 1
ATOM 3021 O O . ASP A 1 386 ? 53.587 19.372 -42.276 1.00 51.62 386 ASP A O 1
ATOM 3025 N N . THR A 1 387 ? 52.180 17.905 -43.202 1.00 55.06 387 THR A N 1
ATOM 3026 C CA . THR A 1 387 ? 52.195 16.955 -42.071 1.00 55.06 387 THR A CA 1
ATOM 3027 C C . THR A 1 387 ? 53.544 16.245 -41.871 1.00 55.06 387 THR A C 1
ATOM 3029 O O . THR A 1 387 ? 53.712 15.515 -40.899 1.00 55.06 387 THR A O 1
ATOM 3032 N N . THR A 1 388 ? 54.501 16.421 -42.785 1.00 56.16 388 THR A N 1
ATOM 3033 C CA . THR A 1 388 ? 55.798 15.721 -42.808 1.00 56.16 388 THR A CA 1
ATOM 3034 C C . THR A 1 388 ? 56.880 16.402 -41.972 1.00 56.16 388 THR A C 1
ATOM 3036 O O . THR A 1 388 ? 57.745 15.708 -41.449 1.00 56.16 388 THR A O 1
ATOM 3039 N N . ALA A 1 389 ? 56.826 17.726 -41.795 1.00 51.78 389 ALA A N 1
ATOM 3040 C CA . ALA A 1 389 ? 57.794 18.466 -40.974 1.00 51.78 389 ALA A CA 1
ATOM 3041 C C . ALA A 1 389 ? 57.284 18.756 -39.549 1.00 51.78 389 ALA A C 1
ATOM 3043 O O . ALA A 1 389 ? 58.064 19.059 -38.650 1.00 51.78 389 ALA A O 1
ATOM 3044 N N . ALA A 1 390 ? 55.972 18.654 -39.331 1.00 50.88 390 ALA A N 1
ATOM 3045 C CA . ALA A 1 390 ? 55.297 19.182 -38.152 1.00 50.88 390 ALA A CA 1
ATOM 3046 C C . ALA A 1 390 ? 54.190 18.239 -37.655 1.00 50.88 390 ALA A C 1
ATOM 3048 O O . ALA A 1 390 ? 53.053 18.652 -37.449 1.00 50.88 390 ALA A O 1
ATOM 3049 N N . GLY A 1 391 ? 54.515 16.963 -37.428 1.00 49.41 391 GLY A N 1
ATOM 3050 C CA . GLY A 1 391 ? 53.560 15.970 -36.908 1.00 49.41 391 GLY A CA 1
ATOM 3051 C C . GLY A 1 391 ? 52.914 16.326 -35.555 1.00 49.41 391 GLY A C 1
ATOM 3052 O O . GLY A 1 391 ? 51.905 15.727 -35.202 1.00 49.41 391 GLY A O 1
ATOM 3053 N N . SER A 1 392 ? 53.450 17.323 -34.837 1.00 51.38 392 SER A N 1
ATOM 3054 C CA . SER A 1 392 ? 52.931 17.832 -33.553 1.00 51.38 392 SER A CA 1
ATOM 3055 C C . SER A 1 392 ? 52.763 19.359 -33.482 1.00 51.38 392 SER A C 1
ATOM 3057 O O . SER A 1 392 ? 52.218 19.865 -32.500 1.00 51.38 392 SER A O 1
ATOM 3059 N N . ALA A 1 393 ? 53.216 20.127 -34.483 1.00 52.25 393 ALA A N 1
ATOM 3060 C CA . ALA A 1 393 ? 53.384 21.581 -34.318 1.00 52.25 393 ALA A CA 1
ATOM 3061 C C . ALA A 1 393 ? 52.071 22.384 -34.351 1.00 52.25 393 ALA A C 1
ATOM 3063 O O . ALA A 1 393 ? 52.078 23.572 -34.051 1.00 52.25 393 ALA A O 1
ATOM 3064 N N . MET A 1 394 ? 50.939 21.753 -34.683 1.00 54.50 394 MET A N 1
ATOM 3065 C CA . MET A 1 394 ? 49.621 22.399 -34.607 1.00 54.50 394 MET A CA 1
ATOM 3066 C C . MET A 1 394 ? 48.955 22.284 -33.228 1.00 54.50 394 MET A C 1
ATOM 3068 O O . MET A 1 394 ? 47.987 22.993 -32.976 1.00 54.50 394 MET A O 1
ATOM 3072 N N . LEU A 1 395 ? 49.439 21.401 -32.345 1.00 56.84 395 LEU A N 1
ATOM 3073 C CA . LEU A 1 395 ? 48.818 21.133 -31.038 1.00 56.84 395 LEU A CA 1
ATOM 3074 C C . LEU A 1 395 ? 49.679 21.562 -29.846 1.00 56.84 395 LEU A C 1
ATOM 3076 O O . LEU A 1 395 ? 49.155 21.713 -28.742 1.00 56.84 395 LEU A O 1
ATOM 3080 N N . VAL A 1 396 ? 50.984 21.755 -30.049 1.00 58.97 396 VAL A N 1
ATOM 3081 C CA . VAL A 1 396 ? 51.923 22.114 -28.981 1.00 58.97 396 VAL A CA 1
ATOM 3082 C C . VAL A 1 396 ? 52.529 23.478 -29.286 1.00 58.97 396 VAL A C 1
ATOM 3084 O O . VAL A 1 396 ? 53.367 23.619 -30.175 1.00 58.97 396 VAL A O 1
ATOM 3087 N N . TYR A 1 397 ? 52.078 24.486 -28.541 1.00 71.00 397 TYR A N 1
ATOM 3088 C CA . TYR A 1 397 ? 52.666 25.821 -28.533 1.00 71.00 397 TYR A CA 1
ATOM 3089 C C . TYR A 1 397 ? 54.140 25.744 -28.120 1.00 71.00 397 TYR A C 1
ATOM 3091 O O . TYR A 1 397 ? 54.503 24.997 -27.212 1.00 71.00 397 TYR A O 1
ATOM 3099 N N . THR A 1 398 ? 55.011 26.505 -28.782 1.00 69.81 398 THR A N 1
ATOM 3100 C CA . THR A 1 398 ? 56.425 26.561 -28.393 1.00 69.81 398 THR A CA 1
ATOM 3101 C C . THR A 1 398 ? 56.567 27.321 -27.070 1.00 69.81 398 THR A C 1
ATOM 3103 O O . THR A 1 398 ? 55.826 28.285 -26.879 1.00 69.81 398 THR A O 1
ATOM 3106 N N . PRO A 1 399 ? 57.524 26.978 -26.181 1.00 77.19 399 PRO A N 1
ATOM 3107 C CA . PRO A 1 399 ? 57.687 27.616 -24.864 1.00 77.19 399 PRO A CA 1
ATOM 3108 C C . PRO A 1 399 ? 57.801 29.146 -24.851 1.00 77.19 399 PRO A C 1
ATOM 3110 O O . PRO A 1 399 ? 57.578 29.782 -23.830 1.00 77.19 399 PRO A O 1
ATOM 3113 N N . GLN A 1 400 ? 58.166 29.738 -25.987 1.00 77.00 400 GLN A N 1
ATOM 3114 C CA . GLN A 1 400 ? 58.332 31.182 -26.170 1.00 77.00 400 GLN A CA 1
ATOM 3115 C C . GLN A 1 400 ? 57.088 31.861 -26.761 1.00 77.00 400 GLN A C 1
ATOM 3117 O O . GLN A 1 400 ? 57.047 33.083 -26.880 1.00 77.00 400 GLN A O 1
ATOM 3122 N N . SER A 1 401 ? 56.092 31.083 -27.182 1.00 78.50 401 SER A N 1
ATOM 3123 C CA . SER A 1 401 ? 54.852 31.613 -27.735 1.00 78.50 401 SER A CA 1
ATOM 3124 C C . SER A 1 401 ? 53.906 32.048 -26.620 1.00 78.50 401 SER A C 1
ATOM 3126 O O . SER A 1 401 ? 53.832 31.432 -25.560 1.00 78.50 401 SER A O 1
ATOM 3128 N N . GLN A 1 402 ? 53.131 33.097 -26.883 1.00 78.50 402 GLN A N 1
ATOM 3129 C CA . GLN A 1 402 ? 52.189 33.673 -25.918 1.00 78.50 402 GLN A CA 1
ATOM 3130 C C . GLN A 1 402 ? 51.069 32.698 -25.494 1.00 78.50 402 GLN A C 1
ATOM 3132 O O . GLN A 1 402 ? 50.430 32.912 -24.471 1.00 78.50 402 GLN A O 1
ATOM 3137 N N . GLY A 1 403 ? 50.833 31.633 -26.270 1.00 78.19 403 GLY A N 1
ATOM 3138 C CA . GLY A 1 403 ? 49.869 30.573 -25.959 1.00 78.19 403 GLY A CA 1
ATOM 3139 C C . GLY A 1 403 ? 50.455 29.386 -25.189 1.00 78.19 403 GLY A C 1
ATOM 3140 O O . GLY A 1 403 ? 49.741 28.415 -24.949 1.00 78.19 403 GLY A O 1
ATOM 3141 N N . PHE A 1 404 ? 51.743 29.418 -24.833 1.00 82.25 404 PHE A N 1
ATOM 3142 C CA . PHE A 1 404 ? 52.360 28.343 -24.068 1.00 82.25 404 PHE A CA 1
ATOM 3143 C C . PHE A 1 404 ? 51.952 28.397 -22.600 1.00 82.25 404 PHE A C 1
ATOM 3145 O O . PHE A 1 404 ? 52.116 29.413 -21.928 1.00 82.25 404 PHE A O 1
ATOM 3152 N N . MET A 1 405 ? 51.474 27.263 -22.101 1.00 81.81 405 MET A N 1
ATOM 3153 C CA . MET A 1 405 ? 51.163 27.042 -20.698 1.00 81.81 405 MET A CA 1
ATOM 3154 C C . MET A 1 405 ? 51.882 25.771 -20.268 1.00 81.81 405 MET A C 1
ATOM 3156 O O . MET A 1 405 ? 51.873 24.784 -21.009 1.00 81.81 405 MET A O 1
ATOM 3160 N N . SER A 1 406 ? 52.544 25.811 -19.111 1.00 81.38 406 SER A N 1
ATOM 3161 C CA . SER A 1 406 ? 53.253 24.641 -18.600 1.00 81.38 406 SER A CA 1
ATOM 3162 C C . SER A 1 406 ? 52.254 23.522 -18.298 1.00 81.38 406 SER A C 1
ATOM 3164 O O . SER A 1 406 ? 51.109 23.797 -17.941 1.00 81.38 406 SER A O 1
ATOM 3166 N N . ASP A 1 407 ? 52.662 22.257 -18.412 1.00 74.56 407 ASP A N 1
ATOM 3167 C CA . ASP A 1 407 ? 51.767 21.138 -18.086 1.00 74.56 407 ASP A CA 1
ATOM 3168 C C . ASP A 1 407 ? 51.306 21.178 -16.615 1.00 74.56 407 ASP A C 1
ATOM 3170 O O . ASP A 1 407 ? 50.195 20.756 -16.311 1.00 74.56 407 ASP A O 1
ATOM 3174 N N . ALA A 1 408 ? 52.108 21.761 -15.718 1.00 77.12 408 ALA A N 1
ATOM 3175 C CA . ALA A 1 408 ? 51.736 21.971 -14.318 1.00 77.12 408 ALA A CA 1
ATOM 3176 C C . ALA A 1 408 ? 50.609 23.006 -14.141 1.00 77.12 408 ALA A C 1
ATOM 3178 O O . ALA A 1 408 ? 49.792 22.866 -13.237 1.00 77.12 408 ALA A O 1
ATOM 3179 N N . ASP A 1 409 ? 50.538 24.013 -15.016 1.00 76.62 409 ASP A N 1
ATOM 3180 C CA . ASP A 1 409 ? 49.455 25.006 -15.026 1.00 76.62 409 ASP A CA 1
ATOM 3181 C C . ASP A 1 409 ? 48.261 24.545 -15.882 1.00 76.62 409 ASP A C 1
ATOM 3183 O O . ASP A 1 409 ? 47.126 24.973 -15.676 1.00 76.62 409 ASP A O 1
ATOM 3187 N N . ARG A 1 410 ? 48.509 23.659 -16.858 1.00 75.25 410 ARG A N 1
ATOM 3188 C CA . ARG A 1 410 ? 47.503 23.077 -17.758 1.00 75.25 410 ARG A CA 1
ATOM 3189 C C . ARG A 1 410 ? 46.681 21.980 -17.107 1.00 75.25 410 ARG A C 1
ATOM 3191 O O . ARG A 1 410 ? 45.499 21.847 -17.421 1.00 75.25 410 ARG A O 1
ATOM 3198 N N . PHE A 1 411 ? 47.302 21.187 -16.245 1.00 75.44 411 PHE A N 1
ATOM 3199 C CA . PHE A 1 411 ? 46.666 20.064 -15.581 1.00 75.44 411 PHE A CA 1
ATOM 3200 C C . PHE A 1 411 ? 46.635 20.324 -14.079 1.00 75.44 411 PHE A C 1
ATOM 3202 O O . PHE A 1 411 ? 47.677 20.500 -13.457 1.00 75.44 411 PHE A O 1
ATOM 3209 N N . HIS A 1 412 ? 45.440 20.309 -13.481 1.00 67.19 412 HIS A N 1
ATOM 3210 C CA . HIS A 1 412 ? 45.307 20.306 -12.027 1.00 67.19 412 HIS A CA 1
ATOM 3211 C C . HIS A 1 412 ? 46.034 19.076 -11.472 1.00 67.19 412 HIS A C 1
ATOM 3213 O O . HIS A 1 412 ? 45.590 17.940 -11.631 1.00 67.19 412 HIS A O 1
ATOM 3219 N N . SER A 1 413 ? 47.197 19.295 -10.861 1.00 73.69 413 SER A N 1
ATOM 3220 C CA . SER A 1 413 ? 48.072 18.220 -10.389 1.00 73.69 413 SER A CA 1
ATOM 3221 C C . SER A 1 413 ? 47.551 17.529 -9.125 1.00 73.69 413 SER A C 1
ATOM 3223 O O . SER A 1 413 ? 48.022 16.444 -8.794 1.00 73.69 413 SER A O 1
ATOM 3225 N N . ASP A 1 414 ? 46.564 18.118 -8.438 1.00 81.12 414 ASP A N 1
ATOM 3226 C CA . ASP A 1 414 ? 45.965 17.571 -7.212 1.00 81.12 414 ASP A CA 1
ATOM 3227 C C . ASP A 1 414 ? 44.635 16.840 -7.458 1.00 81.12 414 ASP A C 1
ATOM 3229 O O . ASP A 1 414 ? 43.625 17.039 -6.781 1.00 81.12 414 ASP A O 1
ATOM 3233 N N . THR A 1 415 ? 44.640 15.943 -8.440 1.00 85.00 415 THR A N 1
ATOM 3234 C CA . THR A 1 415 ? 43.509 15.035 -8.704 1.00 85.00 415 THR A CA 1
ATOM 3235 C C . THR A 1 415 ? 43.124 14.210 -7.467 1.00 85.00 415 THR A C 1
ATOM 3237 O O . THR A 1 415 ? 41.949 13.915 -7.248 1.00 85.00 415 THR A O 1
ATOM 3240 N N . ALA A 1 416 ? 44.102 13.871 -6.619 1.00 86.94 416 ALA A N 1
ATOM 3241 C CA . ALA A 1 416 ? 43.884 13.138 -5.376 1.00 86.94 416 ALA A CA 1
ATOM 3242 C C . ALA A 1 416 ? 43.147 13.979 -4.315 1.00 86.94 416 ALA A C 1
ATOM 3244 O O . ALA A 1 416 ? 42.264 13.458 -3.626 1.00 86.94 416 ALA A O 1
ATOM 3245 N N . GLY A 1 417 ? 43.477 15.268 -4.183 1.00 91.38 417 GLY A N 1
ATOM 3246 C CA . GLY A 1 417 ? 42.791 16.211 -3.301 1.00 91.38 417 GLY A CA 1
ATOM 3247 C C . GLY A 1 417 ? 41.348 16.470 -3.727 1.00 91.38 417 GLY A C 1
ATOM 3248 O O . GLY A 1 417 ? 40.447 16.406 -2.889 1.00 91.38 417 GLY A O 1
ATOM 3249 N N . GLU A 1 418 ? 41.099 16.654 -5.026 1.00 87.69 418 GLU A N 1
ATOM 3250 C CA . GLU A 1 418 ? 39.742 16.814 -5.573 1.00 87.69 418 GLU A CA 1
ATOM 3251 C C . GLU A 1 418 ? 38.881 15.560 -5.362 1.00 87.69 418 GLU A C 1
ATOM 3253 O O . GLU A 1 418 ? 37.728 15.642 -4.920 1.00 87.69 418 GLU A O 1
ATOM 3258 N N . GLU A 1 419 ? 39.443 14.371 -5.602 1.00 91.88 419 GLU A N 1
ATOM 3259 C CA . GLU A 1 419 ? 38.747 13.110 -5.350 1.00 91.88 419 GLU A CA 1
ATOM 3260 C C . GLU A 1 419 ? 38.426 12.943 -3.855 1.00 91.88 419 GLU A C 1
ATOM 3262 O O . GLU A 1 419 ? 37.319 12.539 -3.477 1.00 91.88 419 GLU A O 1
ATOM 3267 N N . ARG A 1 420 ? 39.376 13.287 -2.977 1.00 94.81 420 ARG A N 1
ATOM 3268 C CA . ARG A 1 420 ? 39.170 13.258 -1.527 1.00 94.81 420 ARG A CA 1
ATOM 3269 C C . ARG A 1 420 ? 38.060 14.218 -1.100 1.00 94.81 420 ARG A C 1
ATOM 3271 O O . ARG A 1 420 ? 37.178 13.783 -0.359 1.00 94.81 420 ARG A O 1
ATOM 3278 N N . ALA A 1 421 ? 38.062 15.457 -1.588 1.00 93.50 421 ALA A N 1
ATOM 3279 C CA . ALA A 1 421 ? 37.016 16.440 -1.306 1.00 93.50 421 ALA A CA 1
ATOM 3280 C C . ALA A 1 421 ? 35.638 15.928 -1.758 1.00 93.50 421 ALA A C 1
ATOM 3282 O O . ALA A 1 421 ? 34.680 15.939 -0.988 1.00 93.50 421 ALA A O 1
ATOM 3283 N N . THR A 1 422 ? 35.561 15.336 -2.953 1.00 93.31 422 THR A N 1
ATOM 3284 C CA . THR A 1 422 ? 34.320 14.754 -3.491 1.00 93.31 422 THR A CA 1
ATOM 3285 C C . THR A 1 422 ? 33.789 13.607 -2.618 1.00 93.31 422 THR A C 1
ATOM 3287 O O . THR A 1 422 ? 32.580 13.489 -2.370 1.00 93.31 422 THR A O 1
ATOM 3290 N N . ARG A 1 423 ? 34.682 12.749 -2.101 1.00 94.94 423 ARG A N 1
ATOM 3291 C CA . ARG A 1 423 ? 34.311 11.680 -1.159 1.00 94.94 423 ARG A CA 1
ATOM 3292 C C . ARG A 1 423 ? 33.870 12.233 0.194 1.00 94.94 423 ARG A C 1
ATOM 3294 O O . ARG A 1 423 ? 32.921 11.705 0.778 1.00 94.94 423 ARG A O 1
ATOM 3301 N N . GLU A 1 424 ? 34.555 13.248 0.712 1.00 97.06 424 GLU A N 1
ATOM 3302 C CA . GLU A 1 424 ? 34.208 13.896 1.980 1.00 97.06 424 GLU A CA 1
ATOM 3303 C C . GLU A 1 424 ? 32.839 14.584 1.892 1.00 97.06 424 GLU A C 1
ATOM 3305 O O . GLU A 1 424 ? 31.999 14.342 2.761 1.00 97.06 424 GLU A O 1
ATOM 3310 N N . ASP A 1 425 ? 32.543 15.282 0.796 1.00 93.88 425 ASP A N 1
ATOM 3311 C CA . ASP A 1 425 ? 31.228 15.870 0.518 1.00 93.88 425 ASP A CA 1
ATOM 3312 C C . ASP A 1 425 ? 30.125 14.814 0.431 1.00 93.88 425 ASP A C 1
ATOM 3314 O O . ASP A 1 425 ? 29.053 14.955 1.027 1.00 93.88 425 ASP A O 1
ATOM 3318 N N . SER A 1 426 ? 30.387 13.705 -0.263 1.00 92.38 426 SER A N 1
ATOM 3319 C CA . SER A 1 426 ? 29.436 12.592 -0.371 1.00 92.38 426 SER A CA 1
ATOM 3320 C C . SER A 1 426 ? 29.139 11.963 0.998 1.00 92.38 426 SER A C 1
ATOM 3322 O O . SER A 1 426 ? 27.982 11.675 1.336 1.00 92.38 426 SER A O 1
ATOM 3324 N N . ARG A 1 427 ? 30.171 11.799 1.838 1.00 97.06 427 ARG A N 1
ATOM 3325 C CA . ARG A 1 427 ? 30.028 11.327 3.225 1.00 97.06 427 ARG A CA 1
ATOM 3326 C C . ARG A 1 427 ? 29.276 12.341 4.084 1.00 97.06 427 ARG A C 1
ATOM 3328 O O . ARG A 1 427 ? 28.411 11.935 4.858 1.00 97.06 427 ARG A O 1
ATOM 3335 N N . ALA A 1 428 ? 29.559 13.634 3.940 1.00 96.56 428 ALA A N 1
ATOM 3336 C CA . ALA A 1 428 ? 28.880 14.701 4.668 1.00 96.56 428 ALA A CA 1
ATOM 3337 C C . ALA A 1 428 ? 27.383 14.741 4.328 1.00 96.56 428 ALA A C 1
ATOM 3339 O O . ALA A 1 428 ? 26.553 14.710 5.237 1.00 96.56 428 ALA A O 1
ATOM 3340 N N . ARG A 1 429 ? 27.020 14.681 3.039 1.00 94.00 429 ARG A N 1
ATOM 3341 C CA . ARG A 1 429 ? 25.619 14.592 2.585 1.00 94.00 429 ARG A CA 1
ATOM 3342 C C . ARG A 1 429 ? 24.907 13.382 3.185 1.00 94.00 429 ARG A C 1
ATOM 3344 O O . ARG A 1 429 ? 23.803 13.508 3.710 1.00 94.00 429 ARG A O 1
ATOM 3351 N N . THR A 1 430 ? 25.564 12.223 3.176 1.00 93.44 430 THR A N 1
ATOM 3352 C CA . THR A 1 430 ? 25.006 10.993 3.758 1.00 93.44 430 THR A CA 1
ATOM 3353 C C . THR A 1 430 ? 24.779 11.136 5.267 1.00 93.44 430 THR A C 1
ATOM 3355 O O . THR A 1 430 ? 23.709 10.774 5.758 1.00 93.44 430 THR A O 1
ATOM 3358 N N . ARG A 1 431 ? 25.735 11.725 6.001 1.00 96.69 431 ARG A N 1
ATOM 3359 C CA . ARG A 1 431 ? 25.600 12.008 7.442 1.00 96.69 431 ARG A CA 1
ATOM 3360 C C . ARG A 1 431 ? 24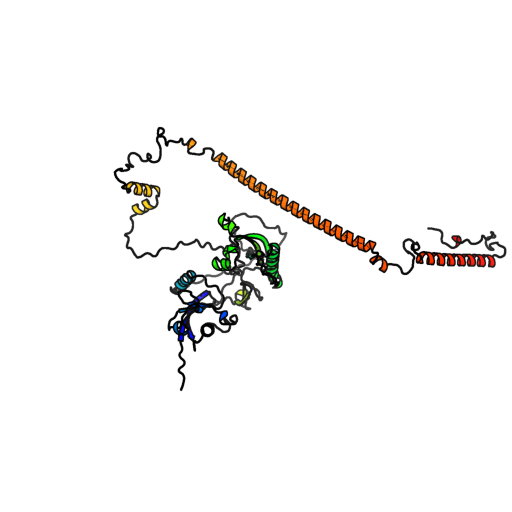.436 12.954 7.734 1.00 96.69 431 ARG A C 1
ATOM 3362 O O . ARG A 1 431 ? 23.654 12.673 8.636 1.00 96.69 431 ARG A O 1
ATOM 3369 N N . VAL A 1 432 ? 24.273 14.022 6.951 1.00 96.25 432 VAL A N 1
ATOM 3370 C CA . VAL A 1 432 ? 23.150 14.968 7.092 1.00 96.25 432 VAL A CA 1
ATOM 3371 C C . VAL A 1 432 ? 21.803 14.266 6.890 1.00 96.25 432 VAL A C 1
ATOM 3373 O O . VAL A 1 432 ? 20.877 14.475 7.672 1.00 96.25 432 VAL A O 1
ATOM 3376 N N . ILE A 1 433 ? 21.691 13.390 5.885 1.00 94.00 433 ILE A N 1
ATOM 3377 C CA . ILE A 1 433 ? 20.463 12.621 5.627 1.00 94.00 433 ILE A CA 1
ATOM 3378 C C . ILE A 1 433 ? 20.158 11.660 6.784 1.00 94.00 433 ILE A C 1
ATOM 3380 O O . ILE A 1 433 ? 19.010 11.577 7.223 1.00 94.00 433 ILE A O 1
ATOM 3384 N N . GLN A 1 434 ? 21.162 10.935 7.284 1.00 94.06 434 GLN A N 1
ATOM 3385 C CA . GLN A 1 434 ? 20.990 10.005 8.405 1.00 94.06 434 GLN A CA 1
ATOM 3386 C C . GLN A 1 434 ? 20.566 10.729 9.685 1.00 94.06 434 GLN A C 1
ATOM 3388 O O . GLN A 1 434 ? 19.639 10.289 10.362 1.00 94.06 434 GLN A O 1
ATOM 3393 N N . GLU A 1 435 ? 21.192 11.864 9.979 1.00 96.62 435 GLU A N 1
ATOM 3394 C CA . GLU A 1 435 ? 20.873 12.680 11.146 1.00 96.62 435 GLU A CA 1
ATOM 3395 C C . GLU A 1 435 ? 19.458 13.269 11.058 1.00 96.62 435 GLU A C 1
ATOM 3397 O O . GLU A 1 435 ? 18.708 13.233 12.033 1.00 96.62 435 GLU A O 1
ATOM 3402 N N . ARG A 1 436 ? 19.038 13.725 9.870 1.00 96.19 436 ARG A N 1
ATOM 3403 C CA . ARG A 1 436 ? 17.653 14.155 9.635 1.00 96.19 436 ARG A CA 1
ATOM 3404 C C . ARG A 1 436 ? 16.662 13.020 9.897 1.00 96.19 436 ARG A C 1
ATOM 3406 O O . ARG A 1 436 ? 15.720 13.210 10.655 1.00 96.19 436 ARG A O 1
ATOM 3413 N N . ARG A 1 437 ? 16.908 11.823 9.349 1.00 95.25 437 ARG A N 1
ATOM 3414 C CA . ARG A 1 437 ? 16.051 10.645 9.587 1.00 95.25 437 ARG A CA 1
ATOM 3415 C C . ARG A 1 437 ? 15.977 10.272 11.066 1.00 95.25 437 ARG A C 1
ATOM 3417 O O . ARG A 1 437 ? 14.918 9.860 11.533 1.00 95.25 437 ARG A O 1
ATOM 3424 N N . ARG A 1 438 ? 17.089 10.409 11.796 1.00 96.88 438 ARG A N 1
ATOM 3425 C CA . ARG A 1 438 ? 17.139 10.167 13.240 1.00 96.88 438 ARG A CA 1
ATOM 3426 C C . ARG A 1 438 ? 16.259 11.161 13.996 1.00 96.88 438 ARG A C 1
ATOM 3428 O O . ARG A 1 438 ? 15.476 10.728 14.833 1.00 96.88 438 ARG A O 1
ATOM 3435 N N . ARG A 1 439 ? 16.337 12.455 13.671 1.00 97.06 439 ARG A N 1
ATOM 3436 C CA . ARG A 1 439 ? 15.467 13.487 14.264 1.00 97.06 439 ARG A CA 1
ATOM 3437 C C . ARG A 1 439 ? 13.998 13.245 13.940 1.00 97.06 439 ARG A C 1
ATOM 3439 O O . ARG A 1 439 ? 13.194 13.178 14.855 1.00 97.06 439 ARG A O 1
ATOM 3446 N N . ASP A 1 440 ? 13.672 12.963 12.680 1.00 92.06 440 ASP A N 1
ATOM 3447 C CA . ASP A 1 440 ? 12.296 12.671 12.261 1.00 92.06 440 ASP A CA 1
ATOM 3448 C C . ASP A 1 440 ? 11.722 11.416 12.954 1.00 92.06 440 ASP A C 1
ATOM 3450 O O . ASP A 1 440 ? 10.510 11.289 13.137 1.00 92.06 440 ASP A O 1
ATOM 3454 N N . ALA A 1 441 ? 12.564 10.440 13.315 1.00 91.38 441 ALA A N 1
ATOM 3455 C CA . ALA A 1 441 ? 12.149 9.285 14.110 1.00 91.38 441 ALA A CA 1
ATOM 3456 C C . ALA A 1 441 ? 11.873 9.666 15.571 1.00 91.38 441 ALA A C 1
ATOM 3458 O O . ALA A 1 441 ? 10.809 9.329 16.082 1.00 91.38 441 ALA A O 1
ATOM 3459 N N . VAL A 1 442 ? 12.781 10.423 16.196 1.00 97.50 442 VAL A N 1
ATOM 3460 C CA . VAL A 1 442 ? 12.605 10.929 17.565 1.00 97.50 442 VAL A CA 1
ATOM 3461 C C . VAL A 1 442 ? 11.351 11.799 17.666 1.00 97.50 442 VAL A C 1
ATOM 3463 O O . VAL A 1 442 ? 10.538 11.581 18.556 1.00 97.50 442 VAL A O 1
ATOM 3466 N N . ASP A 1 443 ? 11.124 12.709 16.720 1.00 96.25 443 ASP A N 1
ATOM 3467 C CA . ASP A 1 443 ? 9.954 13.593 16.717 1.00 96.25 443 ASP A CA 1
ATOM 3468 C C . ASP A 1 443 ? 8.636 12.820 16.569 1.00 96.25 443 ASP A C 1
ATOM 3470 O O . ASP A 1 443 ? 7.620 13.187 17.162 1.00 96.25 443 ASP A O 1
ATOM 3474 N N . ARG A 1 444 ? 8.627 11.731 15.788 1.00 95.56 444 ARG A N 1
ATOM 3475 C CA . ARG A 1 444 ? 7.456 10.845 15.681 1.00 95.56 444 ARG A CA 1
ATOM 3476 C C . ARG A 1 444 ? 7.178 10.120 16.989 1.00 95.56 444 ARG A C 1
ATOM 3478 O O . ARG A 1 444 ? 6.011 10.006 17.363 1.00 95.56 444 ARG A O 1
ATOM 3485 N N . ASP A 1 445 ? 8.221 9.654 17.667 1.00 96.25 445 ASP A N 1
ATOM 3486 C CA . ASP A 1 445 ? 8.074 9.004 18.964 1.00 96.25 445 ASP A CA 1
ATOM 3487 C C . ASP A 1 445 ? 7.587 10.005 20.015 1.00 96.25 445 ASP A C 1
ATOM 3489 O O . ASP A 1 445 ? 6.592 9.726 20.672 1.00 96.25 445 ASP A O 1
ATOM 3493 N N . VAL A 1 446 ? 8.164 11.208 20.092 1.00 97.25 446 VAL A N 1
ATOM 3494 C CA . VAL A 1 446 ? 7.692 12.272 20.998 1.00 97.25 446 VAL A CA 1
ATOM 3495 C C . VAL A 1 446 ? 6.207 12.568 20.770 1.00 97.25 446 VAL A C 1
ATOM 3497 O O . VAL A 1 446 ? 5.417 12.465 21.702 1.00 97.25 446 VAL A O 1
ATOM 3500 N N . ARG A 1 447 ? 5.778 12.791 19.518 1.00 96.56 447 ARG A N 1
ATOM 3501 C CA . ARG A 1 447 ? 4.354 13.031 19.202 1.00 96.56 447 ARG A CA 1
ATOM 3502 C C . ARG A 1 447 ? 3.447 11.868 19.596 1.00 96.56 447 ARG A C 1
ATOM 3504 O O . ARG A 1 447 ? 2.307 12.083 20.000 1.00 96.56 447 ARG A O 1
ATOM 3511 N N . ARG A 1 448 ? 3.919 10.628 19.439 1.00 97.62 448 ARG A N 1
ATOM 3512 C CA . ARG A 1 448 ? 3.164 9.436 19.837 1.00 97.62 448 ARG A CA 1
ATOM 3513 C C . ARG A 1 448 ? 2.990 9.380 21.353 1.00 97.62 448 ARG A C 1
ATOM 3515 O O . ARG A 1 448 ? 1.902 9.039 21.808 1.00 97.62 448 ARG A O 1
ATOM 3522 N N . TRP A 1 449 ? 4.040 9.691 22.108 1.00 96.56 449 TRP A N 1
ATOM 3523 C CA . TRP A 1 449 ? 3.999 9.719 23.569 1.00 96.56 449 TRP A CA 1
ATOM 3524 C C . TRP A 1 449 ? 3.104 10.855 24.070 1.00 96.56 449 TRP A C 1
ATOM 3526 O O . TRP A 1 449 ? 2.205 10.592 24.862 1.00 96.56 449 TRP A O 1
ATOM 3536 N N . ASP A 1 450 ? 3.225 12.058 23.504 1.00 97.25 450 ASP A N 1
ATOM 3537 C CA . ASP A 1 450 ? 2.349 13.193 23.822 1.00 97.25 450 ASP A CA 1
ATOM 3538 C C . ASP A 1 450 ? 0.867 12.859 23.572 1.00 97.25 450 ASP A C 1
ATOM 3540 O O . ASP A 1 450 ? -0.005 13.189 24.376 1.00 97.25 450 ASP A O 1
ATOM 3544 N N . ALA A 1 451 ? 0.565 12.156 22.474 1.00 95.50 451 ALA A N 1
ATOM 3545 C CA . ALA A 1 451 ? -0.792 11.706 22.172 1.00 95.50 451 ALA A CA 1
ATOM 3546 C C . ALA A 1 451 ? -1.306 10.657 23.177 1.00 95.50 451 ALA A C 1
ATOM 3548 O O . ALA A 1 451 ? -2.482 10.686 23.546 1.00 95.50 451 ALA A O 1
ATOM 3549 N N . MET A 1 452 ? -0.444 9.742 23.637 1.00 94.19 452 MET A N 1
ATOM 3550 C CA . MET A 1 452 ? -0.791 8.769 24.680 1.00 94.19 452 MET A CA 1
ATOM 3551 C C . MET A 1 452 ? -1.051 9.452 26.025 1.00 94.19 452 MET A C 1
ATOM 3553 O O . MET A 1 452 ? -2.035 9.125 26.692 1.00 94.19 452 MET A O 1
ATOM 3557 N N . ASP A 1 453 ? -0.225 10.427 26.396 1.00 97.44 453 ASP A N 1
ATOM 3558 C CA . ASP A 1 453 ? -0.383 11.192 27.632 1.00 97.44 453 ASP A CA 1
ATOM 3559 C C . ASP A 1 453 ? -1.653 12.047 27.606 1.00 97.44 453 ASP A C 1
ATOM 3561 O O . ASP A 1 453 ? -2.403 12.072 28.586 1.00 97.44 453 ASP A O 1
ATOM 3565 N N . ALA A 1 454 ? -1.962 12.677 26.469 1.00 96.81 454 ALA A N 1
ATOM 3566 C CA . ALA A 1 454 ? -3.208 13.413 26.277 1.00 96.81 454 ALA A CA 1
ATOM 3567 C C . ALA A 1 454 ? -4.439 12.500 26.416 1.00 96.81 454 ALA A C 1
ATOM 3569 O O . ALA A 1 454 ? -5.361 12.823 27.168 1.00 96.81 454 ALA A O 1
ATOM 3570 N N . ALA A 1 455 ? -4.434 11.330 25.768 1.00 95.81 455 ALA A N 1
ATOM 3571 C CA . ALA A 1 455 ? -5.527 10.361 25.867 1.00 95.81 455 ALA A CA 1
ATOM 3572 C C . ALA A 1 455 ? -5.705 9.830 27.302 1.00 95.81 455 ALA A C 1
ATOM 3574 O O . ALA A 1 455 ? -6.825 9.752 27.809 1.00 95.81 455 ALA A O 1
ATOM 3575 N N . SER A 1 456 ? -4.600 9.524 27.989 1.00 95.94 456 SER A N 1
ATOM 3576 C CA . SER A 1 456 ? -4.604 9.105 29.396 1.00 95.94 456 SER A CA 1
ATOM 3577 C C . SER A 1 456 ? -5.159 10.203 30.312 1.00 95.94 456 SER A C 1
ATOM 3579 O O . SER A 1 456 ? -5.971 9.939 31.205 1.00 95.94 456 SER A O 1
ATOM 3581 N N . ALA A 1 457 ? -4.795 11.465 30.062 1.00 97.31 457 ALA A N 1
ATOM 3582 C CA . ALA A 1 457 ? -5.318 12.609 30.799 1.00 97.31 457 ALA A CA 1
ATOM 3583 C C . ALA A 1 457 ? -6.828 12.807 30.577 1.00 97.31 457 ALA A C 1
ATOM 3585 O O . ALA A 1 457 ? -7.557 13.075 31.536 1.00 97.31 457 ALA A O 1
ATOM 3586 N N . GLU A 1 458 ? -7.321 12.645 29.348 1.00 96.56 458 GLU A N 1
ATOM 3587 C CA . GLU A 1 458 ? -8.755 12.691 29.037 1.00 96.56 458 GLU A CA 1
ATOM 3588 C C . GLU A 1 458 ? -9.528 11.560 29.717 1.00 96.56 458 GLU A C 1
ATOM 3590 O O . GLU A 1 458 ? -10.581 11.796 30.318 1.00 96.56 458 GLU A O 1
ATOM 3595 N N . GLU A 1 459 ? -8.994 10.338 29.690 1.00 95.25 459 GLU A N 1
ATOM 3596 C CA . GLU A 1 459 ? -9.618 9.200 30.355 1.00 95.25 459 GLU A CA 1
ATOM 3597 C C . GLU A 1 459 ? -9.670 9.411 31.873 1.00 95.25 459 GLU A C 1
ATOM 3599 O O . GLU A 1 459 ? -10.715 9.224 32.505 1.00 95.25 459 GLU A O 1
ATOM 3604 N N . LYS A 1 460 ? -8.571 9.887 32.467 1.00 96.44 460 LYS A N 1
ATOM 3605 C CA . LYS A 1 460 ? -8.513 10.233 33.888 1.00 96.44 460 LYS A CA 1
ATOM 3606 C C . LYS A 1 460 ? -9.546 11.302 34.245 1.00 96.44 460 LYS A C 1
ATOM 3608 O O . LYS A 1 460 ? -10.287 11.109 35.211 1.00 96.44 460 LYS A O 1
ATOM 3613 N N . ARG A 1 461 ? -9.671 12.365 33.438 1.00 96.25 461 ARG A N 1
ATOM 3614 C CA . ARG A 1 461 ? -10.707 13.404 33.601 1.00 96.25 461 ARG A CA 1
ATOM 3615 C C . ARG A 1 461 ? -12.114 12.820 33.512 1.00 96.25 461 ARG A C 1
ATOM 3617 O O . ARG A 1 461 ? -12.969 13.151 34.331 1.00 96.25 461 ARG A O 1
ATOM 3624 N N . ARG A 1 462 ? -12.364 11.909 32.568 1.00 94.31 462 ARG A N 1
ATOM 3625 C CA . ARG A 1 462 ? -13.652 11.213 32.431 1.00 94.31 462 ARG A CA 1
ATOM 3626 C C . ARG A 1 462 ? -13.978 10.382 33.672 1.00 94.31 462 ARG A C 1
ATOM 3628 O O . ARG A 1 462 ? -15.106 10.430 34.165 1.00 94.31 462 ARG A O 1
ATOM 3635 N N . TRP A 1 463 ? -13.012 9.629 34.196 1.00 88.88 463 TRP A N 1
ATOM 3636 C CA . TRP A 1 463 ? -13.191 8.839 35.414 1.00 88.88 463 TRP A CA 1
ATOM 3637 C C . TRP A 1 463 ? -13.375 9.708 36.657 1.00 88.88 463 TRP A C 1
ATOM 3639 O O . TRP A 1 463 ? -14.187 9.366 37.514 1.00 88.88 463 TRP A O 1
ATOM 3649 N N . GLU A 1 464 ? -12.668 10.831 36.754 1.00 93.00 464 GLU A N 1
ATOM 3650 C CA . GLU A 1 464 ? -12.850 11.823 37.815 1.00 93.00 464 GLU A CA 1
ATOM 3651 C C . GLU A 1 464 ? -14.238 12.460 37.758 1.00 93.00 464 GLU A C 1
ATOM 3653 O O . GLU A 1 464 ? -14.913 12.500 38.781 1.00 93.00 464 GLU A O 1
ATOM 3658 N N . ALA A 1 465 ? -14.725 12.841 36.575 1.00 91.38 465 ALA A N 1
ATOM 3659 C CA . ALA A 1 465 ? -16.086 13.344 36.393 1.00 91.38 465 ALA A CA 1
ATOM 3660 C C . ALA A 1 465 ? -17.146 12.289 36.764 1.00 91.38 465 ALA A C 1
ATOM 3662 O O . ALA A 1 465 ? -18.132 12.585 37.444 1.00 91.38 465 ALA A O 1
ATOM 3663 N N . LEU A 1 466 ? -16.933 11.024 36.385 1.00 87.62 466 LEU A N 1
ATOM 3664 C CA . LEU A 1 466 ? -17.807 9.916 36.783 1.00 87.62 466 LEU A CA 1
ATOM 3665 C C . LEU A 1 466 ? -17.786 9.667 38.298 1.00 87.62 466 LEU A C 1
ATOM 3667 O O . LEU A 1 466 ? -18.839 9.387 38.872 1.00 87.62 466 LEU A O 1
ATOM 3671 N N . ARG A 1 467 ? -16.621 9.784 38.947 1.00 85.25 467 ARG A N 1
ATOM 3672 C CA . ARG A 1 467 ? -16.488 9.685 40.409 1.00 85.25 467 ARG A CA 1
ATOM 3673 C C . ARG A 1 467 ? -17.169 10.861 41.111 1.00 85.25 467 ARG A C 1
ATOM 3675 O O . ARG A 1 467 ? -17.958 10.628 42.020 1.00 85.25 467 ARG A O 1
ATOM 3682 N N . ALA A 1 468 ? -16.938 12.087 40.645 1.00 87.00 468 ALA A N 1
ATOM 3683 C CA . ALA A 1 468 ? -17.520 13.308 41.198 1.00 87.00 468 ALA A CA 1
ATOM 3684 C C . ALA A 1 468 ? -19.048 13.346 41.051 1.00 87.00 468 ALA A C 1
ATOM 3686 O O . ALA A 1 468 ? -19.749 13.720 41.984 1.00 87.00 468 ALA A O 1
ATOM 3687 N N . SER A 1 469 ? -19.583 12.895 39.911 1.00 85.94 469 SER A N 1
ATOM 3688 C CA . SER A 1 469 ? -21.036 12.830 39.695 1.00 85.94 469 SER A CA 1
ATOM 3689 C C . SER A 1 469 ? -21.746 11.795 40.578 1.00 85.94 469 SER A C 1
ATOM 3691 O O . SER A 1 469 ? -22.974 11.797 40.643 1.00 85.94 469 SER A O 1
ATOM 3693 N N . GLY A 1 470 ? -21.016 10.856 41.199 1.00 79.12 470 GLY A N 1
ATOM 3694 C CA . GLY A 1 470 ? -21.573 9.831 42.091 1.00 79.12 470 GLY A CA 1
ATOM 3695 C C . GLY A 1 470 ? -22.581 8.872 41.437 1.00 79.12 470 GLY A C 1
ATOM 3696 O O . GLY A 1 470 ? -23.157 8.020 42.114 1.00 79.12 470 GLY A O 1
ATOM 3697 N N . SER A 1 471 ? -22.800 8.960 40.121 1.00 71.62 471 SER A N 1
ATOM 3698 C CA . SER A 1 471 ? -23.907 8.280 39.432 1.00 71.62 471 SER A CA 1
ATOM 3699 C C . SER A 1 471 ? -23.765 6.755 39.454 1.00 71.62 471 SER A C 1
ATOM 3701 O O . SER A 1 471 ? -24.753 6.042 39.618 1.00 71.62 471 SER A O 1
ATOM 3703 N N . LYS A 1 472 ? -22.528 6.243 39.380 1.00 66.38 472 LYS A N 1
ATOM 3704 C CA . LYS A 1 472 ? -22.242 4.804 39.534 1.00 66.38 472 LYS A CA 1
ATOM 3705 C C . LYS A 1 472 ? -22.378 4.323 40.986 1.00 66.38 472 LYS A C 1
ATOM 3707 O O . LYS A 1 472 ? -22.782 3.186 41.203 1.00 66.38 472 LYS A O 1
ATOM 3712 N N . ALA A 1 473 ? -22.111 5.184 41.971 1.00 63.28 473 ALA A N 1
ATOM 3713 C CA . ALA A 1 473 ? -22.238 4.850 43.391 1.00 63.28 473 ALA A CA 1
ATOM 3714 C C . ALA A 1 473 ? -23.705 4.766 43.853 1.00 63.28 473 ALA A C 1
ATOM 3716 O O . ALA A 1 473 ? -24.009 4.032 44.789 1.00 63.28 473 ALA A O 1
ATOM 3717 N N . ARG A 1 474 ? -24.642 5.441 43.164 1.00 63.16 474 ARG A N 1
ATOM 3718 C CA . ARG A 1 474 ? -26.080 5.372 43.490 1.00 63.16 474 ARG A CA 1
ATOM 3719 C C . ARG A 1 474 ? -26.669 3.966 43.343 1.00 63.16 474 ARG A C 1
ATOM 3721 O O . ARG A 1 474 ? -27.590 3.637 44.079 1.00 63.16 474 ARG A O 1
ATOM 3728 N N . ARG A 1 475 ? -26.141 3.141 42.428 1.00 62.47 475 ARG A N 1
ATOM 3729 C CA . ARG A 1 475 ? -26.658 1.785 42.157 1.00 62.47 475 ARG A CA 1
ATOM 3730 C C . ARG A 1 475 ? -26.189 0.738 43.178 1.00 62.47 475 ARG A C 1
ATOM 3732 O O . ARG A 1 475 ? -26.863 -0.267 43.340 1.00 62.47 475 ARG A O 1
ATOM 3739 N N . ASN A 1 476 ? -25.087 1.009 43.883 1.00 63.69 476 ASN A N 1
ATOM 3740 C CA . ASN A 1 476 ? -24.541 0.170 44.960 1.00 63.69 476 ASN A CA 1
ATOM 3741 C C . ASN A 1 476 ? -24.819 0.737 46.359 1.00 63.69 476 ASN A C 1
ATOM 3743 O O . ASN A 1 476 ? -24.197 0.316 47.335 1.00 63.69 476 ASN A O 1
ATOM 3747 N N . LYS A 1 477 ? -25.736 1.702 46.486 1.00 65.75 477 LYS A N 1
ATOM 3748 C CA . LYS A 1 477 ? -26.184 2.136 47.805 1.00 65.75 477 LYS A CA 1
ATOM 3749 C C . LYS A 1 477 ? -26.971 0.972 48.410 1.00 65.75 477 LYS A C 1
ATOM 3751 O O . LYS A 1 477 ? -28.032 0.626 47.896 1.00 65.75 477 LYS A O 1
ATOM 3756 N N . CYS A 1 478 ? -26.410 0.332 49.438 1.00 65.56 478 CYS A N 1
ATOM 3757 C CA . CYS A 1 478 ? -27.119 -0.679 50.218 1.00 65.56 478 CYS A CA 1
ATOM 3758 C C . CYS A 1 478 ? -28.475 -0.094 50.641 1.00 65.56 478 CYS A C 1
ATOM 3760 O O . CYS A 1 478 ? -28.547 1.090 50.978 1.00 65.56 478 CYS A O 1
ATOM 3762 N N . GLY A 1 479 ? -29.545 -0.892 50.566 1.00 77.12 479 GLY A N 1
ATOM 3763 C CA . GLY A 1 479 ? -30.892 -0.428 50.919 1.00 77.12 479 GLY A CA 1
ATOM 3764 C C . GLY A 1 479 ? -30.985 0.073 52.363 1.00 77.12 479 GLY A C 1
ATOM 3765 O O . GLY A 1 479 ? -31.789 0.951 52.656 1.00 77.12 479 GLY A O 1
ATOM 3766 N N . GLU A 1 480 ? -30.107 -0.429 53.232 1.00 81.44 480 GLU A N 1
ATOM 3767 C CA . GLU A 1 480 ? -29.975 0.004 54.619 1.00 81.44 480 GLU A CA 1
ATOM 3768 C C . GLU A 1 480 ? -28.959 1.154 54.762 1.00 81.44 480 GLU A C 1
ATOM 3770 O O . GLU A 1 480 ? -27.867 1.094 54.181 1.00 81.44 480 GLU A O 1
ATOM 3775 N N . PRO A 1 481 ? -29.247 2.195 55.570 1.00 86.88 481 PRO A N 1
ATOM 3776 C CA . PRO A 1 481 ? -28.334 3.306 55.835 1.00 86.88 481 PRO A CA 1
ATOM 3777 C C . PRO A 1 481 ? -27.204 2.933 56.823 1.00 86.88 481 PRO A C 1
ATOM 3779 O O . PRO A 1 481 ? -26.818 3.725 57.687 1.00 86.88 481 PRO A O 1
ATOM 3782 N N . PHE A 1 482 ? -26.650 1.730 56.667 1.00 86.94 482 PHE A N 1
ATOM 3783 C CA . PHE A 1 482 ? -25.588 1.140 57.475 1.00 86.94 482 PHE A CA 1
ATOM 3784 C C . PHE A 1 482 ? -24.524 0.513 56.568 1.00 86.94 482 PHE A C 1
ATOM 3786 O O . PHE A 1 482 ? -24.845 -0.169 55.592 1.00 86.94 482 PHE A O 1
ATOM 3793 N N . ASN A 1 483 ? -23.248 0.736 56.886 1.00 83.25 483 ASN A N 1
ATOM 3794 C CA . ASN A 1 483 ? -22.137 0.162 56.141 1.00 83.25 483 ASN A CA 1
ATOM 3795 C C . ASN A 1 483 ? -21.634 -1.118 56.839 1.00 83.25 483 ASN A C 1
ATOM 3797 O O . ASN A 1 483 ? -21.031 -1.021 57.909 1.00 83.25 483 ASN A O 1
ATOM 3801 N N . PRO A 1 484 ? -21.815 -2.311 56.240 1.00 81.19 484 PRO A N 1
ATOM 3802 C CA . PRO A 1 484 ? -21.438 -3.575 56.872 1.00 81.19 484 PRO A CA 1
ATOM 3803 C C . PRO A 1 484 ? -19.922 -3.771 57.009 1.00 81.19 484 PRO A C 1
ATOM 3805 O O . PRO A 1 484 ? -19.496 -4.598 57.806 1.00 81.19 484 PRO A O 1
ATOM 3808 N N . VAL A 1 485 ? -19.102 -3.025 56.258 1.00 84.69 485 VAL A N 1
ATOM 3809 C CA . VAL A 1 485 ? -17.635 -3.149 56.303 1.00 84.69 485 VAL A CA 1
ATOM 3810 C C . VAL A 1 485 ? -17.044 -2.265 57.392 1.00 84.69 485 VAL A C 1
ATOM 3812 O O . VAL A 1 485 ? -16.206 -2.708 58.169 1.00 84.69 485 VAL A O 1
ATOM 3815 N N . THR A 1 486 ? -17.469 -1.003 57.462 1.00 84.44 486 THR A N 1
ATOM 3816 C CA . THR A 1 486 ? -16.964 -0.073 58.483 1.00 84.44 486 THR A CA 1
ATOM 3817 C C . THR A 1 486 ? -17.723 -0.179 59.803 1.00 84.44 486 THR A C 1
ATOM 3819 O O . THR A 1 486 ? -17.287 0.417 60.785 1.00 84.44 486 THR A O 1
ATOM 3822 N N . LEU A 1 487 ? -18.852 -0.903 59.822 1.00 85.50 487 LEU A N 1
ATOM 3823 C CA . LEU A 1 487 ? -19.797 -1.014 60.940 1.00 85.50 487 LEU A CA 1
ATOM 3824 C C . LEU A 1 487 ? -20.309 0.346 61.444 1.00 85.50 487 LEU A C 1
ATOM 3826 O O . LEU A 1 487 ? -20.735 0.484 62.592 1.00 85.50 487 LEU A O 1
ATOM 3830 N N . LYS A 1 488 ? -20.259 1.370 60.586 1.00 88.56 488 LYS A N 1
ATOM 3831 C CA . LYS A 1 488 ? -20.721 2.728 60.880 1.00 88.56 488 LYS A CA 1
ATOM 3832 C C . LYS A 1 488 ? -22.037 3.004 60.160 1.00 88.56 488 LYS A C 1
ATOM 3834 O O . LYS A 1 488 ? -22.265 2.531 59.045 1.00 88.56 488 LYS A O 1
ATOM 3839 N N . TYR A 1 489 ? -22.887 3.804 60.797 1.00 91.06 489 TYR A N 1
ATOM 3840 C CA . TYR A 1 489 ? -24.043 4.407 60.136 1.00 91.06 489 TYR A CA 1
ATOM 3841 C C . TYR A 1 489 ? -23.571 5.398 59.069 1.00 91.06 489 TYR A C 1
ATOM 3843 O O . TYR A 1 489 ? -22.483 5.962 59.179 1.00 91.06 489 TYR A O 1
ATOM 3851 N N . ASN A 1 490 ? -24.379 5.596 58.030 1.00 88.19 490 ASN A N 1
ATOM 3852 C CA . ASN A 1 490 ? -24.070 6.582 56.996 1.00 88.19 490 ASN A CA 1
ATOM 3853 C C . ASN A 1 490 ? -24.224 8.015 57.539 1.00 88.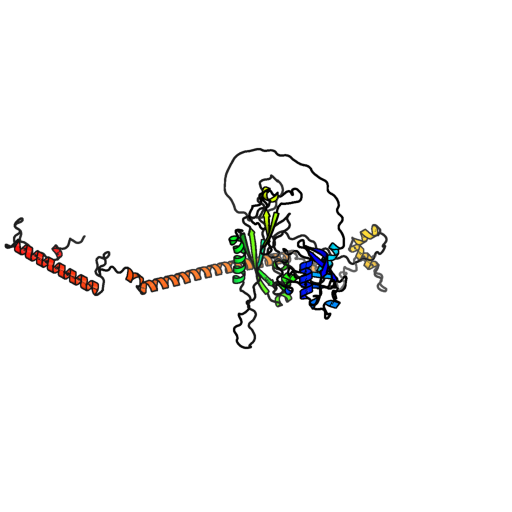19 490 ASN A C 1
ATOM 3855 O O . ASN A 1 490 ? -25.162 8.282 58.285 1.00 88.19 490 ASN A O 1
ATOM 3859 N N . ASP A 1 491 ? -23.386 8.951 57.080 1.00 85.31 491 ASP A N 1
ATOM 3860 C CA . ASP A 1 491 ? -23.338 10.358 57.537 1.00 85.31 491 ASP A CA 1
ATOM 3861 C C . ASP A 1 491 ? -24.529 11.232 57.059 1.00 85.31 491 ASP A C 1
ATOM 3863 O O . ASP A 1 491 ? -24.389 12.420 56.775 1.00 85.31 491 ASP A O 1
ATOM 3867 N N . GLY A 1 492 ? -25.721 10.652 56.905 1.00 86.69 492 GLY A N 1
ATOM 3868 C CA . GLY A 1 492 ? -26.931 11.347 56.460 1.00 86.69 492 GLY A CA 1
ATOM 3869 C C . GLY A 1 492 ? -28.114 11.138 57.402 1.00 86.69 492 GLY A C 1
ATOM 3870 O O . GLY A 1 492 ? -28.097 10.258 58.257 1.00 86.69 492 GLY A O 1
ATOM 3871 N N . LYS A 1 493 ? -29.196 11.896 57.178 1.00 87.50 493 LYS A N 1
ATOM 3872 C CA . LYS A 1 493 ? -30.424 11.850 57.999 1.00 87.50 493 LYS A CA 1
ATOM 3873 C C . LYS A 1 493 ? -31.005 10.443 58.167 1.00 87.50 493 LYS A C 1
ATOM 3875 O O . LYS A 1 493 ? -31.570 10.131 59.208 1.00 87.50 493 LYS A O 1
ATOM 3880 N N . ASP A 1 494 ? -30.883 9.593 57.150 1.00 84.31 494 ASP A N 1
ATOM 3881 C CA . ASP A 1 494 ? -31.365 8.209 57.224 1.00 84.31 494 ASP A CA 1
ATOM 3882 C C . ASP A 1 494 ? -30.503 7.352 58.164 1.00 84.31 494 ASP A C 1
ATOM 3884 O O . ASP A 1 494 ? -31.037 6.519 58.893 1.00 84.31 494 ASP A O 1
ATOM 3888 N N . GLY A 1 495 ? -29.188 7.593 58.203 1.00 89.94 495 GLY A N 1
ATOM 3889 C CA . GLY A 1 495 ? -28.279 6.942 59.148 1.00 89.94 495 GLY A CA 1
ATOM 3890 C C . GLY A 1 495 ? -28.525 7.407 60.581 1.00 89.94 495 GLY A C 1
ATOM 3891 O O . GLY A 1 495 ? -28.605 6.575 61.479 1.00 89.94 495 GLY A O 1
ATOM 3892 N N . GLU A 1 496 ? -28.763 8.706 60.787 1.00 90.44 496 GLU A N 1
ATOM 3893 C CA . GLU A 1 496 ? -29.160 9.255 62.093 1.00 90.44 496 GLU A CA 1
ATOM 3894 C C . GLU A 1 496 ? -30.485 8.657 62.590 1.00 90.44 496 GLU A C 1
ATOM 3896 O O . GLU A 1 496 ? -30.614 8.305 63.763 1.00 90.44 496 GLU A O 1
ATOM 3901 N N . ARG A 1 497 ? -31.474 8.491 61.699 1.00 91.56 497 ARG A N 1
ATOM 3902 C CA . ARG A 1 497 ? -32.758 7.848 62.027 1.00 91.56 497 ARG A CA 1
ATOM 3903 C C . ARG A 1 497 ? -32.576 6.394 62.443 1.00 91.56 497 ARG A C 1
ATOM 3905 O O . ARG A 1 497 ? -33.164 5.984 63.443 1.00 91.56 497 ARG A O 1
ATOM 3912 N N . LEU A 1 498 ? -31.765 5.632 61.705 1.00 91.75 498 LEU A N 1
ATOM 3913 C CA . LEU A 1 498 ? -31.467 4.243 62.049 1.00 91.75 498 LEU A CA 1
ATOM 3914 C C . LEU A 1 498 ? -30.715 4.157 63.384 1.00 91.75 498 LEU A C 1
ATOM 3916 O O . LEU A 1 498 ? -31.098 3.382 64.255 1.00 91.75 498 LEU A O 1
ATOM 3920 N N . GLN A 1 499 ? -29.723 5.024 63.599 1.00 92.50 499 GLN A N 1
ATOM 3921 C CA . GLN A 1 499 ? -28.983 5.107 64.858 1.00 92.50 499 GLN A CA 1
ATOM 3922 C C . GLN A 1 499 ? -29.903 5.425 66.046 1.00 92.50 499 GLN A C 1
ATOM 3924 O O . GLN A 1 499 ? -29.771 4.817 67.111 1.00 92.50 499 GLN A O 1
ATOM 3929 N N . ALA A 1 500 ? -30.849 6.354 65.879 1.00 92.69 500 ALA A N 1
ATOM 3930 C CA . ALA A 1 500 ? -31.825 6.696 66.909 1.00 92.69 500 ALA A CA 1
ATOM 3931 C C . ALA A 1 500 ? -32.792 5.535 67.198 1.00 92.69 500 ALA A C 1
ATOM 3933 O O . ALA A 1 500 ? -33.087 5.257 68.365 1.00 92.69 500 ALA A O 1
ATOM 3934 N N . ALA A 1 501 ? -33.256 4.827 66.162 1.00 92.31 501 ALA A N 1
ATOM 3935 C CA . ALA A 1 501 ? -34.103 3.646 66.310 1.00 92.31 501 ALA A CA 1
ATOM 3936 C C . ALA A 1 501 ? -33.376 2.521 67.066 1.00 92.31 501 ALA A C 1
ATOM 3938 O O . ALA A 1 501 ? -33.921 1.974 68.030 1.00 92.31 501 ALA A O 1
ATOM 3939 N N . ASP A 1 502 ? -32.122 2.243 66.709 1.00 92.06 502 ASP A N 1
ATOM 3940 C CA . ASP A 1 502 ? -31.284 1.252 67.383 1.00 92.06 502 ASP A CA 1
ATOM 3941 C C . ASP A 1 502 ? -30.977 1.648 68.829 1.00 92.06 502 ASP A C 1
ATOM 3943 O O . ASP A 1 502 ? -31.040 0.810 69.732 1.00 92.06 502 ASP A O 1
ATOM 3947 N N . ALA A 1 503 ? -30.706 2.929 69.093 1.00 89.50 503 ALA A N 1
ATOM 3948 C CA . ALA A 1 503 ? -30.536 3.438 70.452 1.00 89.50 503 ALA A CA 1
ATOM 3949 C C . ALA A 1 503 ? -31.812 3.253 71.293 1.00 89.50 503 ALA A C 1
ATOM 3951 O O . ALA A 1 503 ? -31.733 2.829 72.448 1.00 89.50 503 ALA A O 1
ATOM 3952 N N . ALA A 1 504 ? -32.992 3.490 70.712 1.00 91.25 504 ALA A N 1
ATOM 3953 C CA . ALA A 1 504 ? -34.272 3.260 71.378 1.00 91.25 504 ALA A CA 1
ATOM 3954 C C . ALA A 1 504 ? -34.529 1.766 71.647 1.00 91.25 504 ALA A C 1
ATOM 3956 O O . ALA A 1 504 ? -35.023 1.405 72.719 1.00 91.25 504 ALA A O 1
ATOM 3957 N N . ILE A 1 505 ? -34.170 0.877 70.713 1.00 90.12 505 ILE A N 1
ATOM 3958 C CA . ILE A 1 505 ? -34.240 -0.579 70.910 1.00 90.12 505 ILE A CA 1
ATOM 3959 C C . ILE A 1 505 ? -33.309 -1.007 72.048 1.00 90.12 505 ILE A C 1
ATOM 3961 O O . ILE A 1 505 ? -33.761 -1.701 72.961 1.00 90.12 505 ILE A O 1
ATOM 3965 N N . LYS A 1 506 ? -32.056 -0.538 72.050 1.00 87.38 506 LYS A N 1
ATOM 3966 C CA . LYS A 1 506 ? -31.085 -0.801 73.125 1.00 87.38 506 LYS A CA 1
ATOM 3967 C C . LYS A 1 506 ? -31.604 -0.319 74.474 1.00 87.38 506 LYS A C 1
ATOM 3969 O O . LYS A 1 506 ? -31.564 -1.068 75.443 1.00 87.38 506 LYS A O 1
ATOM 3974 N N . HIS A 1 507 ? -32.169 0.885 74.535 1.00 87.88 507 HIS A N 1
ATOM 3975 C CA . HIS A 1 507 ? -32.765 1.419 75.758 1.00 87.88 507 HIS A CA 1
ATOM 3976 C C . HIS A 1 507 ? -33.917 0.540 76.275 1.00 87.88 507 HIS A C 1
ATOM 3978 O O . HIS A 1 507 ? -33.949 0.194 77.457 1.00 87.88 507 HIS A O 1
ATOM 3984 N N . ARG A 1 508 ? -34.832 0.110 75.393 1.00 89.62 508 ARG A N 1
ATOM 3985 C CA . ARG A 1 508 ? -35.927 -0.809 75.759 1.00 89.62 508 ARG A CA 1
ATOM 3986 C C . ARG A 1 508 ? -35.414 -2.165 76.238 1.00 89.62 508 ARG A C 1
ATOM 3988 O O . ARG A 1 508 ? -35.951 -2.698 77.206 1.00 89.62 508 ARG A O 1
ATOM 3995 N N . ALA A 1 509 ? -34.383 -2.710 75.595 1.00 88.44 509 ALA A N 1
ATOM 3996 C CA . ALA A 1 509 ? -33.756 -3.960 76.009 1.00 88.44 509 ALA A CA 1
ATOM 3997 C C . ALA A 1 509 ? -33.131 -3.838 77.407 1.00 88.44 509 ALA A C 1
ATOM 3999 O O . ALA A 1 509 ? -33.374 -4.698 78.252 1.00 88.44 509 ALA A O 1
ATOM 4000 N N . THR A 1 510 ? -32.424 -2.739 77.692 1.00 87.38 510 THR A N 1
ATOM 4001 C CA . THR A 1 510 ? -31.865 -2.459 79.023 1.00 87.38 510 THR A CA 1
ATOM 4002 C C . THR A 1 510 ? -32.951 -2.332 80.082 1.00 87.38 510 THR A C 1
ATOM 4004 O O . THR A 1 510 ? -32.842 -2.957 81.133 1.00 87.38 510 THR A O 1
ATOM 4007 N N . LEU A 1 511 ? -34.027 -1.584 79.817 1.00 88.19 511 LEU A N 1
ATOM 4008 C CA . LEU A 1 511 ? -35.152 -1.482 80.752 1.00 88.19 511 LEU A CA 1
ATOM 4009 C C . LEU A 1 511 ? -35.804 -2.842 81.007 1.00 88.19 511 LEU A C 1
ATOM 4011 O O . LEU A 1 511 ? -36.098 -3.181 82.150 1.00 88.19 511 LEU A O 1
ATOM 4015 N N . ARG A 1 512 ? -35.986 -3.653 79.959 1.00 88.62 512 ARG A N 1
ATOM 4016 C CA . ARG A 1 512 ? -36.518 -5.011 80.099 1.00 88.62 512 ARG A CA 1
ATOM 4017 C C . ARG A 1 512 ? -35.592 -5.893 80.933 1.00 88.62 512 ARG A C 1
ATOM 4019 O O . ARG A 1 512 ? -36.083 -6.603 81.802 1.00 88.62 512 ARG A O 1
ATOM 4026 N N . ALA A 1 513 ? -34.282 -5.832 80.703 1.00 87.25 513 ALA A N 1
ATOM 4027 C CA . ALA A 1 513 ? -33.294 -6.578 81.476 1.00 87.25 513 ALA A CA 1
ATOM 4028 C C . ALA A 1 513 ? -33.289 -6.152 82.952 1.00 87.25 513 ALA A C 1
ATOM 4030 O O . ALA A 1 513 ? -33.300 -7.008 83.830 1.00 87.25 513 ALA A O 1
ATOM 4031 N N . GLN A 1 514 ? -33.364 -4.847 83.233 1.00 85.38 514 GLN A N 1
ATOM 4032 C CA . GLN A 1 514 ? -33.467 -4.321 84.597 1.00 85.38 514 GLN A CA 1
ATOM 4033 C C . GLN A 1 514 ? -34.758 -4.764 85.289 1.00 85.38 514 GLN A C 1
ATOM 4035 O O . GLN A 1 514 ? -34.715 -5.186 86.440 1.00 85.38 514 GLN A O 1
ATOM 4040 N N . ASN A 1 515 ? -35.894 -4.711 84.591 1.00 86.44 515 ASN A N 1
ATOM 4041 C CA . ASN A 1 515 ? -37.170 -5.158 85.143 1.00 86.44 515 ASN A CA 1
ATOM 4042 C C . ASN A 1 515 ? -37.155 -6.668 85.420 1.00 86.44 515 ASN A C 1
ATOM 4044 O O . ASN A 1 515 ? -37.584 -7.091 86.489 1.00 86.44 515 ASN A O 1
ATOM 4048 N N . LEU A 1 516 ? -36.624 -7.482 84.500 1.00 85.69 516 LEU A N 1
ATOM 4049 C CA . LEU A 1 516 ? -36.470 -8.927 84.707 1.00 85.69 516 LEU A CA 1
ATOM 4050 C C . LEU A 1 516 ? -35.540 -9.236 85.884 1.00 85.69 516 LEU A C 1
ATOM 4052 O O . LEU A 1 516 ? -35.868 -10.081 86.709 1.00 85.69 516 LEU A O 1
ATOM 4056 N N . GLN A 1 517 ? -34.417 -8.525 85.997 1.00 82.12 517 GLN A N 1
ATOM 4057 C CA . GLN A 1 517 ? -33.491 -8.654 87.118 1.00 82.12 517 GLN A CA 1
ATOM 4058 C C . GLN A 1 517 ? -34.164 -8.287 88.449 1.00 82.12 517 GLN A C 1
ATOM 4060 O O . GLN A 1 517 ? -34.053 -9.031 89.416 1.00 82.12 517 GLN A O 1
ATOM 4065 N N . PHE A 1 518 ? -34.922 -7.189 88.493 1.00 79.75 518 PHE A N 1
ATOM 4066 C CA . PHE A 1 518 ? -35.668 -6.774 89.682 1.00 79.75 518 PHE A CA 1
ATOM 4067 C C . PHE A 1 518 ? -36.746 -7.793 90.085 1.00 79.75 518 PHE A C 1
ATOM 4069 O O . PHE A 1 518 ? -36.901 -8.103 91.265 1.00 79.75 518 PHE A O 1
ATOM 4076 N N . HIS A 1 519 ? -37.475 -8.349 89.114 1.00 80.31 519 HIS A N 1
ATOM 4077 C CA . HIS A 1 519 ? -38.499 -9.360 89.382 1.00 80.31 519 HIS A CA 1
ATOM 4078 C C . HIS A 1 519 ? -37.913 -10.710 89.813 1.00 80.31 519 HIS A C 1
ATOM 4080 O O . HIS A 1 519 ? -38.502 -11.364 90.672 1.00 80.31 519 HIS A O 1
ATOM 4086 N N . ASN A 1 520 ? -36.755 -11.100 89.275 1.00 77.69 520 ASN A N 1
ATOM 4087 C CA . ASN A 1 520 ? -36.077 -12.348 89.629 1.00 7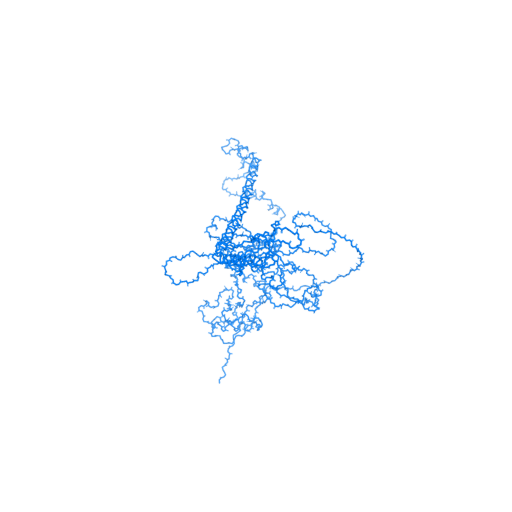7.69 520 ASN A CA 1
ATOM 4088 C C . ASN A 1 520 ? -35.248 -12.245 90.921 1.00 77.69 520 ASN A C 1
ATOM 4090 O O . ASN A 1 520 ? -34.910 -13.268 91.509 1.00 77.69 520 ASN A O 1
ATOM 4094 N N . SER A 1 521 ? -34.906 -11.034 91.369 1.00 72.50 521 SER A N 1
ATOM 4095 C CA . SER A 1 521 ? -34.013 -10.783 92.508 1.00 72.50 521 SER A CA 1
ATOM 4096 C C . SER A 1 521 ? -34.573 -9.685 93.417 1.00 72.50 521 SER A C 1
ATOM 4098 O O . SER A 1 521 ? -33.937 -8.652 93.621 1.00 72.50 521 SER A O 1
ATOM 4100 N N . ARG A 1 522 ? -35.780 -9.886 93.964 1.00 68.75 522 ARG A N 1
ATOM 4101 C CA . ARG A 1 522 ? -36.473 -8.879 94.798 1.00 68.75 522 ARG A CA 1
ATOM 4102 C C . ARG A 1 522 ? -35.677 -8.416 96.020 1.00 68.75 522 ARG A C 1
ATOM 4104 O O . ARG A 1 522 ? -35.805 -7.263 96.414 1.00 68.75 522 ARG A O 1
ATOM 4111 N N . GLU A 1 523 ? -34.857 -9.293 96.593 1.00 74.44 523 GLU A N 1
ATOM 4112 C CA . GLU A 1 523 ? -34.003 -8.987 97.751 1.00 74.44 523 GLU A CA 1
ATOM 4113 C C . GLU A 1 523 ? -32.658 -8.354 97.355 1.00 74.44 523 GLU A C 1
ATOM 4115 O O . GLU A 1 523 ? -31.852 -8.018 98.214 1.00 74.44 523 GLU A O 1
ATOM 4120 N N . GLY A 1 524 ? -32.397 -8.166 96.054 1.00 74.62 524 GLY A N 1
ATOM 4121 C CA . GLY A 1 524 ? -31.148 -7.582 95.564 1.00 74.62 524 GLY A CA 1
ATOM 4122 C C . GLY A 1 524 ? -29.929 -8.496 95.711 1.00 74.62 524 GLY A C 1
ATOM 4123 O O . GLY A 1 524 ? -28.805 -8.017 95.583 1.00 74.62 524 GLY A O 1
ATOM 4124 N N . VAL A 1 525 ? -30.130 -9.795 95.952 1.00 79.12 525 VAL A N 1
ATOM 4125 C CA . VAL A 1 525 ? -29.071 -10.801 96.127 1.00 79.12 525 VAL A CA 1
ATOM 4126 C C . VAL A 1 525 ? -29.227 -11.905 95.083 1.00 79.12 525 VAL A C 1
ATOM 4128 O O . VAL A 1 525 ? -30.344 -12.324 94.770 1.00 79.12 525 VAL A O 1
ATOM 4131 N N . ASN A 1 526 ? -28.113 -12.346 94.494 1.00 75.75 526 ASN A N 1
ATOM 4132 C CA . ASN A 1 526 ? -28.112 -13.462 93.558 1.00 75.75 526 ASN A CA 1
ATOM 4133 C C . ASN A 1 526 ? -28.287 -14.761 94.362 1.00 75.75 526 ASN A C 1
ATOM 4135 O O . ASN A 1 526 ? -27.417 -15.071 95.175 1.00 75.75 526 ASN A O 1
ATOM 4139 N N . PRO A 1 527 ? -29.355 -15.546 94.141 1.00 71.38 527 PRO A N 1
ATOM 4140 C CA . PRO A 1 527 ? -29.640 -16.725 94.958 1.00 71.38 527 PRO A CA 1
ATOM 4141 C C . PRO A 1 527 ? -28.600 -17.850 94.823 1.00 71.38 527 PRO A C 1
ATOM 4143 O O . PRO A 1 527 ? -28.589 -18.754 95.651 1.00 71.38 527 PRO A O 1
ATOM 4146 N N . ILE A 1 528 ? -27.736 -17.818 93.800 1.00 78.75 528 ILE A N 1
ATOM 4147 C CA . ILE A 1 528 ? -26.708 -18.846 93.573 1.00 78.75 528 ILE A CA 1
ATOM 4148 C C . ILE A 1 528 ? -25.372 -18.462 94.220 1.00 78.75 528 ILE A C 1
ATOM 4150 O O . ILE A 1 528 ? -24.693 -19.320 94.776 1.00 78.75 528 ILE A O 1
ATOM 4154 N N . THR A 1 529 ? -24.978 -17.188 94.144 1.00 77.00 529 THR A N 1
ATOM 4155 C CA . THR A 1 529 ? -23.653 -16.730 94.605 1.00 77.00 529 THR A CA 1
ATOM 4156 C C . THR A 1 529 ? -23.693 -15.941 95.911 1.00 77.00 529 THR A C 1
ATOM 4158 O O . THR A 1 529 ? -22.650 -15.734 96.520 1.00 77.00 529 THR A O 1
ATOM 4161 N N . GLY A 1 530 ? -24.868 -15.483 96.356 1.00 77.50 530 GLY A N 1
ATOM 4162 C CA . GLY A 1 530 ? -25.019 -14.645 97.550 1.00 77.50 530 GLY A CA 1
ATOM 4163 C C . GLY A 1 530 ? -24.517 -13.205 97.382 1.00 77.50 530 GLY A C 1
ATOM 4164 O O . GLY A 1 530 ? -24.583 -12.414 98.319 1.00 77.50 530 GLY A O 1
ATOM 4165 N N . GLU A 1 531 ? -24.028 -12.837 96.198 1.00 81.62 531 GLU A N 1
ATOM 4166 C CA . GLU A 1 531 ? -23.510 -11.499 95.914 1.00 81.62 531 GLU A CA 1
ATOM 4167 C C . GLU A 1 531 ? -24.641 -10.504 95.623 1.00 81.62 531 GLU A C 1
ATOM 4169 O O . GLU A 1 531 ? -25.689 -10.855 95.068 1.00 81.62 531 GLU A O 1
ATOM 4174 N N . SER A 1 532 ? -24.415 -9.230 95.955 1.00 79.38 532 SER A N 1
ATOM 4175 C CA . SER A 1 532 ? -25.361 -8.156 95.651 1.00 79.38 532 SER A CA 1
ATOM 4176 C C . SER A 1 532 ? -25.527 -7.976 94.139 1.00 79.38 532 SER A C 1
ATOM 4178 O O . SER A 1 532 ? -24.552 -7.816 93.399 1.00 79.38 532 SER A O 1
ATOM 4180 N N . VAL A 1 533 ? -26.773 -7.964 93.678 1.00 76.00 533 VAL A N 1
ATOM 4181 C CA . VAL A 1 533 ? -27.138 -7.901 92.265 1.00 76.00 533 VAL A CA 1
ATOM 4182 C C . VAL A 1 533 ? -26.950 -6.478 91.757 1.00 76.00 533 VAL A C 1
ATOM 4184 O O . VAL A 1 533 ? -27.742 -5.573 92.019 1.00 76.00 533 VAL A O 1
ATOM 4187 N N . ARG A 1 534 ? -25.879 -6.269 90.993 1.00 81.50 534 ARG A N 1
ATOM 4188 C CA . ARG A 1 534 ? -25.621 -4.999 90.315 1.00 81.50 534 ARG A CA 1
ATOM 4189 C C . ARG A 1 534 ? -26.633 -4.768 89.189 1.00 81.50 534 ARG A C 1
ATOM 4191 O O . ARG A 1 534 ? -26.854 -5.647 88.361 1.00 81.50 534 ARG A O 1
ATOM 4198 N N . ARG A 1 535 ? -27.176 -3.549 89.099 1.00 76.81 535 ARG A N 1
ATOM 4199 C CA . ARG A 1 535 ? -28.114 -3.140 88.039 1.00 76.81 535 ARG A CA 1
ATOM 4200 C C . ARG A 1 535 ? -27.479 -3.260 86.648 1.00 76.81 535 ARG A C 1
ATOM 4202 O O . ARG A 1 535 ? -26.433 -2.650 86.411 1.00 76.81 535 ARG A O 1
ATOM 4209 N N . VAL A 1 536 ? -28.147 -3.984 85.744 1.00 81.25 536 VAL A N 1
ATOM 4210 C CA . VAL A 1 536 ? -27.715 -4.153 84.343 1.00 81.25 536 VAL A CA 1
ATOM 4211 C C . VAL A 1 536 ? -27.564 -2.791 83.666 1.00 81.25 536 VAL A C 1
ATOM 4213 O O . VAL A 1 536 ? -28.502 -1.984 83.622 1.00 81.25 536 VAL A O 1
ATOM 4216 N N . GLN A 1 537 ? -26.373 -2.538 83.131 1.00 80.62 537 GLN A N 1
ATOM 4217 C CA . GLN A 1 537 ? -26.050 -1.369 82.324 1.00 80.62 537 GLN A CA 1
ATOM 4218 C C . GLN A 1 537 ? -26.063 -1.725 80.838 1.00 80.62 537 GLN A C 1
ATOM 4220 O O . GLN A 1 537 ? -25.877 -2.870 80.444 1.00 80.62 537 GLN A O 1
ATOM 4225 N N . THR A 1 538 ? -26.221 -0.717 79.983 1.00 70.38 538 THR A N 1
ATOM 4226 C CA . THR A 1 538 ? -26.280 -0.888 78.522 1.00 70.38 538 THR A CA 1
ATOM 4227 C C . THR A 1 538 ? -25.034 -1.573 77.945 1.00 70.38 538 THR A C 1
ATOM 4229 O O . THR A 1 538 ? -25.131 -2.276 76.946 1.00 70.38 538 THR A O 1
ATOM 4232 N N . ARG A 1 539 ? -23.867 -1.387 78.579 1.00 74.38 539 ARG A N 1
ATOM 4233 C CA . ARG A 1 539 ? -22.604 -2.048 78.204 1.00 74.38 539 ARG A CA 1
ATOM 4234 C C . ARG A 1 539 ? -22.586 -3.551 78.484 1.00 74.38 539 ARG A C 1
ATOM 4236 O O . ARG A 1 539 ? -21.859 -4.259 77.807 1.00 74.38 539 ARG A O 1
ATOM 4243 N N . ASP A 1 540 ? -23.395 -4.024 79.430 1.00 74.88 540 ASP A N 1
ATOM 4244 C CA . ASP A 1 540 ? -23.437 -5.436 79.828 1.00 74.88 540 ASP A CA 1
ATOM 4245 C C . ASP A 1 540 ? -24.236 -6.283 78.816 1.00 74.88 540 ASP A C 1
ATOM 4247 O O . ASP A 1 540 ? -24.179 -7.507 78.837 1.00 74.88 540 ASP A O 1
ATOM 4251 N N . LEU A 1 541 ? -24.987 -5.626 77.920 1.00 71.44 541 LEU A N 1
ATOM 4252 C CA . LEU A 1 541 ? -25.764 -6.257 76.848 1.00 71.44 541 LEU A CA 1
ATOM 4253 C C . LEU A 1 541 ? -24.999 -6.364 75.523 1.00 71.44 541 LEU A C 1
ATOM 4255 O O . LEU A 1 541 ? -25.513 -6.952 74.572 1.00 71.44 541 LEU A O 1
ATOM 4259 N N . LEU A 1 542 ? -23.811 -5.765 75.430 1.00 67.19 542 LEU A N 1
ATOM 4260 C CA . LEU A 1 542 ? -22.964 -5.849 74.246 1.00 67.19 542 LEU A CA 1
ATOM 4261 C C . LEU A 1 542 ? -21.844 -6.864 74.501 1.00 67.19 542 LEU A C 1
ATOM 4263 O O . LEU A 1 542 ? -21.304 -6.901 75.608 1.00 67.19 542 LEU A O 1
ATOM 4267 N N . PRO A 1 543 ? -21.471 -7.678 73.499 1.00 67.62 543 PRO A N 1
ATOM 4268 C CA . PRO A 1 543 ? -20.273 -8.497 73.606 1.00 67.62 543 PRO A CA 1
ATOM 4269 C C . PRO A 1 543 ? -19.057 -7.590 73.868 1.00 67.62 543 PRO A C 1
ATOM 4271 O O . PRO A 1 543 ? -19.025 -6.460 73.363 1.00 67.62 543 PRO A O 1
ATOM 4274 N N . PRO A 1 544 ? -18.071 -8.043 74.665 1.00 67.31 544 PRO A N 1
ATOM 4275 C CA . PRO A 1 544 ? -16.858 -7.271 74.895 1.00 67.31 544 PRO A CA 1
ATOM 4276 C C . PRO A 1 544 ? -16.201 -6.938 73.546 1.00 67.31 544 PRO A C 1
ATOM 4278 O O . PRO A 1 544 ? -16.238 -7.778 72.640 1.00 67.31 544 PRO A O 1
ATOM 4281 N N . PRO A 1 545 ? -15.647 -5.722 73.383 1.00 62.66 545 PRO A N 1
ATOM 4282 C CA . PRO A 1 545 ? -14.951 -5.363 72.153 1.00 62.66 545 PRO A CA 1
ATOM 4283 C C . PRO A 1 545 ? -13.818 -6.371 71.918 1.00 62.66 545 PRO A C 1
ATOM 4285 O O . PRO A 1 545 ? -13.019 -6.601 72.827 1.00 62.66 545 PRO A O 1
ATOM 4288 N N . GLN A 1 546 ? -13.817 -7.007 70.742 1.00 50.34 546 GLN A N 1
ATOM 4289 C CA . GLN A 1 546 ? -12.745 -7.903 70.292 1.00 50.34 546 GLN A CA 1
ATOM 4290 C C . GLN A 1 546 ? -11.526 -7.119 69.824 1.00 50.34 546 GLN A C 1
ATOM 4292 O O . GLN A 1 546 ? -11.727 -6.036 69.222 1.00 50.34 546 GLN A O 1
#

Radius of gyration: 46.73 Å; chains: 1; bounding box: 102×79×154 Å

InterPro domains:
  IPR036034 PDZ superfamily [SSF50156] (281-328)